Protein AF-A0AAW5GDX7-F1 (afdb_monomer_lite)

Foldseek 3Di:
DLPQALADEQEAALPFTWAADQRYWHDDPQWIKGFQDDPGDTRNDPDDDPRIATQANSPSHHSLELVSQVQDQPLDACQVSVVSSQQRDDAPREHEYPLHEGEAAAREAAPVTRAAHYESYEYEHRADVPAQERAERYEAAEEQYHDYLYEYEAHAASHEYLEHYAYELYEAHEAEQYEYDDAHYFYAEDARDAQYENYEHEAYEEEGHQPQLEHEDHAAWQYEQYEYEHYEYESHQEDEAFDPHHPPPPDDGAENYEYEQYEYEHHQAHEEAAEYAAEEYENYEAYAHQEAPYEHEAYEHYEYEHYEHEHHLCRDYQERYEHHDLHYAEYEYENYEYEYNVLQLAHEHYDHDQNNLHEYEYYQYEYESHQAYYADHANYEYYNYHYHYDDDARDPPHNQYPHDDDDDDHDPVPCPDPPPQKHKDWADHPFWIWIWIFGDDPDDDFTKTWTFIGGPNHTDDIDIGGPPPDPDDQAAQDLVVQPAQGWHQHPVRDIDGNHDDPPPD

Sequence (505 aa):
MIGLSPFKRVGSVGSGILIENKTDAVKFNDMYYIYEGTLPHTTLEMSPDDNYRCIGLLNGWPITHTRNWGILSDGKNQTAAVEFMLDNLPPDSTVLSDMKEIYVAALQLTTDRTSAKFKGVRFAPFFAAGEVVLPLMFNCTLSGLVFEDCAFDKPPRNTSVTSVFKMTNTLNCRFNRNVSTGTAGTIGKFWEMYNVKESSWSNNRIDIDPEGETGIVWDFNYCVNNTIDGGYYAYAATLLNFSNTPHPKNRYHTEGVYVTNIDTANIALPIKGIWVTALFISNFQFDFCSERFFEFTNGGHCALSNGWFANKSTSTQTLFAVVAASAFTGLTLSNIHFINNSGDNKRQLFSVSPSSDYGIRVMNCVATNFSLGTVLGSGSQLQGLTLVNEGETVGVNNAISRMRGLGLEILNKNAWKANADSAYIALGNAYGAAMIRTESGSHTNRIGMSLNVLYDGSEVQSVYLSDYTIRLPVLPATAEAAGANGLYAGSDGIVRINRTATRRS

pLDDT: mean 77.69, std 23.07, range [23.97, 98.75]

Radius of gyration: 35.97 Å; chains: 1; bounding box: 95×77×107 Å

Secondary structure (DSSP, 8-state):
--PPPSPEEEEETTS--EE-STTEEEEETTEEEEE-SSSSEE--SSS--TTEEE-TT-SSS-TTBGGGGT--SSSS--HHHHHHHHHHSPTT-EEE--S-EEEESSEEE-TTSS--EEES-EEEE---TT--EEEEEEEE--SS-EEES-EEEPPPTT-EEEEEEEEES-BS-EEES-EEE-S-SEEEEEEEEES-BS-EEEEEEEE--TTT--SEEEEEES-BS-EEEEEEEEEEEEEEEE-S--BTTTTB-BB-EEEEEEEEEEEEEEEEEEEES-EEEEEEEEEEESS-SEEEEEE--EEEEEEEEEE-TT---SEEEEE--TT---EEEEEEEEE--SS----EEEEE-TT--S--EEES-EEES-SS-EE--TT-EEESPEEE-SSS-------------S------TTTTSTT--EEEEEEEETTEEEEEEEE--SSS----EEEEEEETTEEEEEEEE-GGGS------SSHHHH-TT-EEE-TTS-EEE--------

Structure (mmCIF, N/CA/C/O backbone):
data_AF-A0AAW5GDX7-F1
#
_entry.id   AF-A0AAW5GDX7-F1
#
loop_
_atom_site.group_PDB
_atom_site.id
_atom_site.type_symbol
_atom_site.label_atom_id
_atom_site.label_alt_id
_atom_site.label_comp_id
_atom_site.label_asym_id
_atom_site.label_entity_id
_atom_site.label_seq_id
_atom_site.pdbx_PDB_ins_code
_atom_site.Cartn_x
_atom_site.Cartn_y
_atom_site.Cartn_z
_atom_site.occupancy
_atom_site.B_iso_or_equiv
_atom_site.auth_seq_id
_atom_site.auth_comp_id
_atom_site.auth_asym_id
_atom_site.auth_atom_id
_atom_site.pdbx_PDB_model_num
ATOM 1 N N . MET A 1 1 ? 10.710 -21.831 -21.178 1.00 30.58 1 MET A N 1
ATOM 2 C CA . MET A 1 1 ? 11.195 -21.772 -22.574 1.00 30.58 1 MET A CA 1
ATOM 3 C C . MET A 1 1 ? 11.705 -20.364 -22.819 1.00 30.58 1 MET A C 1
ATOM 5 O O . MET A 1 1 ? 10.911 -19.439 -22.735 1.00 30.58 1 MET A O 1
ATOM 9 N N . ILE A 1 2 ? 13.014 -20.191 -23.019 1.00 35.59 2 ILE A N 1
ATOM 10 C CA . ILE A 1 2 ? 13.601 -18.895 -23.388 1.00 35.59 2 ILE A CA 1
ATOM 11 C C . ILE A 1 2 ? 13.232 -18.686 -24.856 1.00 35.59 2 ILE A C 1
ATOM 13 O O . ILE A 1 2 ? 13.822 -19.313 -25.733 1.00 35.59 2 ILE A O 1
ATOM 17 N N . GLY A 1 3 ? 12.181 -17.911 -25.120 1.00 41.19 3 GLY A N 1
ATOM 18 C CA . GLY A 1 3 ? 11.874 -17.489 -26.481 1.00 41.19 3 GLY A CA 1
ATOM 19 C C . GLY A 1 3 ? 13.058 -16.681 -26.995 1.00 41.19 3 GLY A C 1
ATOM 20 O O . GLY A 1 3 ? 13.409 -15.667 -26.392 1.00 41.19 3 GLY A O 1
ATOM 21 N N . LEU A 1 4 ? 13.707 -17.161 -28.058 1.00 52.16 4 LEU A N 1
ATOM 22 C CA . LEU A 1 4 ? 14.705 -16.383 -28.782 1.00 52.16 4 LEU A CA 1
ATOM 23 C C . LEU A 1 4 ? 14.079 -15.033 -29.141 1.00 52.16 4 LEU A C 1
ATOM 25 O O . LEU A 1 4 ? 12.937 -14.982 -29.601 1.00 52.16 4 LEU A O 1
ATOM 29 N N . SER A 1 5 ? 14.811 -13.950 -28.877 1.00 66.69 5 SER A N 1
ATOM 30 C CA . SER A 1 5 ? 14.388 -12.601 -29.246 1.00 66.69 5 SER A CA 1
ATOM 31 C C . SER A 1 5 ? 13.978 -12.588 -30.727 1.00 66.69 5 SER A C 1
ATOM 33 O O . SER A 1 5 ? 14.755 -13.076 -31.550 1.00 66.69 5 SER A O 1
ATOM 35 N N . PRO A 1 6 ? 12.794 -12.055 -31.093 1.00 82.56 6 PRO A N 1
ATOM 36 C CA . PRO A 1 6 ? 12.327 -12.052 -32.482 1.00 82.56 6 PRO A CA 1
ATOM 37 C C . PRO A 1 6 ? 13.166 -11.130 -33.380 1.00 82.56 6 PRO A C 1
ATOM 39 O O . PRO A 1 6 ? 12.951 -11.084 -34.588 1.00 82.56 6 PRO A O 1
ATOM 42 N N . PHE A 1 7 ? 14.100 -10.379 -32.794 1.00 90.62 7 PHE A N 1
ATOM 43 C CA . PHE A 1 7 ? 14.912 -9.388 -33.474 1.00 90.62 7 PHE A CA 1
ATOM 44 C C . PHE A 1 7 ? 16.206 -9.989 -34.023 1.00 90.62 7 PHE A C 1
ATOM 46 O O . PHE A 1 7 ? 16.972 -10.643 -33.309 1.00 90.62 7 PHE A O 1
ATOM 53 N N . LYS A 1 8 ? 16.478 -9.706 -35.295 1.00 91.44 8 LYS A N 1
ATOM 54 C CA . LYS A 1 8 ? 17.681 -10.130 -36.008 1.00 91.44 8 LYS A CA 1
ATOM 55 C C . LYS A 1 8 ? 18.665 -8.969 -36.064 1.00 91.44 8 LYS A C 1
ATOM 57 O O . LYS A 1 8 ? 18.341 -7.908 -36.573 1.00 91.44 8 LYS A O 1
ATOM 62 N N . ARG A 1 9 ? 19.892 -9.167 -35.587 1.00 94.06 9 ARG A N 1
ATOM 63 C CA . ARG A 1 9 ? 20.961 -8.161 -35.706 1.00 94.06 9 ARG A CA 1
ATOM 64 C C . ARG A 1 9 ? 21.440 -8.095 -37.160 1.00 94.06 9 ARG A C 1
ATOM 66 O O . ARG A 1 9 ? 21.886 -9.117 -37.678 1.00 94.06 9 ARG A O 1
ATOM 73 N N . VAL A 1 10 ? 21.360 -6.929 -37.803 1.00 94.38 10 VAL A N 1
ATOM 74 C CA . VAL A 1 10 ? 21.704 -6.765 -39.234 1.00 94.38 10 VAL A CA 1
ATOM 75 C C . VAL A 1 10 ? 22.895 -5.841 -39.505 1.00 94.38 10 VAL A C 1
ATOM 77 O O . VAL A 1 10 ? 23.482 -5.920 -40.578 1.00 94.38 10 VAL A O 1
ATOM 80 N N . GLY A 1 11 ? 23.307 -5.015 -38.541 1.00 93.81 11 GLY A N 1
ATOM 81 C CA . GLY A 1 11 ? 24.496 -4.166 -38.666 1.00 93.81 11 GLY A CA 1
ATOM 82 C C . GLY A 1 11 ? 24.441 -2.955 -37.741 1.00 93.81 11 GLY A C 1
ATOM 83 O O . GLY A 1 11 ? 23.900 -3.066 -36.643 1.00 93.81 11 GLY A O 1
ATOM 84 N N . SER A 1 12 ? 24.987 -1.816 -38.172 1.00 94.81 12 SER A N 1
ATOM 85 C CA . SER A 1 12 ? 25.045 -0.572 -37.389 1.00 94.81 12 SER A CA 1
ATOM 86 C C . SER A 1 12 ? 24.391 0.598 -38.128 1.00 94.81 12 SER A C 1
ATOM 88 O O . SER A 1 12 ? 24.347 0.627 -39.362 1.00 94.81 12 SER A O 1
ATOM 90 N N . VAL A 1 13 ? 23.897 1.577 -37.370 1.00 94.12 13 VAL A N 1
ATOM 91 C CA . VAL A 1 13 ? 23.418 2.858 -37.914 1.00 94.12 13 VAL A CA 1
ATOM 92 C C . VAL A 1 13 ? 24.580 3.594 -38.601 1.00 94.12 13 VAL A C 1
ATOM 94 O O . VAL A 1 13 ? 25.725 3.493 -38.155 1.00 94.12 13 VAL A O 1
ATOM 97 N N . GLY A 1 14 ? 24.310 4.264 -39.724 1.00 90.81 14 GLY A N 1
ATOM 98 C CA . GLY A 1 14 ? 25.303 5.004 -40.519 1.00 90.81 14 GLY A CA 1
ATOM 99 C C . GLY A 1 14 ? 26.229 4.146 -41.386 1.00 90.81 14 GLY A C 1
ATOM 100 O O . GLY A 1 14 ? 27.123 4.674 -42.041 1.00 90.81 14 GLY A O 1
ATOM 101 N N . SER A 1 15 ? 26.044 2.821 -41.398 1.00 92.00 15 SER A N 1
ATOM 102 C CA . SER A 1 15 ? 26.872 1.887 -42.180 1.00 92.00 15 SER A CA 1
ATOM 103 C C . SER A 1 15 ? 26.266 1.514 -43.539 1.00 92.00 15 SER A C 1
ATOM 105 O O . SER A 1 15 ? 26.813 0.653 -44.224 1.00 92.00 15 SER A O 1
ATOM 107 N N . GLY A 1 16 ? 25.138 2.121 -43.930 1.00 92.69 16 GLY A N 1
ATOM 108 C CA . GLY A 1 16 ? 24.462 1.833 -45.199 1.00 92.69 16 GLY A CA 1
ATOM 109 C C . GLY A 1 16 ? 23.788 0.459 -45.245 1.00 92.69 16 GLY A C 1
ATOM 110 O O . GLY A 1 16 ? 23.721 -0.159 -46.305 1.00 92.69 16 GLY A O 1
ATOM 111 N N . ILE A 1 17 ? 23.313 -0.042 -44.102 1.00 94.94 17 ILE A N 1
ATOM 112 C CA . ILE A 1 17 ? 22.623 -1.335 -44.010 1.00 94.94 17 ILE A CA 1
ATOM 113 C C . ILE A 1 17 ? 21.182 -1.178 -44.491 1.00 94.94 17 ILE A C 1
ATOM 115 O O . ILE A 1 17 ? 20.505 -0.229 -44.101 1.00 94.94 17 ILE A O 1
ATOM 119 N N . LEU A 1 18 ? 20.703 -2.125 -45.299 1.00 95.56 18 LEU A N 1
ATOM 120 C CA . LEU A 1 18 ? 19.300 -2.201 -45.701 1.00 95.56 18 LEU A CA 1
ATOM 121 C C . LEU A 1 18 ? 18.481 -2.922 -44.620 1.00 95.56 18 LEU A C 1
ATOM 123 O O . LEU A 1 18 ? 18.728 -4.087 -44.313 1.00 95.56 18 LEU A O 1
ATOM 127 N N . ILE A 1 19 ? 17.504 -2.223 -44.054 1.00 96.12 19 ILE A N 1
ATOM 128 C CA . ILE A 1 19 ? 16.479 -2.749 -43.156 1.00 96.12 19 ILE A CA 1
ATOM 129 C C . ILE A 1 19 ? 15.271 -3.116 -44.020 1.00 96.12 19 ILE A C 1
ATOM 131 O O . ILE A 1 19 ? 14.622 -2.237 -44.591 1.00 96.12 19 ILE A O 1
ATOM 135 N N . GLU A 1 20 ? 14.965 -4.408 -44.117 1.00 95.12 20 GLU A N 1
ATOM 136 C CA . GLU A 1 20 ? 13.857 -4.918 -44.937 1.00 95.12 20 GLU A CA 1
ATOM 137 C C . GLU A 1 20 ? 12.638 -5.286 -44.082 1.00 95.12 20 GLU A C 1
ATOM 139 O O . GLU A 1 20 ? 11.506 -5.231 -44.559 1.00 95.12 20 GLU A O 1
ATOM 144 N N . ASN A 1 21 ? 12.852 -5.617 -42.802 1.00 94.44 21 ASN A N 1
ATOM 145 C CA . ASN A 1 21 ? 11.811 -6.077 -41.886 1.00 94.44 21 ASN A CA 1
ATOM 146 C C . ASN A 1 21 ? 11.786 -5.266 -40.587 1.00 94.44 21 ASN A C 1
ATOM 148 O O . ASN A 1 21 ? 12.812 -4.821 -40.082 1.00 94.44 21 ASN A O 1
ATOM 152 N N . LYS A 1 22 ? 10.609 -5.177 -39.954 1.00 91.50 22 LYS A N 1
ATOM 153 C CA . LYS A 1 22 ? 10.430 -4.538 -38.631 1.00 91.50 22 LYS A CA 1
ATOM 154 C C . LYS A 1 22 ? 11.184 -5.227 -37.490 1.00 91.50 22 LYS A C 1
ATOM 156 O O . LYS A 1 22 ? 11.296 -4.679 -36.399 1.00 91.50 22 LYS A O 1
ATOM 161 N N . THR A 1 23 ? 11.671 -6.439 -37.732 1.00 93.25 23 THR A N 1
ATOM 162 C CA . THR A 1 23 ? 12.472 -7.229 -36.794 1.00 93.25 23 THR A CA 1
ATOM 163 C C . THR A 1 23 ? 13.975 -7.082 -37.016 1.00 93.25 23 THR A C 1
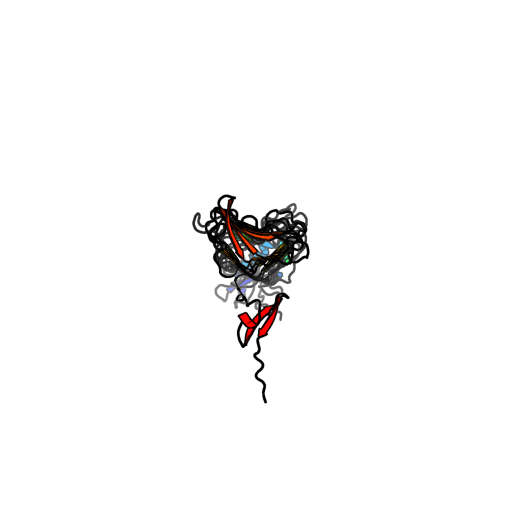ATOM 165 O O . THR A 1 23 ? 14.750 -7.614 -36.222 1.00 93.25 23 THR A O 1
ATOM 168 N N . ASP A 1 24 ? 14.401 -6.404 -38.082 1.00 95.25 24 ASP A N 1
ATOM 169 C CA . ASP A 1 24 ? 15.813 -6.146 -38.339 1.00 95.25 24 ASP A CA 1
ATOM 170 C C . ASP A 1 24 ? 16.299 -5.027 -37.408 1.00 95.25 24 ASP A C 1
ATOM 172 O O . ASP A 1 24 ? 15.736 -3.933 -37.358 1.00 95.25 24 ASP A O 1
ATOM 176 N N . ALA A 1 25 ? 17.335 -5.332 -36.632 1.00 95.62 25 ALA A N 1
ATOM 177 C CA . ALA A 1 25 ? 17.864 -4.483 -35.581 1.00 95.62 25 ALA A CA 1
ATOM 178 C C . ALA A 1 25 ? 19.286 -4.014 -35.898 1.00 95.62 25 ALA A C 1
ATOM 180 O O . ALA A 1 25 ? 20.175 -4.819 -36.206 1.00 95.62 25 ALA A O 1
ATOM 181 N N . VAL A 1 26 ? 19.514 -2.713 -35.756 1.00 96.62 26 VAL A N 1
ATOM 182 C CA . VAL A 1 26 ? 20.801 -2.053 -36.000 1.00 96.62 26 VAL A CA 1
ATOM 183 C C . VAL A 1 26 ? 21.403 -1.530 -34.703 1.00 96.62 26 VAL A C 1
ATOM 185 O O . VAL A 1 26 ? 20.688 -1.098 -33.803 1.00 96.62 26 VAL A O 1
ATOM 188 N N . LYS A 1 27 ? 22.729 -1.594 -34.585 1.00 96.62 27 LYS A N 1
ATOM 189 C CA . LYS A 1 27 ? 23.478 -1.159 -33.406 1.00 96.62 27 LYS A CA 1
ATOM 190 C C . LYS A 1 27 ? 23.809 0.337 -33.477 1.00 96.62 27 LYS A C 1
ATOM 192 O O . LYS A 1 27 ? 24.268 0.822 -34.512 1.00 96.62 27 LYS A O 1
ATOM 197 N N . PHE A 1 28 ? 23.664 1.033 -32.354 1.00 96.19 28 PHE A N 1
ATOM 198 C CA . PHE A 1 28 ? 24.180 2.382 -32.119 1.00 96.19 28 PHE A CA 1
ATOM 199 C C . PHE A 1 28 ? 24.536 2.539 -30.630 1.00 96.19 28 PHE A C 1
ATOM 201 O O . PHE A 1 28 ? 23.731 2.179 -29.778 1.00 96.19 28 PHE A O 1
ATOM 208 N N . ASN A 1 29 ? 25.745 3.021 -30.306 1.00 92.12 29 ASN A N 1
ATOM 209 C CA . ASN A 1 29 ? 26.235 3.207 -28.925 1.00 92.12 29 ASN A CA 1
ATOM 210 C C . ASN A 1 29 ? 25.900 2.044 -27.968 1.00 92.12 29 ASN A C 1
ATOM 212 O O . ASN A 1 29 ? 25.274 2.222 -26.929 1.00 92.12 29 ASN A O 1
ATOM 216 N N . ASP A 1 30 ? 26.295 0.831 -28.357 1.00 93.25 30 ASP A N 1
ATOM 217 C CA . ASP A 1 30 ? 26.091 -0.420 -27.605 1.00 93.25 30 ASP A CA 1
ATOM 218 C C . ASP A 1 30 ? 24.656 -0.933 -27.436 1.00 93.25 30 ASP A C 1
ATOM 220 O O . ASP A 1 30 ? 24.478 -2.084 -27.036 1.00 93.25 30 ASP A O 1
ATOM 224 N N . MET A 1 31 ? 23.658 -0.177 -27.884 1.00 96.50 31 MET A N 1
ATOM 225 C CA . MET A 1 31 ? 22.255 -0.584 -27.906 1.00 96.50 31 MET A CA 1
ATOM 226 C C . MET A 1 31 ? 21.799 -0.936 -29.323 1.00 96.50 31 MET A C 1
ATOM 228 O O . MET A 1 31 ? 22.418 -0.550 -30.317 1.00 96.50 31 MET A O 1
ATOM 232 N N . TYR A 1 32 ? 20.717 -1.700 -29.419 1.00 96.94 32 TYR A N 1
ATOM 233 C CA . TYR A 1 32 ? 20.080 -2.078 -30.673 1.00 96.94 32 TYR A CA 1
ATOM 234 C C . TYR A 1 32 ? 18.746 -1.362 -30.836 1.00 96.94 32 TYR A C 1
ATOM 236 O O . TYR A 1 32 ? 18.004 -1.174 -29.873 1.00 96.94 32 TYR A O 1
ATOM 244 N N . TYR A 1 33 ? 18.440 -1.009 -32.078 1.00 96.44 33 TYR A N 1
ATOM 245 C CA . TYR A 1 33 ? 17.270 -0.236 -32.466 1.00 96.44 33 TYR A CA 1
ATOM 246 C C . TYR A 1 33 ? 16.558 -0.912 -33.632 1.00 96.44 33 TYR A C 1
ATOM 248 O O . TYR A 1 33 ? 17.211 -1.496 -34.497 1.00 96.44 33 TYR A O 1
ATOM 256 N N . ILE A 1 34 ? 15.232 -0.803 -33.668 1.00 95.38 34 ILE A N 1
ATOM 257 C CA . ILE A 1 34 ? 14.405 -1.179 -34.823 1.00 95.38 34 ILE A CA 1
ATOM 258 C C . ILE A 1 34 ? 13.854 0.068 -35.498 1.00 95.38 34 ILE A C 1
ATOM 260 O O . ILE A 1 34 ? 13.615 1.072 -34.829 1.00 95.38 34 ILE A O 1
ATOM 264 N N . TYR A 1 35 ? 13.628 -0.016 -36.807 1.00 95.62 35 TYR A N 1
ATOM 265 C CA . TYR A 1 35 ? 13.063 1.081 -37.586 1.00 95.62 35 TYR A CA 1
ATOM 266 C C . TYR A 1 35 ? 11.534 0.972 -37.695 1.00 95.62 35 TYR A C 1
ATOM 268 O O . TYR A 1 35 ? 10.972 0.058 -38.309 1.00 95.62 35 TYR A O 1
ATOM 276 N N . GLU A 1 36 ? 10.835 1.934 -37.113 1.00 93.69 36 GLU A N 1
ATOM 277 C CA . GLU A 1 36 ? 9.380 2.046 -37.076 1.00 93.69 36 GLU A CA 1
ATOM 278 C C . GLU A 1 36 ? 8.802 2.849 -38.258 1.00 93.69 36 GLU A C 1
ATOM 280 O O . GLU A 1 36 ? 7.615 2.693 -38.544 1.00 93.69 36 GLU A O 1
ATOM 285 N N . GLY A 1 37 ? 9.638 3.532 -39.053 1.00 94.25 37 GLY A N 1
ATOM 286 C CA . GLY A 1 37 ? 9.250 4.244 -40.284 1.00 94.25 37 GLY A CA 1
ATOM 287 C C . GLY A 1 37 ? 8.919 3.357 -41.504 1.00 94.25 37 GLY A C 1
ATOM 288 O O . GLY A 1 37 ? 8.681 2.155 -41.390 1.00 94.25 37 GLY A O 1
ATOM 289 N N . THR A 1 38 ? 8.882 3.920 -42.714 1.00 95.62 38 THR A N 1
ATOM 290 C CA . THR A 1 38 ? 8.511 3.152 -43.928 1.00 95.62 38 THR A CA 1
ATOM 291 C C . THR A 1 38 ? 9.655 2.250 -44.400 1.00 95.62 38 THR A C 1
ATOM 293 O O . THR A 1 38 ? 10.779 2.711 -44.550 1.00 95.62 38 THR A O 1
ATOM 296 N N . LEU A 1 39 ? 9.370 0.970 -44.653 1.00 95.56 39 LEU A N 1
ATOM 297 C CA . LEU A 1 39 ? 10.355 -0.005 -45.138 1.00 95.56 39 LEU A CA 1
ATOM 298 C C . LEU A 1 39 ? 10.264 -0.203 -46.666 1.00 95.56 39 LEU A C 1
ATOM 300 O O . LEU A 1 39 ? 9.168 -0.064 -47.217 1.00 95.56 39 LEU A O 1
ATOM 304 N N . PRO A 1 40 ? 11.367 -0.592 -47.340 1.00 96.00 40 PRO A N 1
ATOM 305 C CA . PRO A 1 40 ? 12.711 -0.788 -46.784 1.00 96.00 40 PRO A CA 1
ATOM 306 C C . PRO A 1 40 ? 13.428 0.544 -46.499 1.00 96.00 40 PRO A C 1
ATOM 308 O O . PRO A 1 40 ? 13.169 1.543 -47.165 1.00 96.00 40 PRO A O 1
ATOM 311 N N . HIS A 1 41 ? 14.344 0.556 -45.527 1.00 96.44 41 HIS A N 1
ATOM 312 C CA . HIS A 1 41 ? 15.113 1.748 -45.128 1.00 96.44 41 HIS A CA 1
ATOM 313 C C . HIS A 1 41 ? 16.615 1.470 -45.174 1.00 96.44 41 HIS A C 1
ATOM 315 O O . HIS A 1 41 ? 17.046 0.400 -44.760 1.00 96.44 41 HIS A O 1
ATOM 321 N N . THR A 1 42 ? 17.425 2.410 -45.666 1.00 96.06 42 THR A N 1
ATOM 322 C CA . THR A 1 42 ? 18.894 2.275 -45.667 1.00 96.06 42 THR A CA 1
ATOM 323 C C . THR A 1 42 ? 19.500 3.198 -44.620 1.00 96.06 42 THR A C 1
ATOM 325 O O . THR A 1 42 ? 19.262 4.402 -44.669 1.00 96.06 42 THR A O 1
ATOM 328 N N . THR A 1 43 ? 20.317 2.655 -43.715 1.00 93.88 43 THR A N 1
ATOM 329 C CA . THR A 1 43 ? 20.871 3.398 -42.572 1.00 93.88 43 THR A CA 1
ATOM 330 C C . THR A 1 43 ? 22.030 4.327 -42.960 1.00 93.88 43 THR A C 1
ATOM 332 O O . THR A 1 43 ? 23.206 4.012 -42.760 1.00 93.88 43 THR A O 1
ATOM 335 N N . LEU A 1 44 ? 21.714 5.479 -43.552 1.00 93.06 44 LEU A N 1
ATOM 336 C CA . LEU A 1 44 ? 22.696 6.506 -43.943 1.00 93.06 44 LEU A CA 1
ATOM 337 C C . LEU A 1 44 ? 22.847 7.615 -42.894 1.00 93.06 44 LEU A C 1
ATOM 339 O O . LEU A 1 44 ? 23.830 8.353 -42.897 1.00 93.06 44 LEU A O 1
ATOM 343 N N . GLU A 1 45 ? 21.876 7.735 -41.998 1.00 94.06 45 GLU A N 1
ATOM 344 C CA . GLU A 1 45 ? 21.889 8.653 -40.869 1.00 94.06 45 GLU A CA 1
ATOM 345 C C . GLU A 1 45 ? 23.000 8.329 -39.859 1.00 94.06 45 GLU A C 1
ATOM 347 O O . GLU A 1 45 ? 23.366 7.173 -39.651 1.00 94.06 45 GLU A O 1
ATOM 352 N N . MET A 1 46 ? 23.536 9.364 -39.202 1.00 90.69 46 MET A N 1
ATOM 353 C CA . MET A 1 46 ? 24.631 9.221 -38.229 1.00 90.69 46 MET A CA 1
ATOM 354 C C . MET A 1 46 ? 24.157 8.814 -36.826 1.00 90.69 46 MET A C 1
ATOM 356 O O . MET A 1 46 ? 24.977 8.432 -35.994 1.00 90.69 46 MET A O 1
ATOM 360 N N . SER A 1 47 ? 22.855 8.904 -36.550 1.00 93.81 47 SER A N 1
ATOM 361 C CA . SER A 1 47 ? 22.237 8.527 -35.278 1.00 93.81 47 SER A CA 1
ATOM 362 C C . SER A 1 47 ? 20.760 8.169 -35.482 1.00 93.81 47 SER A C 1
ATOM 364 O O . SER A 1 47 ? 20.149 8.710 -36.405 1.00 93.81 47 SER A O 1
ATOM 366 N N . PRO A 1 48 ? 20.175 7.314 -34.623 1.00 94.44 48 PRO A N 1
ATOM 367 C CA . PRO A 1 48 ? 18.736 7.060 -34.607 1.00 94.44 48 PRO A CA 1
ATOM 368 C C . PRO A 1 48 ? 17.932 8.360 -34.438 1.00 94.44 48 PRO A C 1
ATOM 370 O O . PRO A 1 48 ? 18.256 9.168 -33.568 1.00 94.44 48 PRO A O 1
ATOM 373 N N . ASP A 1 49 ? 16.909 8.551 -35.269 1.00 93.50 49 ASP A N 1
ATOM 374 C CA . ASP A 1 49 ? 15.892 9.602 -35.153 1.00 93.50 49 ASP A CA 1
ATOM 375 C C . ASP A 1 49 ? 14.595 9.051 -34.518 1.00 93.50 49 ASP A C 1
ATOM 377 O O . ASP A 1 49 ? 14.563 7.916 -34.040 1.00 93.50 49 ASP A O 1
ATOM 381 N N . ASP A 1 50 ? 13.509 9.829 -34.544 1.00 91.88 50 ASP A N 1
ATOM 382 C CA . ASP A 1 50 ? 12.204 9.439 -33.981 1.00 91.88 50 ASP A CA 1
ATOM 383 C C . ASP A 1 50 ? 11.554 8.235 -34.693 1.00 91.88 50 ASP A C 1
ATOM 385 O O . ASP A 1 50 ? 10.584 7.666 -34.192 1.00 91.88 50 ASP A O 1
ATOM 389 N N . ASN A 1 51 ? 12.072 7.816 -35.855 1.00 94.44 51 ASN A N 1
ATOM 390 C CA . ASN A 1 51 ? 11.618 6.601 -36.527 1.00 94.44 51 ASN A CA 1
ATOM 391 C C . ASN A 1 51 ? 12.298 5.347 -35.971 1.00 94.44 51 ASN A C 1
ATOM 393 O O . ASN A 1 51 ? 12.011 4.252 -36.451 1.00 94.44 51 ASN A O 1
ATOM 397 N N . TYR A 1 52 ? 13.204 5.470 -35.004 1.00 94.62 52 TYR A N 1
ATOM 398 C CA . TYR A 1 52 ? 13.849 4.343 -34.354 1.00 94.62 52 TYR A CA 1
ATOM 399 C C . TYR A 1 52 ? 13.365 4.167 -32.924 1.00 94.62 52 TYR A C 1
ATOM 401 O O . TYR A 1 52 ? 13.302 5.113 -32.145 1.00 94.62 52 TYR A O 1
ATOM 409 N N . ARG A 1 53 ? 13.149 2.911 -32.534 1.00 93.56 53 ARG A N 1
ATOM 410 C CA . ARG A 1 53 ? 12.906 2.548 -31.136 1.00 93.56 53 ARG A CA 1
ATOM 411 C C . ARG A 1 53 ? 14.015 1.661 -30.609 1.00 93.56 53 ARG A C 1
ATOM 413 O O . ARG A 1 53 ? 14.380 0.670 -31.247 1.00 93.56 53 ARG A O 1
ATOM 420 N N . CYS A 1 54 ? 14.545 2.002 -29.436 1.00 95.44 54 CYS A N 1
ATOM 421 C CA . CYS A 1 54 ? 15.537 1.172 -28.767 1.00 95.44 54 CYS A CA 1
ATOM 422 C C . CYS A 1 54 ? 14.882 -0.121 -28.271 1.00 95.44 54 CYS A C 1
ATOM 424 O O . CYS A 1 54 ? 13.779 -0.119 -27.734 1.00 95.44 54 CYS A O 1
ATOM 426 N N . ILE A 1 55 ? 15.574 -1.242 -28.426 1.00 95.19 55 ILE A N 1
ATOM 427 C CA . ILE A 1 55 ? 15.127 -2.562 -27.964 1.00 95.19 55 ILE A CA 1
ATOM 428 C C . ILE A 1 55 ? 16.157 -3.220 -27.037 1.00 95.19 55 ILE A C 1
ATOM 430 O O . ILE A 1 55 ? 16.126 -4.432 -26.814 1.00 95.19 55 ILE A O 1
ATOM 434 N N . GLY A 1 56 ? 17.065 -2.420 -26.473 1.00 95.38 56 GLY A N 1
ATOM 435 C CA . GLY A 1 56 ? 18.068 -2.844 -25.502 1.00 95.38 56 GLY A CA 1
ATOM 436 C C . GLY A 1 56 ? 19.345 -3.423 -26.118 1.00 95.38 56 GLY A C 1
ATOM 437 O O . GLY A 1 56 ? 19.706 -3.142 -27.255 1.00 95.38 56 GLY A O 1
ATOM 438 N N . LEU A 1 57 ? 20.044 -4.255 -25.351 1.00 95.56 57 LEU A N 1
ATOM 439 C CA . LEU A 1 57 ? 21.335 -4.871 -25.684 1.00 95.56 57 LEU A CA 1
ATOM 440 C C . LEU A 1 57 ? 21.206 -6.092 -26.610 1.00 95.56 57 LEU A C 1
ATOM 442 O O . LE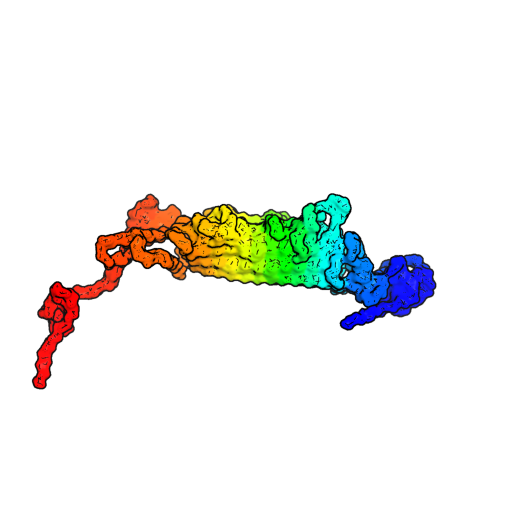U A 1 57 ? 22.210 -6.597 -27.120 1.00 95.56 57 LEU A O 1
ATOM 446 N N . LEU A 1 58 ? 19.988 -6.621 -26.776 1.00 93.12 58 LEU A N 1
ATOM 447 C CA . LEU A 1 58 ? 19.698 -7.881 -27.463 1.00 93.12 58 LEU A CA 1
ATOM 448 C C . LEU A 1 58 ? 20.576 -9.049 -26.994 1.00 93.12 58 LEU A C 1
ATOM 450 O O . LEU A 1 58 ? 20.969 -9.902 -27.786 1.00 93.12 58 LEU A O 1
ATOM 454 N N . ASN A 1 59 ? 20.923 -9.108 -25.712 1.00 91.75 59 ASN A N 1
ATOM 455 C CA . ASN A 1 59 ? 21.943 -10.004 -25.149 1.00 91.75 59 ASN A CA 1
ATOM 456 C C . ASN A 1 59 ? 21.432 -11.417 -24.789 1.00 91.75 59 ASN A C 1
ATOM 458 O O . ASN A 1 59 ? 21.973 -12.065 -23.896 1.00 91.75 59 ASN A O 1
ATOM 462 N N . GLY A 1 60 ? 20.394 -11.898 -25.479 1.00 89.75 60 GLY A N 1
ATOM 463 C CA . GLY A 1 60 ? 19.760 -13.199 -25.227 1.00 89.75 60 GLY A CA 1
ATOM 464 C C . GLY A 1 60 ? 18.628 -13.165 -24.196 1.00 89.75 60 GLY A C 1
ATOM 465 O O . GLY A 1 60 ? 17.895 -14.145 -24.075 1.00 89.75 60 GLY A O 1
ATOM 466 N N . TRP A 1 61 ? 18.435 -12.040 -23.503 1.00 92.00 61 TRP A N 1
ATOM 467 C CA . TRP A 1 61 ? 17.277 -11.808 -22.643 1.00 92.00 61 TRP A CA 1
ATOM 468 C C . TRP A 1 61 ? 16.116 -11.166 -23.427 1.00 92.00 61 TRP A C 1
ATOM 470 O O . TRP A 1 61 ? 16.364 -10.409 -24.368 1.00 92.00 61 TRP A O 1
ATOM 480 N N . PRO A 1 62 ? 14.847 -11.436 -23.060 1.00 92.19 62 PRO A N 1
ATOM 481 C CA . PRO A 1 62 ? 13.695 -10.760 -23.656 1.00 92.19 62 PRO A CA 1
ATOM 482 C C . PRO A 1 62 ? 13.762 -9.242 -23.476 1.00 92.19 62 PRO A C 1
ATOM 484 O O . PRO A 1 62 ? 14.270 -8.766 -22.461 1.00 92.19 62 PRO A O 1
ATOM 487 N N . ILE A 1 63 ? 13.153 -8.479 -24.391 1.00 93.00 63 ILE A N 1
ATOM 488 C CA . ILE A 1 63 ? 13.095 -7.012 -24.269 1.00 93.00 63 ILE A CA 1
ATOM 489 C C . ILE A 1 63 ? 12.380 -6.549 -22.999 1.00 93.00 63 ILE A C 1
ATOM 491 O O . ILE A 1 63 ? 12.637 -5.460 -22.519 1.00 93.00 63 ILE A O 1
ATOM 495 N N . THR A 1 64 ? 11.516 -7.375 -22.417 1.00 94.25 64 THR A N 1
ATOM 496 C CA . THR A 1 64 ? 10.822 -7.090 -21.158 1.00 94.25 64 THR A CA 1
ATOM 497 C C . THR A 1 64 ? 11.653 -7.391 -19.912 1.00 94.25 64 THR A C 1
ATOM 499 O O . THR A 1 64 ? 11.220 -7.092 -18.804 1.00 94.25 64 THR A O 1
ATOM 502 N N . HIS A 1 65 ? 12.840 -7.980 -20.058 1.00 95.69 65 HIS A N 1
ATOM 503 C CA . HIS A 1 65 ? 13.682 -8.375 -18.937 1.00 95.69 65 HIS A CA 1
ATOM 504 C C . HIS A 1 65 ? 14.763 -7.328 -18.656 1.00 95.69 65 HIS A C 1
ATOM 506 O O . HIS A 1 65 ? 15.484 -6.916 -19.564 1.00 95.69 65 HIS A O 1
ATOM 512 N N . THR A 1 66 ? 14.943 -6.953 -17.391 1.00 96.38 66 THR A N 1
ATOM 513 C CA . THR A 1 66 ? 15.885 -5.910 -16.927 1.00 96.38 66 THR A CA 1
ATOM 514 C C . THR A 1 66 ? 17.316 -6.103 -17.445 1.00 96.38 66 THR A C 1
ATOM 516 O O . THR A 1 66 ? 17.965 -5.155 -17.884 1.00 96.38 66 THR A O 1
ATOM 519 N N . ARG A 1 67 ? 17.796 -7.353 -17.503 1.00 95.31 67 ARG A N 1
ATOM 520 C CA . ARG A 1 67 ? 19.125 -7.708 -18.050 1.00 95.31 67 ARG A CA 1
ATOM 521 C C . ARG A 1 67 ? 19.336 -7.310 -19.516 1.00 95.31 67 ARG A C 1
ATOM 523 O O . ARG A 1 67 ? 20.476 -7.038 -19.891 1.00 95.31 67 ARG A O 1
ATOM 530 N N . ASN A 1 68 ? 18.284 -7.246 -20.337 1.00 95.44 68 ASN A N 1
ATOM 531 C CA . ASN A 1 68 ? 18.396 -6.757 -21.715 1.00 95.44 68 ASN A CA 1
ATOM 532 C C . ASN A 1 68 ? 18.711 -5.252 -21.769 1.00 95.44 68 ASN A C 1
ATOM 534 O O . ASN A 1 68 ? 19.157 -4.763 -22.795 1.00 95.44 68 ASN A O 1
ATOM 538 N N . TRP A 1 69 ? 18.542 -4.525 -20.667 1.00 95.94 69 TRP A N 1
ATOM 539 C CA . TRP A 1 69 ? 18.768 -3.081 -20.573 1.00 95.94 69 TRP A CA 1
ATOM 540 C C . TRP A 1 69 ? 20.014 -2.726 -19.763 1.00 95.94 69 TRP A C 1
ATOM 542 O O . TRP A 1 69 ? 20.215 -1.571 -19.412 1.00 95.94 69 TRP A O 1
ATOM 552 N N . GLY A 1 70 ? 20.849 -3.718 -19.436 1.00 94.31 70 GLY A N 1
ATOM 553 C CA . GLY A 1 70 ? 22.048 -3.497 -18.627 1.00 94.31 70 GLY A CA 1
ATOM 554 C C . GLY A 1 70 ? 21.751 -3.165 -17.164 1.00 94.31 70 GLY A C 1
ATOM 555 O O . GLY A 1 70 ? 22.652 -2.735 -16.453 1.00 94.31 70 GLY A O 1
ATOM 556 N N . ILE A 1 71 ? 20.518 -3.393 -16.701 1.00 96.62 71 ILE A N 1
ATOM 557 C CA . ILE A 1 71 ? 20.138 -3.212 -15.301 1.00 96.62 71 ILE A CA 1
ATOM 558 C C . ILE A 1 71 ? 20.626 -4.440 -14.529 1.00 96.62 71 ILE A C 1
ATOM 560 O O . ILE A 1 71 ? 20.151 -5.562 -14.738 1.00 96.62 71 ILE A O 1
ATOM 564 N N . LEU A 1 72 ? 21.625 -4.232 -13.673 1.00 91.56 72 LEU A N 1
ATOM 565 C CA . LEU A 1 72 ? 22.292 -5.275 -12.898 1.00 91.56 72 LEU A CA 1
ATOM 566 C C . LEU A 1 72 ? 22.260 -4.912 -11.407 1.00 91.56 72 LEU A C 1
ATOM 568 O O . LEU A 1 72 ? 22.228 -3.743 -11.036 1.00 91.56 72 LEU A O 1
ATOM 572 N N . SER A 1 73 ? 22.349 -5.926 -10.550 1.00 90.88 73 SER A N 1
ATOM 573 C CA . SER A 1 73 ? 22.567 -5.739 -9.114 1.00 90.88 73 SER A CA 1
ATOM 574 C C . SER A 1 73 ? 24.043 -5.459 -8.830 1.00 90.88 73 SER A C 1
ATOM 576 O O . SER A 1 73 ? 24.796 -6.373 -8.490 1.00 90.88 73 SER A O 1
ATOM 578 N N . ASP A 1 74 ? 24.465 -4.209 -9.009 1.00 89.38 74 ASP A N 1
ATOM 579 C CA . ASP A 1 74 ? 25.852 -3.758 -8.822 1.00 89.38 74 ASP A CA 1
ATOM 580 C C . ASP A 1 74 ? 26.011 -2.651 -7.762 1.00 89.38 74 ASP A C 1
ATOM 582 O O . ASP A 1 74 ? 27.084 -2.062 -7.637 1.00 89.38 74 ASP A O 1
ATOM 586 N N . GLY A 1 75 ? 24.951 -2.367 -6.995 1.00 89.88 75 GLY A N 1
ATOM 587 C CA . GLY A 1 75 ? 24.949 -1.339 -5.949 1.00 89.88 75 GLY A CA 1
ATOM 588 C C . GLY A 1 75 ? 24.873 0.100 -6.467 1.00 89.88 75 GLY A C 1
ATOM 589 O O . GLY A 1 75 ? 24.925 1.032 -5.667 1.00 89.88 75 GLY A O 1
ATOM 590 N N . LYS A 1 76 ? 24.767 0.311 -7.785 1.00 94.50 76 LYS A N 1
ATOM 591 C CA . LYS A 1 76 ? 24.675 1.649 -8.383 1.00 94.50 76 LYS A CA 1
ATOM 592 C C . LYS A 1 76 ? 23.232 2.064 -8.596 1.00 94.50 76 LYS A C 1
ATOM 594 O O . LYS A 1 76 ? 22.347 1.227 -8.702 1.00 94.50 76 LYS A O 1
ATOM 599 N N . ASN A 1 77 ? 23.012 3.367 -8.732 1.00 96.50 77 ASN A N 1
ATOM 600 C CA . ASN A 1 77 ? 21.703 3.902 -9.070 1.00 96.50 77 ASN A CA 1
ATOM 601 C C . ASN A 1 77 ? 21.269 3.439 -10.472 1.00 96.50 77 ASN A C 1
ATOM 603 O O . ASN A 1 77 ? 21.862 3.848 -11.469 1.00 96.50 77 ASN A O 1
ATOM 607 N N . GLN A 1 78 ? 20.220 2.621 -10.537 1.00 97.75 78 GLN A N 1
ATOM 608 C CA . GLN A 1 78 ? 19.646 2.083 -11.773 1.00 97.75 78 GLN A CA 1
ATOM 609 C C . GLN A 1 78 ? 18.416 2.876 -12.247 1.00 97.75 78 GLN A C 1
ATOM 611 O O . GLN A 1 78 ? 17.788 2.492 -13.229 1.00 97.75 78 GLN A O 1
ATOM 616 N N . THR A 1 79 ? 18.066 3.988 -11.586 1.00 97.38 79 THR A N 1
ATOM 617 C CA . THR A 1 79 ? 16.833 4.752 -11.858 1.00 97.38 79 THR A CA 1
ATOM 618 C C . THR A 1 79 ? 16.711 5.156 -13.328 1.00 97.38 79 THR A C 1
ATOM 620 O O . THR A 1 79 ? 15.757 4.757 -13.987 1.00 97.38 79 THR A O 1
ATOM 623 N N . ALA A 1 80 ? 17.714 5.847 -13.879 1.00 96.44 80 ALA A N 1
ATOM 624 C CA . ALA A 1 80 ? 17.681 6.303 -15.272 1.00 96.44 80 ALA A CA 1
ATOM 625 C C . ALA A 1 80 ? 17.620 5.142 -16.283 1.00 96.44 80 ALA A C 1
ATOM 627 O O . ALA A 1 80 ? 16.993 5.264 -17.330 1.00 96.44 80 ALA A O 1
ATOM 628 N N . ALA A 1 81 ? 18.243 4.000 -15.971 1.00 96.38 81 ALA A N 1
ATOM 629 C CA . ALA A 1 81 ? 18.201 2.821 -16.833 1.00 96.38 81 ALA A CA 1
ATOM 630 C C . ALA A 1 81 ? 16.813 2.160 -16.830 1.00 96.38 81 ALA A C 1
ATOM 632 O O . ALA A 1 81 ? 16.335 1.726 -17.878 1.00 96.38 81 ALA A O 1
ATOM 633 N N . VAL A 1 82 ? 16.146 2.117 -15.670 1.00 97.12 82 VAL A N 1
ATOM 634 C CA . VAL A 1 82 ? 14.760 1.638 -15.555 1.00 97.12 82 VAL A CA 1
ATOM 635 C C . VAL A 1 82 ? 13.804 2.574 -16.297 1.00 97.12 82 VAL A C 1
ATOM 637 O O . VAL A 1 82 ? 12.948 2.090 -17.029 1.00 97.12 82 VAL A O 1
ATOM 640 N N . GLU A 1 83 ? 13.959 3.892 -16.165 1.00 96.19 83 GLU A N 1
ATOM 641 C CA . GLU A 1 83 ? 13.137 4.868 -16.899 1.00 96.19 83 GLU A CA 1
ATOM 642 C C . GLU A 1 83 ? 13.328 4.725 -18.409 1.00 96.19 83 GLU A C 1
ATOM 644 O O . GLU A 1 83 ? 12.353 4.540 -19.131 1.00 96.19 83 GLU A O 1
ATOM 649 N N . PHE A 1 84 ? 14.579 4.661 -18.872 1.00 95.06 84 PHE A N 1
ATOM 650 C CA . PHE A 1 84 ? 14.892 4.456 -20.284 1.00 95.06 84 PHE A CA 1
ATOM 651 C C . PHE A 1 84 ? 14.307 3.148 -20.840 1.00 95.06 84 PHE A C 1
ATOM 653 O O . PHE A 1 84 ? 13.827 3.114 -21.975 1.00 95.06 84 PHE A O 1
ATOM 660 N N . MET A 1 85 ? 14.315 2.071 -20.046 1.00 95.38 85 MET A N 1
ATOM 661 C CA . MET A 1 85 ? 13.638 0.821 -20.392 1.00 95.38 85 MET A CA 1
ATOM 662 C C . MET A 1 85 ? 12.133 1.038 -20.569 1.00 95.38 85 MET A C 1
ATOM 664 O O . MET A 1 85 ? 11.586 0.652 -21.599 1.00 95.38 85 MET A O 1
ATOM 668 N N . LEU A 1 86 ? 11.460 1.649 -19.590 1.00 95.06 86 LEU A N 1
ATOM 669 C CA . LEU A 1 86 ? 10.011 1.876 -19.632 1.00 95.06 86 LEU A CA 1
ATOM 670 C C . LEU A 1 86 ? 9.590 2.721 -20.838 1.00 95.06 86 LEU A C 1
ATOM 672 O O . LEU A 1 86 ? 8.587 2.400 -21.470 1.00 95.06 86 LEU A O 1
ATOM 676 N N . ASP A 1 87 ? 10.376 3.739 -21.184 1.00 92.50 87 ASP A N 1
ATOM 677 C CA . ASP A 1 87 ? 10.074 4.656 -22.288 1.00 92.50 87 ASP A CA 1
ATOM 678 C C . ASP A 1 87 ? 10.159 3.972 -23.667 1.00 92.50 87 ASP A C 1
ATOM 680 O O . ASP A 1 87 ? 9.542 4.420 -24.630 1.00 92.50 87 ASP A O 1
ATOM 684 N N . ASN A 1 88 ? 10.897 2.861 -23.771 1.00 92.25 88 ASN A N 1
ATOM 685 C CA . ASN A 1 88 ? 11.121 2.141 -25.029 1.00 92.25 88 ASN A CA 1
ATOM 686 C C . ASN A 1 88 ? 10.377 0.798 -25.125 1.00 92.25 88 ASN A C 1
ATOM 688 O O . ASN A 1 88 ? 10.322 0.170 -26.196 1.00 92.25 88 ASN A O 1
ATOM 692 N N . LEU A 1 89 ? 9.802 0.325 -24.019 1.00 91.50 89 LEU A N 1
ATOM 693 C CA . LEU A 1 89 ? 8.988 -0.880 -24.030 1.00 91.50 89 LEU A CA 1
ATOM 694 C C . LEU A 1 89 ? 7.712 -0.668 -24.857 1.00 91.50 89 LEU A C 1
ATOM 696 O O . LEU A 1 89 ? 7.109 0.405 -24.815 1.00 91.50 89 LEU A O 1
ATOM 700 N N . PRO A 1 90 ? 7.248 -1.700 -25.588 1.00 87.88 90 PRO A N 1
ATOM 701 C CA . PRO A 1 90 ? 5.920 -1.662 -26.181 1.00 87.88 90 PRO A CA 1
ATOM 702 C C . PRO A 1 90 ? 4.853 -1.365 -25.112 1.00 87.88 90 PRO A C 1
ATOM 704 O O . PRO A 1 90 ? 5.002 -1.839 -23.976 1.00 87.88 90 PRO A O 1
ATOM 707 N N . PRO A 1 91 ? 3.757 -0.670 -25.464 1.00 85.69 91 PRO A N 1
ATOM 708 C CA . PRO A 1 91 ? 2.642 -0.457 -24.551 1.00 85.69 91 PRO A CA 1
ATOM 709 C C . PRO A 1 91 ? 2.169 -1.763 -23.907 1.00 85.69 91 PRO A C 1
ATOM 711 O O . PRO A 1 91 ? 2.229 -2.832 -24.516 1.00 85.69 91 PRO A O 1
ATOM 714 N N . ASP A 1 92 ? 1.712 -1.671 -22.661 1.00 85.44 92 ASP A N 1
ATOM 715 C CA . ASP A 1 92 ? 1.196 -2.783 -21.860 1.00 85.44 92 ASP A CA 1
ATOM 716 C C . ASP A 1 92 ? 2.193 -3.896 -21.495 1.00 85.44 92 ASP A C 1
ATOM 718 O O . ASP A 1 92 ? 1.790 -4.881 -20.864 1.00 85.44 92 ASP A O 1
ATOM 722 N N . SER A 1 93 ? 3.482 -3.725 -21.799 1.00 92.06 93 SER A N 1
ATOM 723 C CA . SER A 1 93 ? 4.538 -4.670 -21.428 1.00 92.06 93 SER A CA 1
ATOM 724 C C . SER A 1 93 ? 4.691 -4.818 -19.913 1.00 92.06 93 SER A C 1
ATOM 726 O O . SER A 1 93 ? 4.531 -3.869 -19.149 1.00 92.06 93 SER A O 1
ATOM 728 N N . THR A 1 94 ? 5.049 -6.025 -19.469 1.00 96.25 94 THR A N 1
ATOM 729 C CA . THR A 1 94 ? 5.406 -6.300 -18.069 1.00 96.25 94 THR A CA 1
ATOM 730 C C . THR A 1 94 ? 6.905 -6.485 -17.930 1.00 96.25 94 THR A C 1
ATOM 732 O O . THR A 1 94 ? 7.472 -7.380 -18.551 1.00 96.25 94 THR A O 1
ATOM 735 N N . VAL A 1 95 ? 7.528 -5.653 -17.101 1.00 97.19 95 VAL A N 1
ATOM 736 C CA . VAL A 1 95 ? 8.936 -5.733 -16.718 1.00 97.19 95 VAL A CA 1
ATOM 737 C C . VAL A 1 95 ? 9.164 -6.962 -15.845 1.00 97.19 95 VAL A C 1
ATOM 739 O O . VAL A 1 95 ? 8.452 -7.175 -14.863 1.00 97.19 95 VAL A O 1
ATOM 742 N N . LEU A 1 96 ? 10.189 -7.735 -16.196 1.00 96.38 96 LEU A N 1
ATOM 743 C CA . LEU A 1 96 ? 10.626 -8.937 -15.492 1.00 96.38 96 LEU A CA 1
ATOM 744 C C . LEU A 1 96 ? 12.073 -8.785 -15.020 1.00 96.38 96 LEU A C 1
ATOM 746 O O . LEU A 1 96 ? 12.882 -8.124 -15.674 1.00 96.38 96 LEU A O 1
ATOM 750 N N . SER A 1 97 ? 12.413 -9.447 -13.919 1.00 95.38 97 SER A N 1
ATOM 751 C CA . SER A 1 97 ? 13.778 -9.516 -13.398 1.00 95.38 97 SER A CA 1
ATOM 752 C C . SER A 1 97 ? 14.101 -10.928 -12.907 1.00 95.38 97 SER A C 1
ATOM 754 O O . SER A 1 97 ? 13.229 -11.781 -12.766 1.00 95.38 97 SER A O 1
ATOM 756 N N . ASP A 1 98 ? 15.367 -11.160 -12.586 1.00 93.38 98 ASP A N 1
ATOM 757 C CA . ASP A 1 98 ? 15.862 -12.365 -11.920 1.00 93.38 98 ASP A CA 1
ATOM 758 C C . ASP A 1 98 ? 15.819 -12.248 -10.382 1.00 93.38 98 ASP A C 1
ATOM 760 O O . ASP A 1 98 ? 16.539 -12.958 -9.677 1.00 93.38 98 ASP A O 1
ATOM 764 N N . MET A 1 99 ? 14.985 -11.335 -9.861 1.00 93.38 99 MET A N 1
ATOM 765 C CA . MET A 1 99 ? 14.830 -11.017 -8.433 1.00 93.38 99 MET A CA 1
ATOM 766 C C . MET A 1 99 ? 16.119 -10.557 -7.727 1.00 93.38 99 MET A C 1
ATOM 768 O O . MET A 1 99 ? 16.197 -10.570 -6.495 1.00 93.38 99 MET A O 1
ATOM 772 N N . LYS A 1 100 ? 17.134 -10.118 -8.482 1.00 94.56 100 LYS A N 1
ATOM 773 C CA . LYS A 1 100 ? 18.294 -9.405 -7.929 1.00 94.56 100 LYS A CA 1
ATOM 774 C C . LYS A 1 100 ? 17.954 -7.947 -7.632 1.00 94.56 100 LYS A C 1
ATOM 776 O O . LYS A 1 100 ? 17.055 -7.397 -8.267 1.00 94.56 100 LYS A O 1
ATOM 781 N N . GLU A 1 101 ? 18.648 -7.347 -6.659 1.00 95.00 101 GLU A N 1
ATOM 782 C CA . GLU A 1 101 ? 18.373 -5.975 -6.230 1.00 95.00 101 GLU A CA 1
ATOM 783 C C . GLU A 1 101 ? 18.547 -4.975 -7.384 1.00 95.00 101 GLU A C 1
ATOM 785 O O . GLU A 1 101 ? 19.586 -4.926 -8.043 1.00 95.00 101 GLU A O 1
ATOM 790 N N . ILE A 1 102 ? 17.530 -4.142 -7.603 1.00 97.50 102 ILE A N 1
ATOM 791 C CA . ILE A 1 102 ? 17.584 -2.984 -8.497 1.00 97.50 102 ILE A CA 1
ATOM 792 C C . ILE A 1 102 ? 17.489 -1.735 -7.630 1.00 97.50 102 ILE A C 1
ATOM 794 O O . ILE A 1 102 ? 16.436 -1.438 -7.063 1.00 97.50 102 ILE A O 1
ATOM 798 N N . TYR A 1 103 ? 18.605 -1.022 -7.512 1.00 97.00 103 TYR A N 1
ATOM 799 C CA . TYR A 1 103 ? 18.712 0.150 -6.654 1.00 97.00 103 TYR A CA 1
ATOM 800 C C . TYR A 1 103 ? 18.104 1.377 -7.336 1.00 97.00 103 TYR A C 1
ATOM 802 O O . TYR A 1 103 ? 18.566 1.791 -8.400 1.00 97.00 103 TYR A O 1
ATOM 810 N N . VAL A 1 104 ? 17.080 1.967 -6.723 1.00 97.81 104 VAL A N 1
ATOM 811 C CA . VAL A 1 104 ? 16.338 3.112 -7.264 1.00 97.81 104 VAL A CA 1
ATOM 812 C C . VAL A 1 104 ? 16.196 4.227 -6.234 1.00 97.81 104 VAL A C 1
ATOM 814 O O . VAL A 1 104 ? 16.079 3.979 -5.034 1.00 97.81 104 VAL A O 1
ATOM 817 N N . ALA A 1 105 ? 16.184 5.465 -6.716 1.00 96.75 105 ALA A N 1
ATOM 818 C CA . ALA A 1 105 ? 15.901 6.660 -5.935 1.00 96.75 105 ALA A CA 1
ATOM 819 C C . ALA A 1 105 ? 15.002 7.567 -6.772 1.00 96.75 105 ALA A C 1
ATOM 821 O O . ALA A 1 105 ? 15.397 7.998 -7.851 1.00 96.75 105 ALA A O 1
ATOM 822 N N . ALA A 1 106 ? 13.799 7.845 -6.272 1.00 97.12 106 ALA A N 1
ATOM 823 C CA . ALA A 1 106 ? 12.796 8.652 -6.955 1.00 97.12 106 ALA A CA 1
ATOM 824 C C . ALA A 1 106 ? 12.507 8.236 -8.414 1.00 97.12 106 ALA A C 1
ATOM 826 O O . ALA A 1 106 ? 12.457 9.091 -9.296 1.00 97.12 106 ALA A O 1
ATOM 827 N N . LEU A 1 107 ? 12.265 6.943 -8.660 1.00 98.25 107 LEU A N 1
ATOM 828 C CA . LEU A 1 107 ? 11.846 6.442 -9.969 1.00 98.25 107 LEU A CA 1
ATOM 829 C C . LEU A 1 107 ? 10.547 7.118 -10.413 1.00 98.25 107 LEU A C 1
ATOM 831 O O . LEU A 1 107 ? 9.522 7.014 -9.730 1.00 98.25 107 LEU A O 1
ATOM 835 N N . GLN A 1 108 ? 10.589 7.802 -11.554 1.00 97.56 108 GLN A N 1
ATOM 836 C CA . GLN A 1 108 ? 9.438 8.498 -12.107 1.00 97.56 108 GLN A CA 1
ATOM 837 C C . GLN A 1 108 ? 8.532 7.497 -12.825 1.00 97.56 108 GLN A C 1
ATOM 839 O O . GLN A 1 108 ? 8.912 6.873 -13.808 1.00 97.56 108 GLN A O 1
ATOM 844 N N . LEU A 1 109 ? 7.307 7.349 -12.327 1.00 97.19 109 LEU A N 1
ATOM 845 C CA . LEU A 1 109 ? 6.229 6.588 -12.951 1.00 97.19 109 LEU A CA 1
ATOM 846 C C . LEU A 1 109 ? 5.096 7.567 -13.260 1.00 97.19 109 LEU A C 1
ATOM 848 O O . LEU A 1 109 ? 4.072 7.617 -12.570 1.00 97.19 109 LEU A O 1
ATOM 852 N N . THR A 1 110 ? 5.349 8.429 -14.243 1.00 94.62 110 THR A N 1
ATOM 853 C CA . THR A 1 110 ? 4.527 9.605 -14.551 1.00 94.62 110 THR A CA 1
ATOM 854 C C . THR A 1 110 ? 3.657 9.427 -15.801 1.00 94.62 110 THR A C 1
ATOM 856 O O . THR A 1 110 ? 3.798 8.462 -16.548 1.00 94.62 110 THR A O 1
ATOM 859 N N . THR A 1 111 ? 2.692 10.332 -15.995 1.00 89.69 111 THR A N 1
ATOM 860 C CA . THR A 1 111 ? 1.663 10.278 -17.060 1.00 89.69 111 THR A CA 1
ATOM 861 C C . THR A 1 111 ? 2.187 10.376 -18.494 1.00 89.69 111 THR A C 1
ATOM 863 O O . THR A 1 111 ? 1.422 10.197 -19.433 1.00 89.69 111 THR A O 1
ATOM 866 N N . ASP A 1 112 ? 3.460 10.708 -18.669 1.00 86.69 112 ASP A N 1
ATOM 867 C CA . ASP A 1 112 ? 4.183 10.682 -19.942 1.00 86.69 112 ASP A CA 1
ATOM 868 C C . ASP A 1 112 ? 4.463 9.257 -20.445 1.00 86.69 112 ASP A C 1
ATOM 870 O O . ASP A 1 112 ? 4.734 9.066 -21.628 1.00 86.69 112 ASP A O 1
ATOM 874 N N . ARG A 1 113 ? 4.356 8.248 -19.573 1.00 86.12 113 ARG A N 1
ATOM 875 C CA . ARG A 1 113 ? 4.592 6.844 -19.920 1.00 86.12 113 ARG A CA 1
ATOM 876 C C . ARG A 1 113 ? 3.312 6.129 -20.320 1.00 86.12 113 ARG A C 1
ATOM 878 O O . ARG A 1 113 ? 2.242 6.354 -19.761 1.00 86.12 113 ARG A O 1
ATOM 885 N N . THR A 1 114 ? 3.446 5.194 -21.258 1.00 81.25 114 THR A N 1
ATOM 886 C CA . THR A 1 114 ? 2.321 4.397 -21.771 1.00 81.25 114 THR A CA 1
ATOM 887 C C . THR A 1 114 ? 1.831 3.362 -20.762 1.00 81.25 114 THR A C 1
ATOM 889 O O . THR A 1 114 ? 0.632 3.121 -20.655 1.00 81.25 114 THR A O 1
ATOM 892 N N . SER A 1 115 ? 2.740 2.739 -20.008 1.00 87.88 115 SER A N 1
ATOM 893 C CA . SER A 1 115 ? 2.408 1.779 -18.953 1.00 87.88 115 SER A CA 1
ATOM 894 C C . SER A 1 115 ? 3.609 1.526 -18.043 1.00 87.88 115 SER A C 1
ATOM 896 O O . SER A 1 115 ? 4.753 1.651 -18.473 1.00 87.88 115 SER A O 1
ATOM 898 N N . ALA A 1 116 ? 3.356 1.116 -16.800 1.00 94.81 116 ALA A N 1
ATOM 899 C CA . ALA A 1 116 ? 4.391 0.577 -15.925 1.00 94.81 116 ALA A CA 1
ATOM 900 C C . ALA A 1 116 ? 3.831 -0.612 -15.138 1.00 94.81 116 ALA A C 1
ATOM 902 O O . ALA A 1 116 ? 3.015 -0.461 -14.224 1.00 94.81 116 ALA A O 1
ATOM 903 N N . LYS A 1 117 ? 4.253 -1.811 -15.547 1.00 97.69 117 LYS A N 1
ATOM 904 C CA . LYS A 1 117 ? 3.854 -3.084 -14.947 1.00 97.69 117 LYS A CA 1
ATOM 905 C C . LYS A 1 117 ? 5.112 -3.854 -14.586 1.00 97.69 117 LYS A C 1
ATOM 907 O O . LYS A 1 117 ? 5.929 -4.122 -15.460 1.00 97.69 117 LYS A O 1
ATOM 912 N N . PHE A 1 118 ? 5.261 -4.224 -13.326 1.00 98.44 118 PHE A N 1
ATOM 913 C CA . PHE A 1 118 ? 6.404 -4.965 -12.811 1.00 98.44 118 PHE A CA 1
ATOM 914 C C . PHE A 1 118 ? 5.925 -6.292 -12.247 1.00 98.44 118 PHE A C 1
ATOM 916 O O . PHE A 1 118 ? 4.973 -6.321 -11.462 1.00 98.44 118 PHE A O 1
ATOM 923 N N . LYS A 1 119 ? 6.593 -7.379 -12.642 1.00 98.19 119 LYS A N 1
ATOM 924 C CA . LYS A 1 119 ? 6.344 -8.705 -12.090 1.00 98.19 119 LYS A CA 1
ATOM 925 C C . LYS A 1 119 ? 7.635 -9.409 -11.709 1.00 98.19 119 LYS A C 1
ATOM 927 O O . LYS A 1 119 ? 8.520 -9.560 -12.549 1.00 98.19 119 LYS A O 1
ATOM 932 N N . GLY A 1 120 ? 7.728 -9.870 -10.462 1.00 97.00 120 GLY A N 1
ATOM 933 C CA . GLY A 1 120 ? 8.928 -10.562 -9.988 1.00 97.00 120 GLY A CA 1
ATOM 934 C C . GLY A 1 120 ? 10.164 -9.662 -10.042 1.00 97.00 120 GLY A C 1
ATOM 935 O O . GLY A 1 120 ? 11.211 -10.057 -10.559 1.00 97.00 120 GLY A O 1
ATOM 936 N N . VAL A 1 121 ? 10.030 -8.423 -9.562 1.00 97.88 121 VAL A N 1
ATOM 937 C CA . VAL A 1 121 ? 11.130 -7.452 -9.502 1.00 97.88 121 VAL A CA 1
ATOM 938 C C . VAL A 1 121 ? 11.451 -7.126 -8.048 1.00 97.88 121 VAL A C 1
ATOM 940 O O . VAL A 1 121 ? 10.549 -6.875 -7.253 1.00 97.88 121 VAL A O 1
ATOM 943 N N . ARG A 1 122 ? 12.742 -7.116 -7.699 1.00 97.56 122 ARG A N 1
ATOM 944 C CA . ARG A 1 122 ? 13.225 -6.728 -6.371 1.00 97.56 122 ARG A CA 1
ATOM 945 C C . ARG A 1 122 ? 13.865 -5.348 -6.429 1.00 97.56 122 ARG A C 1
ATOM 947 O O . ARG A 1 122 ? 14.899 -5.171 -7.067 1.00 97.56 122 ARG A O 1
ATOM 954 N N . PHE A 1 123 ? 13.256 -4.383 -5.758 1.00 97.75 123 PHE A N 1
ATOM 955 C CA . PHE A 1 123 ? 13.746 -3.015 -5.664 1.00 97.75 123 PHE A CA 1
ATOM 956 C C . PHE A 1 123 ? 14.447 -2.781 -4.335 1.00 97.75 123 PHE A C 1
ATOM 958 O O . PHE A 1 123 ? 13.986 -3.254 -3.299 1.00 97.75 123 PHE A O 1
ATOM 965 N N . ALA A 1 124 ? 15.522 -2.003 -4.366 1.00 96.06 124 ALA A N 1
ATOM 966 C CA . ALA A 1 124 ? 16.217 -1.526 -3.182 1.00 96.06 124 ALA A CA 1
ATOM 967 C C . ALA A 1 124 ? 16.352 0.002 -3.232 1.00 96.06 124 ALA A C 1
ATOM 969 O O . ALA A 1 124 ? 16.481 0.565 -4.320 1.00 96.06 124 ALA A O 1
ATOM 970 N N . PRO A 1 125 ? 16.313 0.705 -2.092 1.00 96.38 125 PRO A N 1
ATOM 971 C CA . PRO A 1 125 ? 16.564 2.139 -2.068 1.00 96.38 125 PRO A CA 1
ATOM 972 C C . PRO A 1 125 ? 18.036 2.423 -2.386 1.00 96.38 125 PRO A C 1
ATOM 974 O O . PRO A 1 125 ? 18.942 1.817 -1.811 1.00 96.38 125 PRO A O 1
ATOM 977 N N . PHE A 1 126 ? 18.282 3.357 -3.301 1.00 96.38 126 PHE A N 1
ATOM 978 C CA . PHE A 1 126 ? 19.611 3.905 -3.549 1.00 96.38 126 PHE A CA 1
ATOM 979 C C . PHE A 1 126 ? 19.836 5.144 -2.677 1.00 96.38 126 PHE A C 1
ATOM 981 O O . PHE A 1 126 ? 19.008 6.050 -2.674 1.00 96.38 126 PHE A O 1
ATOM 988 N N . PHE A 1 127 ? 20.976 5.202 -1.990 1.00 95.69 127 PHE A N 1
ATOM 989 C CA . PHE A 1 127 ? 21.415 6.364 -1.217 1.00 95.69 127 PHE A CA 1
ATOM 990 C C . PHE A 1 127 ? 22.690 6.920 -1.844 1.00 95.69 127 PHE A C 1
ATOM 992 O O . PHE A 1 127 ? 23.648 6.174 -2.070 1.00 95.69 127 PHE A O 1
ATOM 999 N N . ALA A 1 128 ? 22.723 8.224 -2.115 1.00 93.31 128 ALA A N 1
ATOM 1000 C CA . ALA A 1 128 ? 23.965 8.877 -2.499 1.00 93.31 128 ALA A CA 1
ATOM 1001 C C . ALA A 1 128 ? 24.968 8.865 -1.329 1.00 93.31 128 ALA A C 1
ATOM 1003 O O . ALA A 1 128 ? 24.609 8.694 -0.163 1.00 93.31 128 ALA A O 1
ATOM 1004 N N . ALA A 1 129 ? 26.257 9.050 -1.625 1.00 92.50 129 ALA A N 1
ATOM 1005 C CA . ALA A 1 129 ? 27.287 9.062 -0.590 1.00 92.50 129 ALA A CA 1
ATOM 1006 C C . ALA A 1 129 ? 26.998 10.143 0.472 1.00 92.50 129 ALA A C 1
ATOM 1008 O O . ALA A 1 129 ? 26.908 11.326 0.152 1.00 92.50 129 ALA A O 1
ATOM 1009 N N . GLY A 1 130 ? 26.869 9.725 1.735 1.00 91.56 130 GLY A N 1
ATOM 1010 C CA . GLY A 1 130 ? 26.548 10.602 2.868 1.00 91.56 130 GLY A CA 1
ATOM 1011 C C . GLY A 1 130 ? 25.051 10.854 3.092 1.00 91.56 130 GLY A C 1
ATOM 1012 O O . GLY A 1 130 ? 24.692 11.487 4.083 1.00 91.56 130 GLY A O 1
ATOM 1013 N N . GLU A 1 131 ? 24.175 10.349 2.224 1.00 94.19 131 GLU A N 1
ATOM 1014 C CA . GLU A 1 131 ? 22.727 10.444 2.393 1.00 94.19 131 GLU A CA 1
ATOM 1015 C C . GLU A 1 131 ? 22.233 9.403 3.406 1.00 94.19 131 GLU A C 1
ATOM 1017 O O . GLU A 1 131 ? 22.532 8.214 3.303 1.00 94.19 131 GLU A O 1
ATOM 1022 N N . VAL A 1 132 ? 21.462 9.855 4.397 1.00 94.50 132 VAL A N 1
ATOM 1023 C CA . VAL A 1 132 ? 20.854 8.993 5.430 1.00 94.50 132 VAL A CA 1
ATOM 1024 C C . VAL A 1 132 ? 19.323 9.012 5.394 1.00 94.50 132 VAL A C 1
ATOM 1026 O O . VAL A 1 132 ? 18.670 8.232 6.085 1.00 94.50 132 VAL A O 1
ATOM 1029 N N . VAL A 1 133 ? 18.735 9.881 4.570 1.00 96.44 133 VAL A N 1
ATOM 1030 C CA . VAL A 1 133 ? 17.289 9.978 4.356 1.00 96.44 133 VAL A CA 1
ATOM 1031 C C . VAL A 1 133 ? 17.034 10.069 2.861 1.00 96.44 133 VAL A C 1
ATOM 1033 O O . VAL A 1 133 ? 17.362 11.084 2.259 1.00 96.44 133 VAL A O 1
ATOM 1036 N N . LEU A 1 134 ? 16.401 9.045 2.295 1.00 96.75 134 LEU A N 1
ATOM 1037 C CA . LEU A 1 134 ? 15.880 9.071 0.935 1.00 96.75 134 LEU A CA 1
ATOM 1038 C C . LEU A 1 134 ? 14.436 9.601 0.981 1.00 96.75 134 LEU A C 1
ATOM 1040 O O . LEU A 1 134 ? 13.592 8.999 1.654 1.00 96.75 134 LEU A O 1
ATOM 1044 N N . PRO A 1 135 ? 14.091 10.696 0.278 1.00 97.31 135 PRO A N 1
ATOM 1045 C CA . PRO A 1 135 ? 12.729 11.225 0.307 1.00 97.31 135 PRO A CA 1
ATOM 1046 C C . PRO A 1 135 ? 11.696 10.241 -0.243 1.00 97.31 135 PRO A C 1
ATOM 1048 O O . PRO A 1 135 ? 10.634 10.065 0.348 1.00 97.31 135 PRO A O 1
ATOM 1051 N N . LEU A 1 136 ? 11.987 9.586 -1.369 1.00 97.19 136 LEU A N 1
ATOM 1052 C CA . LEU A 1 136 ? 11.092 8.573 -1.915 1.00 97.19 136 LEU A CA 1
ATOM 1053 C C . LEU A 1 136 ? 11.774 7.582 -2.859 1.00 97.19 136 LEU A C 1
ATOM 1055 O O . LEU A 1 136 ? 12.763 7.920 -3.508 1.00 97.19 136 LEU A O 1
ATOM 1059 N N . MET A 1 137 ? 11.207 6.378 -2.980 1.00 98.06 137 MET A N 1
ATOM 1060 C CA . MET A 1 137 ? 11.649 5.391 -3.977 1.00 98.06 137 MET A CA 1
ATOM 1061 C C . MET A 1 137 ? 10.905 5.533 -5.307 1.00 98.06 137 MET A C 1
ATOM 1063 O O . MET A 1 137 ? 11.550 5.518 -6.350 1.00 98.06 137 MET A O 1
ATOM 1067 N N . PHE A 1 138 ? 9.582 5.719 -5.279 1.00 98.69 138 PHE A N 1
ATOM 1068 C CA . PHE A 1 138 ? 8.740 5.840 -6.474 1.00 98.69 138 PHE A CA 1
ATOM 1069 C C . PHE A 1 138 ? 7.883 7.106 -6.429 1.00 98.69 138 PHE A C 1
ATOM 1071 O O . PHE A 1 138 ? 7.142 7.326 -5.467 1.00 98.69 138 PHE A O 1
ATOM 1078 N N . ASN A 1 139 ? 7.954 7.916 -7.488 1.00 98.19 139 ASN A N 1
ATOM 1079 C CA . ASN A 1 139 ? 7.064 9.053 -7.708 1.00 98.19 139 ASN A CA 1
ATOM 1080 C C . ASN A 1 139 ? 6.017 8.682 -8.761 1.00 98.19 139 ASN A C 1
ATOM 1082 O O . ASN A 1 139 ? 6.335 8.541 -9.940 1.00 98.19 139 ASN A O 1
ATOM 1086 N N . CYS A 1 140 ? 4.770 8.513 -8.338 1.00 98.38 140 CYS A N 1
ATOM 1087 C CA . CYS A 1 140 ? 3.715 7.925 -9.150 1.0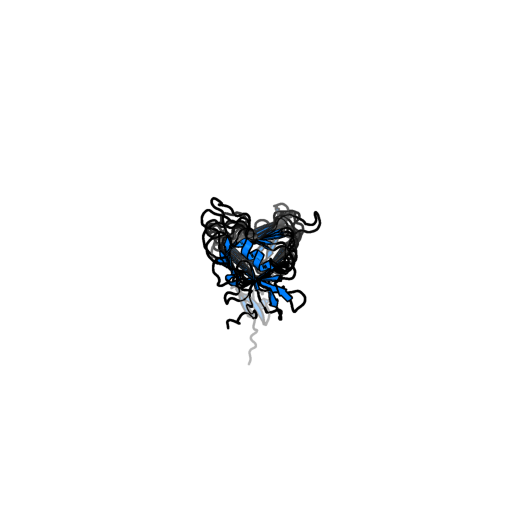0 98.38 140 CYS A CA 1
ATOM 1088 C C . CYS A 1 140 ? 2.620 8.948 -9.462 1.00 98.38 140 CYS A C 1
ATOM 1090 O O . CYS A 1 140 ? 1.859 9.339 -8.574 1.00 98.38 140 CYS A O 1
ATOM 1092 N N . THR A 1 141 ? 2.496 9.324 -10.735 1.00 97.62 141 THR A N 1
ATOM 1093 C CA . THR A 1 141 ? 1.331 10.061 -11.266 1.00 97.62 141 THR A CA 1
ATOM 1094 C C . THR A 1 141 ? 0.630 9.321 -12.405 1.00 97.62 141 THR A C 1
ATOM 1096 O O . THR A 1 141 ? -0.473 9.691 -12.799 1.00 97.62 141 THR A O 1
ATOM 1099 N N . LEU A 1 142 ? 1.229 8.235 -12.900 1.00 96.19 142 LEU A N 1
ATOM 1100 C CA . LEU A 1 142 ? 0.620 7.328 -13.862 1.00 96.19 142 LEU A CA 1
ATOM 1101 C C . LEU A 1 142 ? -0.489 6.488 -13.208 1.00 96.19 142 LEU A C 1
ATOM 1103 O O . LEU A 1 142 ? -0.332 5.973 -12.102 1.00 96.19 142 LEU A O 1
ATOM 1107 N N . SER A 1 143 ? -1.609 6.333 -13.912 1.00 96.38 143 SER A N 1
ATOM 1108 C CA . SER A 1 143 ? -2.706 5.431 -13.533 1.00 96.38 143 SER A CA 1
ATOM 1109 C C . SER A 1 143 ? -2.491 4.031 -14.113 1.00 96.38 143 SER A C 1
ATOM 1111 O O . SER A 1 143 ? -1.765 3.869 -15.089 1.00 96.38 143 SER A O 1
ATOM 1113 N N . GLY A 1 144 ? -3.130 3.007 -13.546 1.00 96.19 144 GLY A N 1
ATOM 1114 C CA . GLY A 1 144 ? -3.003 1.639 -14.059 1.00 96.19 144 GLY A CA 1
ATOM 1115 C C . GLY A 1 144 ? -1.671 0.959 -13.730 1.00 96.19 144 GLY A C 1
ATOM 1116 O O . GLY A 1 144 ? -1.304 -0.005 -14.401 1.00 96.19 144 GLY A O 1
ATOM 1117 N N . LEU A 1 145 ? -0.934 1.453 -12.725 1.00 97.75 145 LEU A N 1
ATOM 1118 C CA . LEU A 1 145 ? 0.312 0.832 -12.267 1.00 97.75 145 LEU A CA 1
ATOM 1119 C C . LEU A 1 145 ? 0.056 -0.596 -11.795 1.00 97.75 145 LEU A C 1
ATOM 1121 O O . LEU A 1 145 ? -0.919 -0.840 -11.085 1.00 97.75 145 LEU A O 1
ATOM 1125 N N . VAL A 1 146 ? 0.951 -1.523 -12.134 1.00 98.38 146 VAL A N 1
ATOM 1126 C CA . VAL A 1 146 ? 0.872 -2.908 -11.654 1.00 98.38 146 VAL A CA 1
ATOM 1127 C C . VAL A 1 146 ? 2.193 -3.318 -11.023 1.00 98.38 146 VAL A C 1
ATOM 1129 O O . VAL A 1 146 ? 3.232 -3.263 -11.672 1.00 98.38 146 VAL A O 1
ATOM 1132 N N . PHE A 1 147 ? 2.142 -3.771 -9.774 1.00 98.75 147 PHE A N 1
ATOM 1133 C CA . PHE A 1 147 ? 3.249 -4.427 -9.082 1.00 98.75 147 PHE A CA 1
ATOM 1134 C C . PHE A 1 147 ? 2.760 -5.778 -8.566 1.00 98.75 147 PHE A C 1
ATOM 1136 O O . PHE A 1 147 ? 1.902 -5.830 -7.680 1.00 98.75 147 PHE A O 1
ATOM 1143 N N . GLU A 1 148 ? 3.276 -6.856 -9.150 1.00 98.56 148 GLU A N 1
ATOM 1144 C CA . GLU A 1 148 ? 2.886 -8.229 -8.836 1.00 98.56 148 GLU A CA 1
ATOM 1145 C C . GLU A 1 148 ? 4.106 -9.064 -8.444 1.00 98.56 148 GLU A C 1
ATOM 1147 O O . GLU A 1 148 ? 5.093 -9.107 -9.174 1.00 98.56 148 GLU A O 1
ATOM 1152 N N . ASP A 1 149 ? 4.048 -9.768 -7.316 1.00 98.19 149 ASP A N 1
ATOM 1153 C CA . ASP A 1 149 ? 5.159 -10.618 -6.859 1.00 98.19 149 ASP A CA 1
ATOM 1154 C C . ASP A 1 149 ? 6.493 -9.843 -6.714 1.00 98.19 149 ASP A C 1
ATOM 1156 O O . ASP A 1 149 ? 7.574 -10.407 -6.899 1.00 98.19 149 ASP A O 1
ATOM 1160 N N . CYS A 1 150 ? 6.441 -8.534 -6.435 1.00 98.56 150 CYS A N 1
ATOM 1161 C CA . CYS A 1 150 ? 7.636 -7.707 -6.272 1.00 98.56 150 CYS A CA 1
ATOM 1162 C C . CYS A 1 150 ? 8.135 -7.712 -4.822 1.00 98.56 150 CYS A C 1
ATOM 1164 O O . CYS A 1 150 ? 7.360 -7.829 -3.871 1.00 98.56 150 CYS A O 1
ATOM 1166 N N . ALA A 1 151 ? 9.442 -7.528 -4.657 1.00 97.88 151 ALA A N 1
ATOM 1167 C CA . ALA A 1 151 ? 10.085 -7.350 -3.361 1.00 97.88 151 ALA A CA 1
ATOM 1168 C C . ALA A 1 151 ? 10.621 -5.920 -3.214 1.00 97.88 151 ALA A C 1
ATOM 1170 O O . ALA A 1 151 ? 11.151 -5.349 -4.167 1.00 97.88 151 ALA A O 1
ATOM 1171 N N . PHE A 1 152 ? 10.500 -5.355 -2.017 1.00 97.56 152 PHE A N 1
ATOM 1172 C CA . PHE A 1 152 ? 10.958 -4.013 -1.675 1.00 97.56 152 PHE A CA 1
ATOM 1173 C C . PHE A 1 152 ? 11.879 -4.099 -0.465 1.00 97.56 152 PHE A C 1
ATOM 1175 O O . PHE A 1 152 ? 11.422 -4.321 0.656 1.00 97.56 152 PHE A O 1
ATOM 1182 N N . ASP A 1 153 ? 13.178 -3.947 -0.689 1.00 95.31 153 ASP A N 1
ATOM 1183 C CA . ASP A 1 153 ? 14.145 -3.976 0.396 1.00 95.31 153 ASP A CA 1
ATOM 1184 C C . ASP A 1 153 ? 13.972 -2.759 1.303 1.00 95.31 153 ASP A C 1
ATOM 1186 O O . ASP A 1 153 ? 13.839 -1.621 0.847 1.00 95.31 153 ASP A O 1
ATOM 1190 N N . LYS A 1 154 ? 14.018 -3.005 2.611 1.00 92.12 154 LYS A N 1
ATOM 1191 C CA . LYS A 1 154 ? 14.138 -1.947 3.605 1.00 92.12 154 LYS A CA 1
ATOM 1192 C C . LYS A 1 154 ? 15.484 -1.226 3.466 1.00 92.12 154 LYS A C 1
ATOM 1194 O O . LYS A 1 154 ? 16.471 -1.838 3.041 1.00 92.12 154 LYS A O 1
ATOM 1199 N N . PRO A 1 155 ? 15.549 0.062 3.840 1.00 92.75 155 PRO A N 1
ATOM 1200 C CA . PRO A 1 155 ? 16.806 0.794 3.830 1.00 92.75 155 PRO A CA 1
ATOM 1201 C C . PRO A 1 155 ? 17.843 0.189 4.794 1.00 92.75 155 PRO A C 1
ATOM 1203 O O . PRO A 1 155 ? 17.488 -0.479 5.760 1.00 92.75 155 PRO A O 1
ATOM 1206 N N . PRO A 1 156 ? 19.148 0.410 4.577 1.00 90.44 156 PRO A N 1
ATOM 1207 C CA . PRO A 1 156 ? 20.177 -0.000 5.530 1.00 90.44 156 PRO A CA 1
ATOM 1208 C C . PRO A 1 156 ? 19.960 0.562 6.948 1.00 90.44 156 PRO A C 1
ATOM 1210 O O . PRO A 1 156 ? 19.307 1.589 7.153 1.00 90.44 156 PRO A O 1
ATOM 1213 N N . ARG A 1 157 ? 20.569 -0.075 7.956 1.00 89.75 157 ARG A N 1
ATOM 1214 C CA . ARG A 1 157 ? 20.535 0.401 9.353 1.00 89.75 157 ARG A CA 1
ATOM 1215 C C . ARG A 1 157 ? 20.987 1.866 9.445 1.00 89.75 157 ARG A C 1
ATOM 1217 O O . ARG A 1 157 ? 21.940 2.254 8.777 1.00 89.75 157 ARG A O 1
ATOM 1224 N N . ASN A 1 158 ? 20.334 2.649 10.307 1.00 88.81 158 ASN A N 1
ATOM 1225 C CA . ASN A 1 158 ? 20.553 4.094 10.501 1.00 88.81 158 ASN A CA 1
ATOM 1226 C C . ASN A 1 158 ? 20.223 4.979 9.286 1.00 88.81 158 ASN A C 1
ATOM 1228 O O . ASN A 1 158 ? 20.520 6.171 9.312 1.00 88.81 158 ASN A O 1
ATOM 1232 N N . THR A 1 159 ? 19.609 4.422 8.244 1.00 93.00 159 THR A N 1
ATOM 1233 C CA . THR A 1 159 ? 19.057 5.197 7.132 1.00 93.00 159 THR A CA 1
ATOM 1234 C C . THR A 1 159 ? 17.545 5.039 7.083 1.00 93.00 159 THR A C 1
ATOM 1236 O O . THR A 1 159 ? 16.981 4.116 7.681 1.00 93.00 159 THR A O 1
ATOM 1239 N N . SER A 1 160 ? 16.883 5.961 6.394 1.00 94.12 160 SER A N 1
ATOM 1240 C CA . SER A 1 160 ? 15.428 5.971 6.296 1.00 94.12 160 SER A CA 1
ATOM 1241 C C . SER A 1 160 ? 14.946 6.306 4.893 1.00 94.12 160 SER A C 1
ATOM 1243 O O . SER A 1 160 ? 15.595 7.049 4.158 1.00 94.12 160 SER A O 1
ATOM 1245 N N . VAL A 1 161 ? 13.786 5.761 4.533 1.00 96.56 161 VAL A N 1
ATOM 1246 C CA . VAL A 1 161 ? 13.012 6.181 3.360 1.00 96.56 161 VAL A CA 1
ATOM 1247 C C . VAL A 1 161 ? 11.773 6.901 3.871 1.00 96.56 161 VAL A C 1
ATOM 124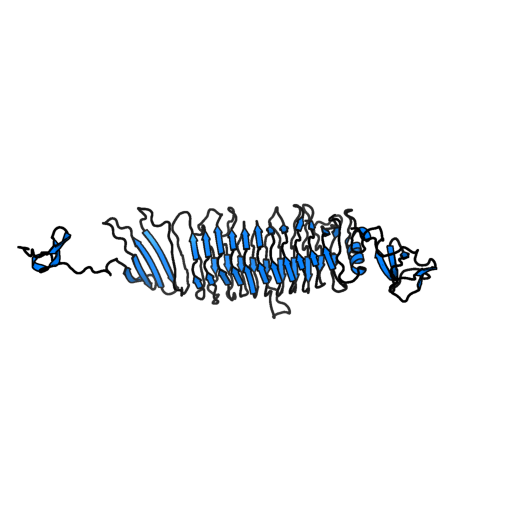9 O O . VAL A 1 161 ? 11.012 6.321 4.642 1.00 96.56 161 VAL A O 1
ATOM 1252 N N . THR A 1 162 ? 11.543 8.148 3.454 1.00 97.50 162 THR A N 1
ATOM 1253 C CA . THR A 1 162 ? 10.351 8.891 3.904 1.00 97.50 162 THR A CA 1
ATOM 1254 C C . THR A 1 162 ? 9.076 8.271 3.331 1.00 97.50 162 THR A C 1
ATOM 1256 O O . THR A 1 162 ? 8.167 7.979 4.104 1.00 97.50 162 THR A O 1
ATOM 1259 N N . SER A 1 163 ? 9.038 7.994 2.021 1.00 97.81 163 SER A N 1
ATOM 1260 C CA . SER A 1 163 ? 7.913 7.318 1.356 1.00 97.81 163 SER A CA 1
ATOM 1261 C C . SER A 1 163 ? 8.395 6.272 0.341 1.00 97.81 163 SER A C 1
ATOM 1263 O O . SER A 1 163 ? 9.136 6.610 -0.576 1.00 97.81 163 SER A O 1
ATOM 1265 N N . VAL A 1 164 ? 7.972 5.007 0.428 1.00 98.25 164 VAL A N 1
ATOM 1266 C CA . VAL A 1 164 ? 8.301 4.026 -0.631 1.00 98.25 164 VAL A CA 1
ATOM 1267 C C . VAL A 1 164 ? 7.570 4.423 -1.913 1.00 98.25 164 VAL A C 1
ATOM 1269 O O . VAL A 1 164 ? 8.204 4.755 -2.914 1.00 98.25 164 VAL A O 1
ATOM 1272 N N . PHE A 1 165 ? 6.242 4.491 -1.855 1.00 98.69 165 PHE A N 1
ATOM 1273 C CA . PHE A 1 165 ? 5.399 4.980 -2.938 1.00 98.69 165 PHE A CA 1
ATOM 1274 C C . PHE A 1 165 ? 4.799 6.329 -2.581 1.00 98.69 165 PHE A C 1
ATOM 1276 O O . PHE A 1 165 ? 4.017 6.426 -1.638 1.00 98.69 165 PHE A O 1
ATOM 1283 N N . LYS A 1 166 ? 5.099 7.350 -3.383 1.00 98.50 166 LYS A N 1
ATOM 1284 C CA . LYS A 1 166 ? 4.370 8.616 -3.373 1.00 98.50 166 LYS A CA 1
ATOM 1285 C C . LYS A 1 166 ? 3.427 8.662 -4.568 1.00 98.50 166 LYS A C 1
ATOM 1287 O O . LYS A 1 166 ? 3.862 8.864 -5.698 1.00 98.50 166 LYS A O 1
ATOM 1292 N N . MET A 1 167 ? 2.136 8.469 -4.325 1.00 98.25 167 MET A N 1
ATOM 1293 C CA . MET A 1 167 ? 1.102 8.353 -5.353 1.00 98.25 167 MET A CA 1
ATOM 1294 C C . MET A 1 167 ? 0.207 9.590 -5.367 1.00 98.25 167 MET A C 1
ATOM 1296 O O . MET A 1 167 ? -0.452 9.896 -4.378 1.00 98.25 167 MET A O 1
ATOM 1300 N N . THR A 1 168 ? 0.162 10.296 -6.497 1.00 96.50 168 THR A N 1
ATOM 1301 C CA . THR A 1 168 ? -0.579 11.556 -6.643 1.00 96.50 168 THR A CA 1
ATOM 1302 C C . THR A 1 168 ? -1.455 11.526 -7.890 1.00 96.50 168 THR A C 1
ATOM 1304 O O . THR A 1 168 ? -0.939 11.360 -8.989 1.00 96.50 168 THR A O 1
ATOM 1307 N N . ASN A 1 169 ? -2.764 11.748 -7.735 1.00 95.31 169 ASN A N 1
ATOM 1308 C CA . ASN A 1 169 ? -3.730 11.798 -8.845 1.00 95.31 169 ASN A CA 1
ATOM 1309 C C . ASN A 1 169 ? -3.727 10.525 -9.718 1.00 95.31 169 ASN A C 1
ATOM 1311 O O . ASN A 1 169 ? -3.768 10.614 -10.943 1.00 95.31 169 ASN A O 1
ATOM 1315 N N . THR A 1 170 ? -3.671 9.348 -9.091 1.00 96.25 170 THR A N 1
ATOM 1316 C CA . THR A 1 170 ? -3.643 8.057 -9.800 1.00 96.25 170 THR A CA 1
ATOM 1317 C C . THR A 1 170 ? -4.957 7.292 -9.648 1.00 96.25 170 THR A C 1
ATOM 1319 O O . THR A 1 170 ? -5.691 7.466 -8.673 1.00 96.25 170 THR A O 1
ATOM 1322 N N . LEU A 1 171 ? -5.257 6.441 -10.627 1.00 96.31 171 LEU A N 1
ATOM 1323 C CA . LEU A 1 171 ? -6.469 5.629 -10.705 1.00 96.31 171 LEU A CA 1
ATOM 1324 C C . LEU A 1 171 ? -6.118 4.175 -11.056 1.00 96.31 171 LEU A C 1
ATOM 1326 O O . LEU A 1 171 ? -5.191 3.946 -11.834 1.00 96.31 171 LEU A O 1
ATOM 1330 N N . ASN A 1 172 ? -6.893 3.201 -10.567 1.00 96.81 172 ASN A N 1
ATOM 1331 C CA . ASN A 1 172 ? -6.845 1.801 -11.023 1.00 96.81 172 ASN A CA 1
ATOM 1332 C C . ASN A 1 172 ? -5.451 1.146 -10.907 1.00 96.81 172 ASN A C 1
ATOM 1334 O O . ASN A 1 172 ? -5.046 0.344 -11.749 1.00 96.81 172 ASN A O 1
ATOM 1338 N N . CYS A 1 173 ? -4.694 1.497 -9.868 1.00 98.38 173 CYS A N 1
ATOM 1339 C CA . CYS A 1 173 ? -3.408 0.874 -9.566 1.00 98.38 173 CYS A CA 1
ATOM 1340 C C . CYS A 1 173 ? -3.615 -0.472 -8.852 1.00 98.38 173 CYS A C 1
ATOM 1342 O O . CYS A 1 173 ? -4.565 -0.640 -8.086 1.00 98.38 173 CYS A O 1
ATOM 1344 N N . ARG A 1 174 ? -2.719 -1.437 -9.081 1.00 98.50 174 ARG A N 1
ATOM 1345 C CA . ARG A 1 174 ? -2.804 -2.800 -8.542 1.00 98.50 174 ARG A CA 1
ATOM 1346 C C . ARG A 1 174 ? -1.484 -3.236 -7.919 1.00 98.50 174 ARG A C 1
ATOM 1348 O O . ARG A 1 174 ? -0.468 -3.328 -8.602 1.00 98.50 174 ARG A O 1
ATOM 1355 N N . PHE A 1 175 ? -1.529 -3.572 -6.636 1.00 98.75 175 PHE A N 1
ATOM 1356 C CA . PHE A 1 175 ? -0.398 -4.094 -5.873 1.00 98.75 175 PHE A CA 1
ATOM 1357 C C . PHE A 1 175 ? -0.768 -5.461 -5.307 1.00 98.75 175 PHE A C 1
ATOM 1359 O O . PHE A 1 175 ? -1.592 -5.540 -4.399 1.00 98.75 175 PHE A O 1
ATOM 1366 N N . ASN A 1 176 ? -0.191 -6.535 -5.841 1.00 98.62 176 ASN A N 1
ATOM 1367 C CA . ASN A 1 176 ? -0.570 -7.900 -5.491 1.00 98.62 176 ASN A CA 1
ATOM 1368 C C . ASN A 1 176 ? 0.640 -8.761 -5.110 1.00 98.62 176 ASN A C 1
ATOM 1370 O O . ASN A 1 176 ? 1.613 -8.814 -5.858 1.00 98.62 176 ASN A O 1
ATOM 1374 N N . ARG A 1 177 ? 0.560 -9.476 -3.982 1.00 98.31 177 ARG A N 1
ATOM 1375 C CA . ARG A 1 177 ? 1.615 -10.393 -3.500 1.00 98.31 177 ARG A CA 1
ATOM 1376 C C . ARG A 1 177 ? 2.996 -9.748 -3.389 1.00 98.31 177 ARG A C 1
ATOM 1378 O O . ARG A 1 177 ? 4.017 -10.400 -3.590 1.00 98.31 177 ARG A O 1
ATOM 1385 N N . ASN A 1 178 ? 3.033 -8.460 -3.064 1.00 98.38 178 ASN A N 1
ATOM 1386 C CA . ASN A 1 178 ? 4.293 -7.773 -2.850 1.00 98.38 178 ASN A CA 1
ATOM 1387 C C . ASN A 1 178 ? 4.797 -7.980 -1.429 1.00 98.38 178 ASN A C 1
ATOM 1389 O O . ASN A 1 178 ? 4.006 -8.081 -0.490 1.00 98.38 178 ASN A O 1
ATOM 1393 N N . VAL A 1 179 ? 6.115 -7.990 -1.271 1.00 97.56 179 VAL A N 1
ATOM 1394 C CA . VAL A 1 179 ? 6.763 -8.212 0.020 1.00 97.56 179 VAL A CA 1
ATOM 1395 C C . VAL A 1 179 ? 7.761 -7.106 0.333 1.00 97.56 179 VAL A C 1
ATOM 1397 O O . VAL A 1 179 ? 8.502 -6.670 -0.542 1.00 97.56 179 VAL A O 1
ATOM 1400 N N . SER A 1 180 ? 7.821 -6.662 1.584 1.00 94.62 180 SER A N 1
ATOM 1401 C CA . SER A 1 180 ? 8.989 -5.930 2.077 1.00 94.62 180 SER A CA 1
ATOM 1402 C C . SER A 1 180 ? 10.046 -6.924 2.558 1.00 94.62 180 SER A C 1
ATOM 1404 O O . SER A 1 180 ? 9.716 -7.861 3.289 1.00 94.62 180 SER A O 1
ATOM 1406 N N . THR A 1 181 ? 11.308 -6.714 2.209 1.00 87.81 181 THR A N 1
ATOM 1407 C CA . THR A 1 181 ? 12.420 -7.616 2.537 1.00 87.81 181 THR A CA 1
ATOM 1408 C C . THR A 1 181 ? 13.487 -6.913 3.368 1.00 87.81 181 THR A C 1
A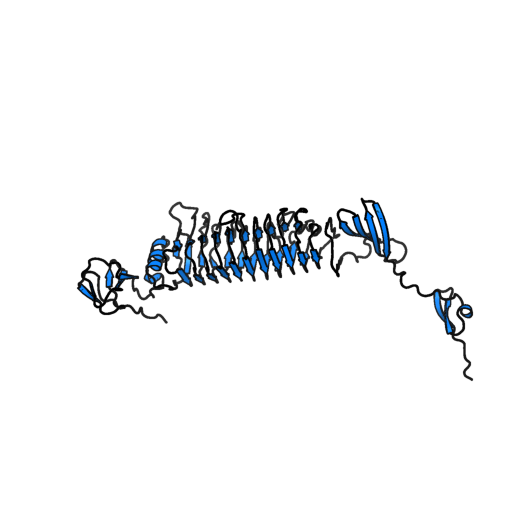TOM 1410 O O . THR A 1 181 ? 13.717 -5.717 3.242 1.00 87.81 181 THR A O 1
ATOM 1413 N N . GLY A 1 182 ? 14.152 -7.659 4.251 1.00 77.69 182 GLY A N 1
ATOM 1414 C CA . GLY A 1 182 ? 15.155 -7.113 5.170 1.00 77.69 182 GLY A CA 1
ATOM 1415 C C . GLY A 1 182 ? 14.581 -6.623 6.505 1.00 77.69 182 GLY A C 1
ATOM 1416 O O . GLY A 1 182 ? 13.370 -6.476 6.691 1.00 77.69 182 GLY A O 1
ATOM 1417 N N . THR A 1 183 ? 15.473 -6.416 7.474 1.00 66.38 183 THR A N 1
ATOM 1418 C CA . THR A 1 183 ? 15.132 -6.124 8.881 1.00 66.38 183 THR A CA 1
ATOM 1419 C C . THR A 1 183 ? 15.843 -4.890 9.436 1.00 66.38 183 THR A C 1
ATOM 1421 O O . THR A 1 183 ? 15.863 -4.704 10.645 1.00 66.38 183 THR A O 1
ATOM 1424 N N . ALA A 1 184 ? 16.471 -4.078 8.587 1.00 78.62 184 ALA A N 1
ATOM 1425 C CA . ALA A 1 184 ? 17.223 -2.898 9.003 1.00 78.62 184 ALA A CA 1
ATOM 1426 C C . ALA A 1 184 ? 16.556 -1.612 8.486 1.00 78.62 184 ALA A C 1
ATOM 1428 O O . ALA A 1 184 ? 15.767 -1.689 7.550 1.00 78.62 184 ALA A O 1
ATOM 1429 N N . GLY A 1 185 ? 16.880 -0.466 9.098 1.00 85.81 185 GLY A N 1
ATOM 1430 C CA . GLY A 1 185 ? 16.419 0.864 8.675 1.00 85.81 185 GLY A CA 1
ATOM 1431 C C . GLY A 1 185 ? 14.924 1.118 8.898 1.00 85.81 185 GLY A C 1
ATOM 1432 O O . GLY A 1 185 ? 14.185 0.222 9.298 1.00 85.81 185 GLY A O 1
ATOM 1433 N N . THR A 1 186 ? 14.481 2.355 8.662 1.00 90.00 186 THR A N 1
ATOM 1434 C CA . THR A 1 186 ? 13.087 2.766 8.908 1.00 90.00 186 THR A CA 1
ATOM 1435 C C . THR A 1 186 ? 12.387 3.245 7.638 1.00 90.00 186 THR A C 1
ATOM 1437 O O . THR A 1 186 ? 12.976 3.908 6.779 1.00 90.00 186 THR A O 1
ATOM 1440 N N . ILE A 1 187 ? 11.101 2.918 7.514 1.00 95.69 187 ILE A N 1
ATOM 1441 C CA . ILE A 1 187 ? 10.220 3.424 6.457 1.00 95.69 187 ILE A CA 1
ATOM 1442 C C . ILE A 1 187 ? 9.204 4.367 7.105 1.00 95.69 187 ILE A C 1
ATOM 1444 O O . ILE A 1 187 ? 8.453 3.967 7.987 1.00 95.69 187 ILE A O 1
ATOM 1448 N N . GLY A 1 188 ? 9.164 5.625 6.667 1.00 96.44 188 GLY A N 1
ATOM 1449 C CA . GLY A 1 188 ? 8.199 6.603 7.166 1.00 96.44 188 GLY A CA 1
ATOM 1450 C C . GLY A 1 188 ? 6.776 6.280 6.712 1.00 96.44 188 GLY A C 1
ATOM 1451 O O . GLY A 1 188 ? 5.860 6.218 7.529 1.00 96.44 188 GLY A O 1
ATOM 1452 N N . LYS A 1 189 ? 6.592 6.055 5.409 1.00 97.81 189 LYS A N 1
ATOM 1453 C CA . LYS A 1 189 ? 5.318 5.696 4.779 1.00 97.81 189 LYS A CA 1
ATOM 1454 C C . LYS A 1 189 ? 5.551 4.653 3.692 1.00 97.81 189 LYS A C 1
ATOM 1456 O O . LYS A 1 189 ? 6.408 4.852 2.832 1.00 97.81 189 LYS A O 1
ATOM 1461 N N . PHE A 1 190 ? 4.792 3.561 3.670 1.00 98.00 190 PHE A N 1
ATOM 1462 C CA . PHE A 1 190 ? 4.895 2.622 2.548 1.00 98.00 190 PHE A CA 1
ATOM 1463 C C . PHE A 1 190 ? 4.101 3.127 1.339 1.00 98.00 190 PHE A C 1
ATOM 1465 O O . PHE A 1 190 ? 4.665 3.313 0.262 1.00 98.00 190 PHE A O 1
ATOM 1472 N N . TRP A 1 191 ? 2.822 3.445 1.533 1.00 98.56 191 TRP A N 1
ATOM 1473 C CA . TRP A 1 191 ? 1.983 4.110 0.538 1.00 98.56 191 TRP A CA 1
ATOM 1474 C C . TRP A 1 191 ? 1.554 5.488 1.038 1.00 98.56 191 TRP A C 1
ATOM 1476 O O . TRP A 1 191 ? 0.639 5.614 1.850 1.00 98.56 191 TRP A O 1
ATOM 1486 N N . GLU A 1 192 ? 2.198 6.532 0.525 1.00 98.00 192 GLU A N 1
ATOM 1487 C CA . GLU A 1 192 ? 1.756 7.917 0.667 1.00 98.00 192 GLU A CA 1
ATOM 1488 C C . GLU A 1 192 ? 0.841 8.276 -0.504 1.00 98.00 192 GLU A C 1
ATOM 1490 O O . GLU A 1 192 ? 1.281 8.335 -1.653 1.00 98.00 192 GLU A O 1
ATOM 1495 N N . MET A 1 193 ? -0.442 8.506 -0.225 1.00 97.44 193 MET A N 1
ATOM 1496 C CA . MET A 1 193 ? -1.462 8.637 -1.260 1.00 97.44 193 MET A CA 1
ATOM 1497 C C . MET A 1 193 ? -2.178 9.977 -1.184 1.00 97.44 193 MET A C 1
ATOM 1499 O O . MET A 1 193 ? -2.694 10.368 -0.137 1.00 97.44 193 MET A O 1
ATOM 1503 N N . TYR A 1 194 ? -2.261 10.650 -2.329 1.00 95.81 194 TYR A N 1
ATOM 1504 C CA . TYR A 1 194 ? -3.042 11.860 -2.531 1.00 95.81 194 TYR A CA 1
ATOM 1505 C C . TYR A 1 194 ? -3.921 11.732 -3.776 1.00 95.81 194 TYR A C 1
ATOM 1507 O O . TYR A 1 194 ? -3.408 11.570 -4.885 1.00 95.81 194 TYR A O 1
ATOM 1515 N N . ASN A 1 195 ? -5.245 11.843 -3.623 1.00 94.25 195 ASN A N 1
ATOM 1516 C CA . ASN A 1 195 ? -6.187 11.702 -4.743 1.00 94.25 195 ASN A CA 1
ATOM 1517 C C . ASN A 1 195 ? -6.003 10.381 -5.516 1.00 94.25 195 ASN A C 1
ATOM 1519 O O . ASN A 1 195 ? -6.036 10.369 -6.746 1.00 94.25 195 ASN A O 1
ATOM 1523 N N . VAL A 1 196 ? -5.761 9.283 -4.791 1.00 96.38 196 VAL A N 1
ATOM 1524 C CA . VAL A 1 196 ? -5.667 7.931 -5.359 1.00 96.38 196 VAL A CA 1
ATOM 1525 C C . VAL A 1 196 ? -7.039 7.282 -5.321 1.00 96.38 196 VAL A C 1
ATOM 1527 O O . VAL A 1 196 ? -7.721 7.326 -4.289 1.00 96.38 196 VAL A O 1
ATOM 1530 N N . LYS A 1 197 ? -7.463 6.705 -6.443 1.00 95.94 197 LYS A N 1
ATOM 1531 C CA . LYS A 1 197 ? -8.829 6.211 -6.601 1.00 95.94 197 LYS A CA 1
ATOM 1532 C C . LYS A 1 197 ? -8.893 4.827 -7.218 1.00 95.94 197 LYS A C 1
ATOM 1534 O O . LYS A 1 197 ? -8.019 4.461 -8.004 1.00 95.94 197 LYS A O 1
ATOM 1539 N N . GLU A 1 198 ? -9.948 4.087 -6.884 1.00 97.50 198 GLU A N 1
ATOM 1540 C CA . GLU A 1 198 ? -10.322 2.824 -7.547 1.00 97.50 198 GLU A CA 1
ATOM 1541 C C . GLU A 1 198 ? -9.151 1.833 -7.656 1.00 97.50 198 GLU A C 1
ATOM 1543 O O . GLU A 1 198 ? -9.031 1.092 -8.627 1.00 97.50 198 GLU A O 1
ATOM 1548 N N . SER A 1 199 ? -8.236 1.869 -6.686 1.00 98.56 199 SER A N 1
ATOM 1549 C CA . SER A 1 199 ? -7.004 1.084 -6.681 1.00 98.56 199 SER A CA 1
ATOM 1550 C C . SER A 1 199 ? -7.102 -0.057 -5.674 1.00 98.56 199 SER A C 1
ATOM 1552 O O . SER A 1 199 ? -7.875 0.003 -4.713 1.00 98.56 199 SER A O 1
ATOM 1554 N N . SER A 1 200 ? -6.325 -1.113 -5.905 1.00 98.44 200 SER A N 1
ATOM 1555 C CA . SER A 1 200 ? -6.397 -2.350 -5.131 1.00 98.44 200 SER A CA 1
ATOM 1556 C C . SER A 1 200 ? -5.035 -2.808 -4.622 1.00 98.44 200 SER A C 1
ATOM 1558 O O . SER A 1 200 ? -4.082 -2.934 -5.398 1.00 98.44 200 SER A O 1
ATOM 1560 N N . TRP A 1 201 ? -4.986 -3.171 -3.346 1.00 98.62 201 TRP A N 1
ATOM 1561 C CA . TRP A 1 201 ? -3.863 -3.840 -2.700 1.00 98.62 201 TRP A CA 1
ATOM 1562 C C . TRP A 1 201 ? -4.325 -5.218 -2.256 1.00 98.62 201 TRP A C 1
ATOM 1564 O O . TRP A 1 201 ? -5.328 -5.315 -1.561 1.00 98.62 201 TRP A O 1
ATOM 1574 N N . SER A 1 202 ? -3.626 -6.279 -2.649 1.00 98.38 202 SER A N 1
ATOM 1575 C CA . SER A 1 202 ? -4.010 -7.630 -2.251 1.00 98.38 202 SER A CA 1
ATOM 1576 C C . SER A 1 202 ? -2.847 -8.541 -1.896 1.00 98.38 202 SER A C 1
ATOM 1578 O O . SER A 1 202 ? -1.796 -8.515 -2.535 1.00 98.38 202 SER A O 1
ATOM 1580 N N . ASN A 1 203 ? -3.041 -9.355 -0.858 1.00 98.25 203 ASN A N 1
ATOM 1581 C CA . ASN A 1 203 ? -2.109 -10.403 -0.431 1.00 98.25 203 ASN A CA 1
ATOM 1582 C C . ASN A 1 203 ? -0.660 -9.924 -0.214 1.00 98.25 203 ASN A C 1
ATOM 1584 O O . ASN A 1 203 ? 0.281 -10.675 -0.464 1.00 98.25 203 ASN A O 1
ATOM 1588 N N . ASN A 1 204 ? -0.456 -8.672 0.202 1.00 98.38 204 ASN A N 1
ATOM 1589 C CA . ASN A 1 204 ? 0.893 -8.141 0.409 1.00 98.38 204 ASN A CA 1
ATOM 1590 C C . ASN A 1 204 ? 1.416 -8.523 1.803 1.00 98.38 204 ASN A C 1
ATOM 1592 O O . ASN A 1 204 ? 0.634 -8.689 2.738 1.00 98.38 204 ASN A O 1
ATOM 1596 N N . ARG A 1 205 ? 2.740 -8.621 1.956 1.00 96.75 205 ARG A N 1
ATOM 1597 C CA . ARG A 1 205 ? 3.410 -8.758 3.254 1.00 96.75 205 ARG A CA 1
ATOM 1598 C C . ARG A 1 205 ? 4.353 -7.590 3.495 1.00 96.75 205 ARG A C 1
ATOM 1600 O O . ARG A 1 205 ? 5.456 -7.586 2.951 1.00 96.75 205 ARG A O 1
ATOM 1607 N N . ILE A 1 206 ? 3.940 -6.624 4.307 1.00 96.31 206 ILE A N 1
ATOM 1608 C CA . ILE A 1 206 ? 4.716 -5.402 4.539 1.00 96.31 206 ILE A CA 1
ATOM 1609 C C . ILE A 1 206 ? 5.032 -5.231 6.023 1.00 96.31 206 ILE A C 1
ATOM 1611 O O . ILE A 1 206 ? 4.143 -5.068 6.853 1.00 96.31 206 ILE A O 1
ATOM 1615 N N . ASP A 1 207 ? 6.320 -5.178 6.319 1.00 92.88 207 ASP A N 1
ATOM 1616 C CA . ASP A 1 207 ? 6.885 -4.862 7.619 1.00 92.88 207 ASP A CA 1
ATOM 1617 C C . ASP A 1 207 ? 7.534 -3.471 7.513 1.00 92.88 207 ASP A C 1
ATOM 1619 O O . ASP A 1 207 ? 8.327 -3.244 6.597 1.00 92.88 207 ASP A O 1
ATOM 1623 N N . ILE A 1 208 ? 7.233 -2.543 8.424 1.00 93.19 208 ILE A N 1
ATOM 1624 C CA . ILE A 1 208 ? 7.728 -1.154 8.335 1.00 93.19 208 ILE A CA 1
ATOM 1625 C C . ILE A 1 208 ? 9.033 -0.976 9.115 1.00 93.19 208 ILE A C 1
ATOM 1627 O O . ILE A 1 208 ? 10.085 -0.748 8.518 1.00 93.19 208 ILE A O 1
ATOM 1631 N N . ASP A 1 209 ? 8.977 -1.139 10.433 1.00 89.81 209 ASP A N 1
ATOM 1632 C CA . ASP A 1 209 ? 10.086 -0.909 11.356 1.00 89.81 209 ASP A CA 1
ATOM 1633 C C . ASP A 1 209 ? 10.031 -1.910 12.528 1.00 89.81 209 ASP A C 1
ATOM 1635 O O . ASP A 1 209 ? 9.432 -1.628 13.567 1.00 89.81 209 ASP A O 1
ATOM 1639 N N . PRO A 1 210 ? 10.656 -3.095 12.380 1.00 82.50 210 PRO A N 1
ATOM 1640 C CA . PRO A 1 210 ? 10.659 -4.141 13.406 1.00 82.50 210 PRO A CA 1
ATOM 1641 C C . PRO A 1 210 ? 11.293 -3.756 14.746 1.00 82.50 210 PRO A C 1
ATOM 1643 O O . PRO A 1 210 ? 11.055 -4.451 15.731 1.00 82.50 210 PRO A O 1
ATOM 1646 N N . GLU A 1 211 ? 12.132 -2.715 14.786 1.00 82.81 211 GLU A N 1
ATOM 1647 C CA . GLU A 1 211 ? 12.849 -2.310 16.000 1.00 82.81 211 GLU A CA 1
ATOM 1648 C C . GLU A 1 211 ? 12.079 -1.221 16.766 1.00 82.81 211 GLU A C 1
ATOM 1650 O O . GLU A 1 211 ? 11.998 -1.282 17.994 1.00 82.81 211 GLU A O 1
ATOM 1655 N N . GLY A 1 212 ? 11.515 -0.236 16.059 1.00 83.44 212 GLY A N 1
ATOM 1656 C CA . GLY A 1 212 ? 10.870 0.932 16.665 1.00 83.44 212 GLY A CA 1
ATOM 1657 C C . GLY A 1 212 ? 9.344 0.975 16.578 1.00 83.44 212 GLY A C 1
ATOM 1658 O O . GLY A 1 212 ? 8.742 1.796 17.267 1.00 83.44 212 GLY A O 1
ATOM 1659 N N . GLU A 1 213 ? 8.716 0.131 15.751 1.00 87.94 213 GLU A N 1
ATOM 1660 C CA . GLU A 1 213 ? 7.275 0.182 15.449 1.00 87.94 213 GLU A CA 1
ATOM 1661 C C . GLU A 1 213 ? 6.832 1.582 14.995 1.00 87.94 213 GLU A C 1
ATOM 1663 O O . GLU A 1 213 ? 5.772 2.081 15.374 1.00 87.94 213 GLU A O 1
ATOM 1668 N N . THR A 1 214 ? 7.670 2.241 14.190 1.00 92.38 214 THR A N 1
ATOM 1669 C CA . THR A 1 214 ? 7.407 3.578 13.645 1.00 92.38 214 THR A CA 1
ATOM 1670 C C . THR A 1 214 ? 6.799 3.523 12.240 1.00 92.38 214 THR A C 1
ATOM 1672 O O . THR A 1 214 ? 6.670 2.464 11.633 1.00 92.38 214 THR A O 1
ATOM 1675 N N . GLY A 1 215 ? 6.377 4.674 11.713 1.00 95.69 215 GLY A N 1
ATOM 1676 C CA . GLY A 1 215 ? 5.914 4.800 10.329 1.00 95.69 215 GLY A CA 1
ATOM 1677 C C . GLY A 1 215 ? 4.469 4.360 10.072 1.00 95.69 215 GLY A C 1
ATOM 1678 O O . GLY A 1 215 ? 3.725 3.980 10.979 1.00 95.69 215 GLY A O 1
ATOM 1679 N N . ILE A 1 216 ? 4.049 4.488 8.815 1.00 97.44 216 ILE A N 1
ATOM 1680 C CA . ILE A 1 216 ? 2.663 4.319 8.367 1.00 97.44 216 ILE A CA 1
ATOM 1681 C C . ILE A 1 216 ? 2.621 3.370 7.167 1.00 97.44 216 ILE A C 1
ATOM 1683 O O . ILE A 1 216 ? 3.378 3.536 6.211 1.00 97.44 216 ILE A O 1
ATOM 1687 N N . VAL A 1 217 ? 1.705 2.401 7.168 1.00 97.88 217 VAL A N 1
ATOM 1688 C CA . VAL A 1 217 ? 1.526 1.521 6.002 1.00 97.88 217 VAL A CA 1
ATOM 1689 C C . VAL A 1 217 ? 0.789 2.264 4.884 1.00 97.88 217 VAL A C 1
ATOM 1691 O O . VAL A 1 217 ? 1.368 2.477 3.819 1.00 97.88 217 VAL A O 1
ATOM 1694 N N . TRP A 1 218 ? -0.438 2.732 5.132 1.00 98.25 218 TRP A N 1
ATOM 1695 C CA . TRP A 1 218 ? -1.197 3.567 4.195 1.00 98.25 218 TRP A CA 1
ATOM 1696 C C . TRP A 1 218 ? -1.534 4.931 4.791 1.00 98.25 218 TRP A C 1
ATOM 1698 O O . TRP A 1 218 ? -2.235 5.037 5.799 1.00 98.25 218 TRP A O 1
ATOM 1708 N N . ASP A 1 219 ? -1.078 5.980 4.113 1.00 97.19 219 ASP A N 1
ATOM 1709 C CA . ASP A 1 219 ? -1.398 7.369 4.421 1.00 97.19 219 ASP A CA 1
ATOM 1710 C C . ASP A 1 219 ? -2.358 7.931 3.365 1.00 97.19 219 ASP A C 1
ATOM 1712 O O . ASP A 1 219 ? -1.955 8.287 2.255 1.00 97.19 219 ASP A O 1
ATOM 1716 N N . PHE A 1 220 ? -3.648 7.973 3.701 1.00 95.56 220 PHE A N 1
ATOM 1717 C CA . PHE A 1 220 ? -4.725 8.393 2.812 1.00 95.56 220 PHE A CA 1
ATOM 1718 C C . PHE A 1 220 ? -5.004 9.893 2.922 1.00 95.56 220 PHE A C 1
ATOM 1720 O O . PHE A 1 220 ? -5.509 10.385 3.937 1.00 95.56 220 PHE A O 1
ATOM 1727 N N . ASN A 1 221 ? -4.808 10.603 1.812 1.00 93.38 221 ASN A N 1
ATOM 1728 C CA . ASN A 1 221 ? -5.194 12.000 1.650 1.00 93.38 221 ASN A CA 1
ATOM 1729 C C . ASN A 1 221 ? -6.158 12.122 0.463 1.00 93.38 221 ASN A C 1
ATOM 1731 O O . ASN A 1 221 ? -5.761 11.940 -0.688 1.00 93.38 221 ASN A O 1
ATOM 1735 N N . TYR A 1 222 ? -7.436 12.403 0.730 1.00 91.38 222 TYR A N 1
ATOM 1736 C CA . TYR A 1 222 ? -8.480 12.493 -0.300 1.00 91.38 222 TYR A CA 1
ATOM 1737 C C . TYR A 1 222 ? -8.500 11.282 -1.258 1.00 91.38 222 TYR A C 1
ATOM 1739 O O . TYR A 1 222 ? -8.381 11.404 -2.471 1.00 91.38 222 TYR A O 1
ATOM 1747 N N . CYS A 1 223 ? -8.589 10.072 -0.722 1.00 93.75 223 CYS A N 1
ATOM 1748 C CA . CYS A 1 223 ? -8.584 8.852 -1.535 1.00 93.75 223 CYS A CA 1
ATOM 1749 C C . CYS A 1 223 ? -10.000 8.275 -1.655 1.00 93.75 223 CYS A C 1
ATOM 1751 O O . CYS A 1 223 ? -10.764 8.357 -0.699 1.00 93.75 223 CYS A O 1
ATOM 1753 N N . VAL A 1 224 ? -10.380 7.717 -2.810 1.00 93.75 224 VAL A N 1
ATOM 1754 C CA . VAL A 1 224 ? -11.782 7.315 -3.051 1.00 93.75 224 VAL A CA 1
ATOM 1755 C C . VAL A 1 224 ? -11.894 5.912 -3.644 1.00 93.75 224 VAL A C 1
ATOM 1757 O O . VAL A 1 224 ? -11.214 5.605 -4.617 1.00 93.75 224 VAL A O 1
ATOM 1760 N N . ASN A 1 225 ? -12.792 5.083 -3.106 1.00 95.56 225 ASN A N 1
ATOM 1761 C CA . ASN A 1 225 ? -13.140 3.762 -3.655 1.00 95.56 225 ASN A CA 1
ATOM 1762 C C . ASN A 1 225 ? -11.950 2.792 -3.764 1.00 95.56 225 ASN A C 1
ATOM 1764 O O . ASN A 1 225 ? -11.813 2.070 -4.748 1.00 95.56 225 ASN A O 1
ATOM 1768 N N . ASN A 1 226 ? -11.058 2.793 -2.774 1.00 97.88 226 ASN A N 1
ATOM 1769 C CA . ASN A 1 226 ? -9.890 1.913 -2.757 1.00 97.88 226 ASN A CA 1
ATOM 1770 C C . ASN A 1 226 ? -10.170 0.626 -1.979 1.00 97.88 226 ASN A C 1
ATOM 1772 O O . ASN A 1 226 ? -10.869 0.652 -0.967 1.00 97.88 226 ASN A O 1
ATOM 1776 N N . THR A 1 227 ? -9.584 -0.482 -2.430 1.00 98.50 227 THR A N 1
ATOM 1777 C CA . THR A 1 227 ? -9.751 -1.805 -1.814 1.00 98.50 227 THR A CA 1
ATOM 1778 C C . THR A 1 227 ? -8.426 -2.350 -1.301 1.00 98.50 227 THR A C 1
ATOM 1780 O O . THR A 1 227 ? -7.430 -2.348 -2.021 1.00 98.50 227 THR A O 1
ATOM 1783 N N . ILE A 1 228 ? -8.418 -2.865 -0.078 1.00 98.56 228 ILE A N 1
ATOM 1784 C CA . ILE A 1 228 ? -7.314 -3.645 0.474 1.00 98.56 228 ILE A CA 1
ATOM 1785 C C . ILE A 1 228 ? -7.876 -5.016 0.846 1.00 98.56 228 ILE A C 1
ATOM 1787 O O . ILE A 1 228 ? -8.785 -5.086 1.662 1.00 98.56 228 ILE A O 1
ATOM 1791 N N . ASP A 1 229 ? -7.369 -6.090 0.249 1.00 98.25 229 ASP A N 1
ATOM 1792 C CA . ASP A 1 229 ? -7.894 -7.442 0.456 1.00 98.25 229 ASP A CA 1
ATOM 1793 C C . ASP A 1 229 ? -6.783 -8.480 0.642 1.00 98.25 229 ASP A C 1
ATOM 1795 O O . ASP A 1 229 ? -6.019 -8.769 -0.280 1.00 98.25 229 ASP A O 1
ATOM 1799 N N . GLY A 1 230 ? -6.699 -9.083 1.821 1.00 96.44 230 GLY A N 1
ATOM 1800 C CA . GLY A 1 230 ? -5.659 -10.059 2.109 1.00 96.44 230 GLY A CA 1
ATOM 1801 C C . GLY A 1 230 ? -4.323 -9.413 2.465 1.00 96.44 230 GLY A C 1
ATOM 1802 O O . GLY A 1 230 ? -3.966 -8.333 1.986 1.00 96.44 230 GLY A O 1
ATOM 1803 N N . GLY A 1 231 ? -3.523 -10.136 3.240 1.00 96.31 231 GLY A N 1
ATOM 1804 C CA . GLY A 1 231 ? -2.130 -9.790 3.500 1.00 96.31 231 GLY A CA 1
ATOM 1805 C C . GLY A 1 231 ? -1.785 -9.742 4.979 1.00 96.31 231 GLY A C 1
ATOM 1806 O O . GLY A 1 231 ? -2.647 -9.862 5.846 1.00 96.31 231 GLY A O 1
ATOM 1807 N N . TYR A 1 232 ? -0.493 -9.563 5.235 1.00 97.38 232 TYR A N 1
ATOM 1808 C CA . TYR A 1 232 ? 0.075 -9.473 6.571 1.00 97.38 232 TYR A CA 1
ATOM 1809 C C . TYR A 1 232 ? 0.873 -8.179 6.710 1.00 97.38 232 TYR A C 1
ATOM 1811 O O . TYR A 1 232 ? 1.797 -7.931 5.933 1.00 97.38 232 TYR A O 1
ATOM 1819 N N . TYR A 1 233 ? 0.544 -7.363 7.705 1.00 96.56 233 TYR A N 1
ATOM 1820 C CA . TYR A 1 233 ? 1.172 -6.056 7.894 1.00 96.56 233 TYR A CA 1
ATOM 1821 C C . TYR A 1 233 ? 1.661 -5.899 9.323 1.00 96.56 233 TYR A C 1
ATOM 1823 O O . TYR A 1 233 ? 0.909 -6.155 10.261 1.00 96.56 233 TYR A O 1
ATOM 1831 N N . ALA A 1 234 ? 2.909 -5.485 9.517 1.00 94.44 234 ALA A N 1
ATOM 1832 C CA . ALA A 1 234 ? 3.470 -5.478 10.859 1.00 94.44 234 ALA A CA 1
ATOM 1833 C C . ALA A 1 234 ? 4.467 -4.359 11.141 1.00 94.44 234 ALA A C 1
ATOM 1835 O O . ALA A 1 234 ? 5.051 -3.748 10.242 1.00 94.44 234 ALA A O 1
ATOM 1836 N N . TYR A 1 235 ? 4.680 -4.153 12.441 1.00 93.69 235 TYR A N 1
ATOM 1837 C CA . TYR A 1 235 ? 5.731 -3.309 12.999 1.00 93.69 235 TYR A CA 1
ATOM 1838 C C . TYR A 1 235 ? 5.660 -1.855 12.529 1.00 93.69 235 TYR A C 1
ATOM 1840 O O . TYR A 1 235 ? 6.618 -1.335 11.966 1.00 93.69 235 TYR A O 1
ATOM 1848 N N . ALA A 1 236 ? 4.514 -1.207 12.723 1.00 95.31 236 ALA A N 1
ATOM 1849 C CA . ALA A 1 236 ? 4.296 0.175 12.309 1.00 95.31 236 ALA A CA 1
ATOM 1850 C C . ALA A 1 236 ? 3.581 0.978 13.396 1.00 95.31 236 ALA A C 1
ATOM 1852 O O . ALA A 1 236 ? 2.860 0.417 14.222 1.00 95.31 236 ALA A O 1
ATOM 1853 N N . ALA A 1 237 ? 3.685 2.303 13.343 1.00 95.69 237 ALA A N 1
ATOM 1854 C CA . ALA A 1 237 ? 2.916 3.147 14.252 1.00 95.69 237 ALA A CA 1
ATOM 1855 C C . ALA A 1 237 ? 1.433 3.137 13.860 1.00 95.69 237 ALA A C 1
ATOM 1857 O O . ALA A 1 237 ? 0.547 3.159 14.715 1.00 95.69 237 ALA A O 1
ATOM 1858 N N . THR A 1 238 ? 1.137 3.098 12.558 1.00 96.94 238 THR A N 1
ATOM 1859 C CA . THR A 1 238 ? -0.240 3.101 12.056 1.00 96.94 238 THR A CA 1
ATOM 1860 C C . THR A 1 238 ? -0.396 2.276 10.783 1.00 96.94 238 THR A C 1
ATOM 1862 O O . THR A 1 238 ? 0.417 2.374 9.865 1.00 96.94 238 THR A O 1
ATOM 1865 N N . LEU A 1 239 ? -1.469 1.484 10.701 1.00 97.25 239 LEU A N 1
ATOM 1866 C CA . LEU A 1 239 ? -1.818 0.759 9.476 1.00 97.25 239 LEU A CA 1
ATOM 1867 C C . LEU A 1 239 ? -2.532 1.702 8.502 1.00 97.25 239 LEU A C 1
ATOM 1869 O O . LEU A 1 239 ? -2.030 1.961 7.412 1.00 97.25 239 LEU A O 1
ATOM 1873 N N . LEU A 1 240 ? -3.682 2.239 8.915 1.00 97.00 240 LEU A N 1
ATOM 1874 C CA . LEU A 1 240 ? -4.527 3.123 8.116 1.00 97.00 240 LEU A CA 1
ATOM 1875 C C . LEU A 1 240 ? -4.564 4.512 8.755 1.00 97.00 240 LEU A C 1
ATOM 1877 O O . LEU A 1 240 ? -5.172 4.698 9.812 1.00 97.00 240 LEU A O 1
ATOM 1881 N N . ASN A 1 241 ? -3.932 5.488 8.107 1.00 95.62 241 ASN A N 1
ATOM 1882 C CA . ASN A 1 241 ? -3.990 6.889 8.508 1.00 95.62 241 ASN A CA 1
ATOM 1883 C C . ASN A 1 241 ? -4.868 7.680 7.530 1.00 95.62 241 ASN A C 1
ATOM 1885 O O . ASN A 1 241 ? -4.592 7.703 6.333 1.00 95.62 241 ASN A O 1
ATOM 1889 N N . PHE A 1 242 ? -5.906 8.350 8.031 1.00 93.06 242 PHE A N 1
ATOM 1890 C CA . PHE A 1 242 ? -6.788 9.209 7.237 1.00 93.06 242 PHE A CA 1
ATOM 1891 C C . PHE A 1 242 ? -6.647 10.661 7.687 1.00 93.06 242 PHE A C 1
ATOM 1893 O O . PHE A 1 242 ? -7.035 11.019 8.805 1.00 93.06 242 PHE A O 1
ATOM 1900 N N . SER A 1 243 ? -6.095 11.511 6.822 1.00 86.62 243 SER A N 1
ATOM 1901 C CA . SER A 1 243 ? -5.885 12.925 7.139 1.00 86.62 243 SER A CA 1
ATOM 1902 C C . SER A 1 243 ? -7.143 13.779 6.935 1.00 86.62 243 SER A C 1
ATOM 1904 O O . SER A 1 243 ? -8.121 13.370 6.314 1.00 86.62 243 SER A O 1
ATOM 1906 N N . ASN A 1 244 ? -7.102 15.019 7.428 1.00 82.00 244 ASN A N 1
ATOM 1907 C CA . ASN A 1 244 ? -8.186 15.993 7.281 1.00 82.00 244 ASN A CA 1
ATOM 1908 C C . ASN A 1 244 ? -8.081 16.849 6.004 1.00 82.00 244 ASN A C 1
ATOM 1910 O O . ASN A 1 244 ? -8.564 17.975 5.973 1.00 82.00 244 ASN A O 1
ATOM 1914 N N . THR A 1 245 ? -7.403 16.379 4.958 1.00 80.62 245 THR A N 1
ATOM 1915 C CA . THR A 1 245 ? -7.229 17.181 3.737 1.00 80.62 245 THR A CA 1
ATOM 1916 C C . THR A 1 245 ? -8.370 16.900 2.751 1.00 80.62 245 THR A C 1
ATOM 1918 O O . THR A 1 245 ? -8.356 15.835 2.130 1.00 80.62 245 THR A O 1
ATOM 1921 N N . PRO A 1 246 ? -9.361 17.801 2.567 1.00 79.19 246 PRO A N 1
ATOM 1922 C CA . PRO A 1 246 ? -10.358 17.647 1.513 1.00 79.19 246 PRO A CA 1
ATOM 1923 C C . PRO A 1 246 ? -9.770 18.031 0.155 1.00 79.19 246 PRO A C 1
ATOM 1925 O O . PRO A 1 246 ? -8.968 18.966 0.063 1.00 79.19 246 PRO A O 1
ATOM 1928 N N . HIS A 1 247 ? -10.235 17.400 -0.922 1.00 77.25 247 HIS A N 1
ATOM 1929 C CA . HIS A 1 247 ? -9.919 17.863 -2.272 1.00 77.25 247 HIS A CA 1
ATOM 1930 C C . HIS A 1 247 ? -11.072 17.584 -3.271 1.00 77.25 247 HIS A C 1
ATOM 1932 O O . HIS A 1 247 ? -11.881 16.696 -3.049 1.00 77.25 247 HIS A O 1
ATOM 1938 N N . PRO A 1 248 ? -11.265 18.404 -4.325 1.00 74.81 248 PRO A N 1
ATOM 1939 C CA . PRO A 1 248 ? -10.863 19.810 -4.327 1.00 74.81 248 PRO A CA 1
ATOM 1940 C C . PRO A 1 248 ? -11.418 20.517 -3.074 1.00 74.81 248 PRO A C 1
ATOM 1942 O O . PRO A 1 248 ? -12.379 20.051 -2.459 1.00 74.81 248 PRO A O 1
ATOM 1945 N N . LYS A 1 249 ? -10.745 21.591 -2.645 1.00 74.31 249 LYS A N 1
ATOM 1946 C CA . LYS A 1 249 ? -10.982 22.275 -1.362 1.00 74.31 249 LYS A CA 1
ATOM 1947 C C . LYS A 1 249 ? -12.488 22.408 -1.060 1.00 74.31 249 LYS A C 1
ATOM 1949 O O . LYS A 1 249 ? -13.229 22.934 -1.887 1.00 74.31 249 LYS A O 1
ATOM 1954 N N . ASN A 1 250 ? -12.912 21.941 0.117 1.00 68.00 250 ASN A N 1
ATOM 1955 C CA . ASN A 1 250 ? -14.297 21.956 0.625 1.00 68.00 250 ASN A CA 1
ATOM 1956 C C . ASN A 1 250 ? -15.309 21.000 -0.046 1.00 68.00 250 ASN A C 1
ATOM 1958 O O . ASN A 1 250 ? -16.508 21.242 0.071 1.00 68.00 250 ASN A O 1
ATOM 1962 N N . ARG A 1 251 ? -14.881 19.945 -0.755 1.00 70.88 251 ARG A N 1
ATOM 1963 C CA . ARG A 1 251 ? -15.820 18.955 -1.317 1.00 70.88 251 ARG A CA 1
ATOM 1964 C C . ARG A 1 251 ? -15.917 17.668 -0.507 1.00 70.88 251 ARG A C 1
ATOM 1966 O O . ARG A 1 251 ? -16.872 17.497 0.237 1.00 70.88 251 ARG A O 1
ATOM 1973 N N . TYR A 1 252 ? -14.947 16.773 -0.668 1.00 73.81 252 TYR A N 1
ATOM 1974 C CA . TYR A 1 252 ? -14.988 15.438 -0.077 1.00 73.81 252 TYR A CA 1
ATOM 1975 C C . TYR A 1 252 ? -13.637 15.102 0.556 1.00 73.81 252 TYR A C 1
ATOM 1977 O O . TYR A 1 252 ? -12.593 15.611 0.139 1.00 73.81 252 TYR A O 1
ATOM 1985 N N . HIS A 1 253 ? -13.682 14.262 1.584 1.00 85.62 253 HIS A N 1
ATOM 1986 C CA . HIS A 1 253 ? -12.514 13.668 2.231 1.00 85.62 253 HIS A CA 1
ATOM 1987 C C . HIS A 1 253 ? -12.305 12.245 1.697 1.00 85.62 253 HIS A C 1
ATOM 1989 O O . HIS A 1 253 ? -12.915 11.864 0.699 1.00 85.62 253 HIS A O 1
ATOM 1995 N N . THR A 1 254 ? -11.432 11.460 2.329 1.00 91.19 254 THR A N 1
ATOM 1996 C CA . THR A 1 254 ? -11.280 10.044 1.976 1.00 91.19 254 THR A CA 1
ATOM 1997 C C . THR A 1 254 ? -12.599 9.291 2.183 1.00 91.19 254 THR A C 1
ATOM 1999 O O . THR A 1 254 ? -13.236 9.439 3.226 1.00 91.19 254 THR A O 1
ATOM 2002 N N . GLU A 1 255 ? -13.013 8.490 1.201 1.00 90.81 255 GLU A N 1
ATOM 2003 C CA . GLU A 1 255 ? -14.319 7.822 1.171 1.00 90.81 255 GLU A CA 1
ATOM 2004 C C . GLU A 1 255 ? -14.257 6.476 0.438 1.00 90.81 255 GLU A C 1
ATOM 2006 O O . GLU A 1 255 ? -13.456 6.284 -0.474 1.00 90.81 255 GLU A O 1
ATOM 2011 N N . GLY A 1 256 ? -15.119 5.533 0.816 1.00 91.44 256 GLY A N 1
ATOM 2012 C CA . GLY A 1 256 ? -15.276 4.274 0.089 1.00 91.44 256 GLY A CA 1
ATOM 2013 C C . GLY A 1 256 ? -14.052 3.371 0.207 1.00 91.44 256 GLY A C 1
ATOM 2014 O O . GLY A 1 256 ? -13.706 2.675 -0.741 1.00 91.44 256 GLY A O 1
ATOM 2015 N N . VAL A 1 257 ? -13.357 3.404 1.346 1.00 96.00 257 VAL A N 1
ATOM 2016 C CA . VAL A 1 257 ? -12.231 2.496 1.587 1.00 96.00 257 VAL A CA 1
ATOM 2017 C C . VAL A 1 257 ? -12.770 1.172 2.121 1.00 96.00 257 VAL A C 1
ATOM 2019 O O . VAL A 1 257 ? -13.435 1.144 3.157 1.00 96.00 257 VAL A O 1
ATOM 2022 N N . TYR A 1 258 ? -12.501 0.090 1.394 1.00 97.56 258 TYR A N 1
ATOM 2023 C CA . TYR A 1 258 ? -12.931 -1.268 1.721 1.00 97.56 258 TYR A CA 1
ATOM 2024 C C . TYR A 1 258 ? -11.713 -2.117 2.087 1.00 97.56 258 TYR A C 1
ATOM 2026 O O . TYR A 1 258 ? -10.763 -2.195 1.312 1.00 97.56 258 TYR A O 1
ATOM 2034 N N . VAL A 1 259 ? -11.716 -2.720 3.273 1.00 98.25 259 VAL A N 1
ATOM 2035 C CA . VAL A 1 259 ? -10.579 -3.462 3.827 1.00 98.25 259 VAL A CA 1
ATOM 2036 C C . VAL A 1 259 ? -11.044 -4.842 4.274 1.00 98.25 259 VAL A C 1
ATOM 2038 O O . VAL A 1 259 ? -11.926 -4.944 5.126 1.00 98.25 259 VAL A O 1
ATOM 2041 N N . THR A 1 260 ? -10.464 -5.909 3.731 1.00 98.12 260 THR A N 1
ATOM 2042 C CA . THR A 1 260 ? -10.877 -7.280 4.040 1.00 98.12 260 THR A CA 1
ATOM 2043 C C . THR A 1 260 ? -9.735 -8.257 4.211 1.00 98.12 260 THR A C 1
ATOM 2045 O O . THR A 1 260 ? -8.689 -8.114 3.591 1.00 98.12 260 THR A O 1
ATOM 2048 N N . ASN A 1 261 ? -9.954 -9.283 5.036 1.00 97.56 261 ASN A N 1
ATOM 2049 C CA . ASN A 1 261 ? -9.060 -10.438 5.177 1.00 97.56 261 ASN A CA 1
ATOM 2050 C C . ASN A 1 261 ? -7.622 -10.046 5.571 1.00 97.56 261 ASN A C 1
ATOM 2052 O O . ASN A 1 261 ? -6.662 -10.588 5.031 1.00 97.56 261 ASN A O 1
ATOM 2056 N N . ILE A 1 262 ? -7.467 -9.066 6.467 1.00 96.56 262 ILE A N 1
ATOM 2057 C CA . ILE A 1 262 ? -6.149 -8.547 6.858 1.00 96.56 262 ILE A CA 1
ATOM 2058 C C . ILE A 1 262 ? -5.720 -9.084 8.214 1.00 96.56 262 ILE A C 1
ATOM 2060 O O . ILE A 1 262 ? -6.433 -8.913 9.203 1.00 96.56 262 ILE A O 1
ATOM 2064 N N . ASP A 1 263 ? -4.483 -9.569 8.260 1.00 96.19 263 ASP A N 1
ATOM 2065 C CA . ASP A 1 263 ? -3.786 -9.894 9.494 1.00 96.19 263 ASP A CA 1
ATOM 2066 C C . ASP A 1 263 ? -2.716 -8.843 9.790 1.00 96.19 263 ASP A C 1
ATOM 2068 O O . ASP A 1 263 ? -1.987 -8.382 8.904 1.00 96.19 263 ASP A O 1
ATOM 2072 N N . THR A 1 264 ? -2.588 -8.459 11.056 1.00 95.12 264 THR A N 1
ATOM 2073 C CA . THR A 1 264 ? -1.512 -7.572 11.496 1.00 95.12 264 THR A CA 1
ATOM 2074 C C . THR A 1 264 ? -0.931 -7.984 12.835 1.00 95.12 264 THR A C 1
ATOM 2076 O O . THR A 1 264 ? -1.617 -8.591 13.660 1.00 95.12 264 THR A O 1
ATOM 2079 N N . ALA A 1 265 ? 0.317 -7.586 13.065 1.00 92.69 265 ALA A N 1
ATOM 2080 C CA . ALA A 1 265 ? 0.970 -7.719 14.358 1.00 92.69 265 ALA A CA 1
ATOM 2081 C C . ALA A 1 265 ? 1.831 -6.495 14.665 1.00 92.69 265 ALA A C 1
ATOM 2083 O O . ALA A 1 265 ? 2.540 -5.990 13.795 1.00 92.69 265 ALA A O 1
ATOM 2084 N N . ASN A 1 266 ? 1.855 -6.077 15.929 1.00 93.00 266 ASN A N 1
ATOM 2085 C CA . ASN A 1 266 ? 2.725 -4.997 16.401 1.00 93.00 266 ASN A CA 1
ATOM 2086 C C . ASN A 1 266 ? 2.484 -3.682 15.643 1.00 93.00 266 ASN A C 1
ATOM 2088 O O . ASN A 1 266 ? 3.422 -3.013 15.214 1.00 93.00 266 ASN A O 1
ATOM 2092 N N . ILE A 1 267 ? 1.211 -3.335 15.449 1.00 94.31 267 ILE A N 1
ATOM 2093 C CA . ILE A 1 267 ? 0.822 -2.013 14.961 1.00 94.31 267 ILE A CA 1
ATOM 2094 C C . ILE A 1 267 ? 0.357 -1.185 16.154 1.00 94.31 267 ILE A C 1
ATOM 2096 O O . ILE A 1 267 ? -0.600 -1.573 16.818 1.00 94.31 267 ILE A O 1
ATOM 2100 N N . ALA A 1 268 ? 1.006 -0.055 16.440 1.00 92.25 268 ALA A N 1
ATOM 2101 C CA . ALA A 1 268 ? 0.719 0.708 17.656 1.00 92.25 268 ALA A CA 1
ATOM 2102 C C . ALA A 1 268 ? -0.736 1.201 17.721 1.00 92.25 268 ALA A C 1
ATOM 2104 O O . ALA A 1 268 ? -1.421 0.987 18.724 1.00 92.25 268 ALA A O 1
ATOM 2105 N N . LEU A 1 269 ? -1.203 1.803 16.625 1.00 93.00 269 LEU A N 1
ATOM 2106 C CA . LEU A 1 269 ? -2.568 2.267 16.408 1.00 93.00 269 LEU A CA 1
ATOM 2107 C C . LEU A 1 269 ? -3.028 1.846 15.004 1.00 93.00 269 LEU A C 1
ATOM 2109 O O . LEU A 1 269 ? -2.762 2.566 14.044 1.00 93.00 269 LEU A O 1
ATOM 2113 N N . PRO A 1 270 ? -3.713 0.699 14.835 1.00 95.00 270 PRO A N 1
ATOM 2114 C CA . PRO A 1 270 ? -4.111 0.207 13.519 1.00 95.00 270 PRO A CA 1
ATOM 2115 C C . PRO A 1 270 ? -4.900 1.232 12.703 1.00 95.00 270 PRO A C 1
ATOM 2117 O O . PRO A 1 270 ? -4.613 1.434 11.527 1.00 95.00 270 PRO A O 1
ATOM 2120 N N . ILE A 1 271 ? -5.858 1.931 13.311 1.00 94.56 271 ILE A N 1
ATOM 2121 C CA . ILE A 1 271 ? -6.723 2.861 12.579 1.00 94.56 271 ILE A CA 1
ATOM 2122 C C . ILE A 1 271 ? -6.682 4.238 13.222 1.00 94.56 271 ILE A C 1
ATOM 2124 O O . ILE A 1 271 ? -7.146 4.422 14.347 1.00 94.56 271 ILE A O 1
ATOM 2128 N N . LYS A 1 272 ? -6.199 5.223 12.467 1.00 92.50 272 LYS A N 1
ATOM 2129 C CA . LYS A 1 272 ? -6.202 6.630 12.857 1.00 92.50 272 LYS A CA 1
ATOM 2130 C C . LYS A 1 272 ? -6.965 7.451 11.827 1.00 92.50 272 LYS A C 1
ATOM 2132 O O . LYS A 1 272 ? -6.460 7.743 10.746 1.00 92.50 272 LYS A O 1
ATOM 2137 N N . GLY A 1 273 ? -8.193 7.829 12.156 1.00 86.25 273 GLY A N 1
ATOM 2138 C CA . GLY A 1 273 ? -9.057 8.620 11.290 1.00 86.25 273 GLY A CA 1
ATOM 2139 C C . GLY A 1 273 ? -9.256 10.038 11.800 1.00 86.25 273 GLY A C 1
ATOM 2140 O O . GLY A 1 273 ? -10.133 10.268 12.625 1.00 86.25 273 GLY A O 1
ATOM 2141 N N . ILE A 1 274 ? -8.508 11.014 11.276 1.00 84.12 274 ILE A N 1
ATOM 2142 C CA . ILE A 1 274 ? -8.813 12.426 11.552 1.00 84.12 274 ILE A CA 1
ATOM 2143 C C . ILE A 1 274 ? -10.077 12.833 10.793 1.00 84.12 274 ILE A C 1
ATOM 2145 O O . ILE A 1 274 ? -10.930 13.499 11.372 1.00 84.12 274 ILE A O 1
ATOM 2149 N N . TRP A 1 275 ? -10.205 12.430 9.522 1.00 83.56 275 TRP A N 1
ATOM 2150 C CA . TRP A 1 275 ? -11.441 12.563 8.748 1.00 83.56 275 TRP A CA 1
ATOM 2151 C C . TRP A 1 275 ? -11.565 11.460 7.690 1.00 83.56 275 TRP A C 1
ATOM 2153 O O . TRP A 1 275 ? -10.751 11.363 6.774 1.00 83.56 275 TRP A O 1
ATOM 2163 N N . VAL A 1 276 ? -12.619 10.652 7.782 1.00 86.19 276 VAL A N 1
ATOM 2164 C CA . VAL A 1 276 ? -12.987 9.642 6.776 1.00 86.19 276 VAL A CA 1
ATOM 2165 C C . VAL A 1 276 ? -14.502 9.632 6.621 1.00 86.19 276 VAL A C 1
ATOM 2167 O O . VAL A 1 276 ? -15.204 9.650 7.621 1.00 86.19 276 VAL A O 1
ATOM 2170 N N . THR A 1 277 ? -15.025 9.672 5.398 1.00 86.62 277 THR A N 1
ATOM 2171 C CA . THR A 1 277 ? -16.477 9.743 5.152 1.00 86.62 277 THR A CA 1
ATOM 2172 C C . THR A 1 277 ? -17.133 8.366 5.177 1.00 86.62 277 THR A C 1
ATOM 2174 O O . THR A 1 277 ? -18.252 8.236 5.664 1.00 86.62 277 THR A O 1
ATOM 2177 N N . ALA A 1 278 ? -16.452 7.352 4.637 1.00 88.31 278 ALA A N 1
ATOM 2178 C CA . ALA A 1 278 ? -16.922 5.974 4.640 1.00 88.31 278 ALA A CA 1
ATOM 2179 C C . ALA A 1 278 ? -15.736 5.004 4.634 1.00 88.31 278 ALA A C 1
ATOM 2181 O O . ALA A 1 278 ? -14.850 5.095 3.779 1.00 88.31 278 ALA A O 1
ATOM 2182 N N . LEU A 1 279 ? -15.751 4.076 5.586 1.00 93.56 279 LEU A N 1
ATOM 2183 C CA . LEU A 1 279 ? -14.742 3.037 5.772 1.00 93.56 279 LEU A CA 1
ATOM 2184 C C . LEU A 1 279 ? -15.448 1.742 6.153 1.00 93.56 279 LEU A C 1
ATOM 2186 O O . LEU A 1 279 ? -16.228 1.717 7.104 1.00 93.56 279 LEU A O 1
ATOM 2190 N N . PHE A 1 280 ? -15.148 0.661 5.449 1.00 96.19 280 PHE A N 1
ATOM 2191 C CA . PHE A 1 280 ? -15.626 -0.665 5.805 1.00 96.19 280 PHE A CA 1
ATOM 2192 C C . PHE A 1 280 ? -14.440 -1.602 5.992 1.00 96.19 280 PHE A C 1
ATOM 2194 O O . PHE A 1 280 ? -13.609 -1.730 5.097 1.00 96.19 280 PHE A O 1
ATOM 2201 N N . ILE A 1 281 ? -14.377 -2.261 7.146 1.00 97.50 281 ILE A N 1
ATOM 2202 C CA . ILE A 1 281 ? -13.365 -3.263 7.470 1.00 97.50 281 ILE A CA 1
ATOM 2203 C C . ILE A 1 281 ? -14.072 -4.558 7.869 1.00 97.50 281 ILE A C 1
ATOM 2205 O O . ILE A 1 281 ? -14.934 -4.539 8.752 1.00 97.50 281 ILE A O 1
ATOM 2209 N N . SER A 1 282 ? -13.719 -5.693 7.264 1.00 97.88 282 SER A N 1
ATOM 2210 C CA . SER A 1 282 ? -14.230 -6.994 7.710 1.00 97.88 282 SER A CA 1
ATOM 2211 C C . SER A 1 282 ? -13.220 -8.123 7.648 1.00 97.88 282 SER A C 1
ATOM 2213 O O . SER A 1 282 ? -12.347 -8.091 6.793 1.00 97.88 282 SER A O 1
ATOM 2215 N N . ASN A 1 283 ? -13.386 -9.159 8.473 1.00 97.38 283 ASN A N 1
ATOM 2216 C CA . ASN A 1 283 ? -12.482 -10.315 8.512 1.00 97.38 283 ASN A CA 1
ATOM 2217 C C . ASN A 1 283 ? -11.048 -9.849 8.789 1.00 97.38 283 ASN A C 1
ATOM 2219 O O . ASN A 1 283 ? -10.201 -9.863 7.902 1.00 97.38 283 ASN A O 1
ATOM 2223 N N . PHE A 1 284 ? -10.802 -9.346 9.996 1.00 97.19 284 PHE A N 1
ATOM 2224 C CA . PHE A 1 284 ? -9.510 -8.759 10.351 1.00 97.19 284 PHE A CA 1
ATOM 2225 C C . PHE A 1 284 ? -8.967 -9.291 11.677 1.00 97.19 284 PHE A C 1
ATOM 2227 O O . PHE A 1 284 ? -9.723 -9.571 12.611 1.00 97.19 284 PHE A O 1
ATOM 2234 N N . GLN A 1 285 ? -7.642 -9.337 11.779 1.00 96.25 285 GLN A N 1
ATOM 2235 C CA . GLN A 1 285 ? -6.900 -9.558 13.014 1.00 96.25 285 GLN A CA 1
ATOM 2236 C C . GLN A 1 285 ? -5.953 -8.378 13.250 1.00 96.25 285 GLN A C 1
ATOM 2238 O O . GLN A 1 285 ? -4.957 -8.191 12.549 1.00 96.25 285 GLN A O 1
ATOM 2243 N N . PHE A 1 286 ? -6.246 -7.580 14.274 1.00 96.12 286 PHE A N 1
ATOM 2244 C CA . PHE A 1 286 ? -5.357 -6.521 14.740 1.00 96.12 286 PHE A CA 1
ATOM 2245 C C . PHE A 1 286 ? -4.718 -6.915 16.065 1.00 96.12 286 PHE A C 1
ATOM 2247 O O . PHE A 1 286 ? -5.294 -6.709 17.134 1.00 96.12 286 PHE A O 1
ATOM 2254 N N . ASP A 1 287 ? -3.541 -7.534 15.979 1.00 92.88 287 ASP A N 1
ATOM 2255 C CA . ASP A 1 287 ? -2.863 -8.134 17.121 1.00 92.88 287 ASP A CA 1
ATOM 2256 C C . ASP A 1 287 ? -1.696 -7.286 17.638 1.00 92.88 287 ASP A C 1
ATOM 2258 O O . ASP A 1 287 ? -1.034 -6.551 16.897 1.00 92.88 287 ASP A O 1
ATOM 2262 N N . PHE A 1 288 ? -1.415 -7.425 18.931 1.00 91.00 288 PHE A N 1
ATOM 2263 C CA . PHE A 1 288 ? -0.334 -6.738 19.633 1.00 91.00 288 PHE A CA 1
ATOM 2264 C C . PHE A 1 288 ? -0.334 -5.212 19.443 1.00 91.00 288 PHE A C 1
ATOM 2266 O O . PHE A 1 288 ? 0.711 -4.602 19.218 1.00 91.00 288 PHE A O 1
ATOM 2273 N N . CYS A 1 289 ? -1.494 -4.573 19.592 1.00 91.25 289 CYS A N 1
ATOM 2274 C CA . CYS A 1 289 ? -1.588 -3.114 19.590 1.00 91.25 289 CYS A CA 1
ATOM 2275 C C . CYS A 1 289 ? -0.895 -2.533 20.836 1.00 91.25 289 CYS A C 1
ATOM 2277 O O . CYS A 1 289 ? -1.248 -2.883 21.966 1.00 91.25 289 CYS A O 1
ATOM 2279 N N . SER A 1 290 ? 0.109 -1.669 20.668 1.00 86.88 290 SER A N 1
ATOM 2280 C CA . SER A 1 290 ? 0.845 -1.083 21.803 1.00 86.88 290 SER A CA 1
ATOM 2281 C C . SER A 1 290 ? 0.161 0.164 22.373 1.00 86.88 290 SER A C 1
ATOM 2283 O O . SER A 1 290 ? 0.194 0.371 23.589 1.00 86.88 290 SER A O 1
ATOM 2285 N N . GLU A 1 291 ? -0.533 0.938 21.536 1.00 87.62 291 GLU A N 1
ATOM 2286 C CA . GLU A 1 291 ? -1.309 2.104 21.948 1.00 87.62 291 GLU A CA 1
ATOM 2287 C C . GLU A 1 291 ? -2.812 1.793 21.950 1.00 87.62 291 GLU A C 1
ATOM 2289 O O . GLU A 1 291 ? -3.386 1.457 22.985 1.00 87.62 291 GLU A O 1
ATOM 2294 N N . ARG A 1 292 ? -3.474 1.905 20.801 1.00 87.88 292 ARG A N 1
ATOM 2295 C CA . ARG A 1 292 ? -4.937 1.897 20.687 1.00 87.88 292 ARG A CA 1
ATOM 2296 C C . ARG A 1 292 ? -5.383 0.928 19.602 1.00 87.88 292 ARG A C 1
ATOM 2298 O O . ARG A 1 292 ? -4.631 0.606 18.698 1.00 87.88 292 ARG A O 1
ATOM 2305 N N . PHE A 1 293 ? -6.630 0.493 19.674 1.00 90.44 293 PHE A N 1
ATOM 2306 C CA . PHE A 1 293 ? -7.325 -0.256 18.632 1.00 90.44 293 PHE A CA 1
ATOM 2307 C C . PHE A 1 293 ? -7.698 0.657 17.467 1.00 90.44 293 PHE A C 1
ATOM 2309 O O . PHE A 1 293 ? -7.379 0.373 16.314 1.00 90.44 293 PHE A O 1
ATOM 2316 N N . PHE A 1 294 ? -8.342 1.782 17.773 1.00 90.56 294 PHE A N 1
ATOM 2317 C CA . PHE A 1 294 ? -8.650 2.814 16.794 1.00 90.56 294 PHE A CA 1
ATOM 2318 C C . PHE A 1 294 ? -8.887 4.174 17.448 1.00 90.56 294 PHE A C 1
ATOM 2320 O O . PHE A 1 294 ? -9.304 4.276 18.607 1.00 90.56 294 PHE A O 1
ATOM 2327 N N . GLU A 1 295 ? -8.672 5.222 16.662 1.00 88.94 295 GLU A N 1
ATOM 2328 C CA . GLU A 1 295 ? -8.992 6.596 17.012 1.00 88.94 295 GLU A CA 1
ATOM 2329 C C . GLU A 1 295 ? -9.678 7.292 15.839 1.00 88.94 295 GLU A C 1
ATOM 2331 O O . GLU A 1 295 ? -9.093 7.436 14.766 1.00 88.94 295 GLU A O 1
ATOM 2336 N N . PHE A 1 296 ? -10.904 7.761 16.064 1.00 85.81 296 PHE A N 1
ATOM 2337 C CA . PHE A 1 296 ? -11.619 8.624 15.132 1.00 85.81 296 PHE A CA 1
ATOM 2338 C C . PHE A 1 296 ? -11.809 10.008 15.743 1.00 85.81 296 PHE A C 1
ATOM 2340 O O . PHE A 1 296 ? -12.397 10.153 16.816 1.00 85.81 296 PHE A O 1
ATOM 2347 N N . THR A 1 297 ? -11.318 11.038 15.057 1.00 80.38 297 THR A N 1
ATOM 2348 C CA . THR A 1 297 ? -11.559 12.432 15.426 1.00 80.38 297 THR A CA 1
ATOM 2349 C C . THR A 1 297 ? -12.837 12.916 14.752 1.00 80.38 297 THR A C 1
ATOM 2351 O O . THR A 1 297 ? -13.842 13.025 15.435 1.00 80.38 297 THR A O 1
ATOM 2354 N N . ASN A 1 298 ? -12.845 13.129 13.433 1.00 75.25 298 ASN A N 1
ATOM 2355 C CA . ASN A 1 298 ? -14.005 13.575 12.651 1.00 75.25 298 ASN A CA 1
ATOM 2356 C C . ASN A 1 298 ? -14.350 12.569 11.536 1.00 75.25 298 ASN A C 1
ATOM 2358 O O . ASN A 1 298 ? -13.594 11.634 11.268 1.00 75.25 298 ASN A O 1
ATOM 2362 N N . GLY A 1 299 ? -15.477 12.782 10.851 1.00 71.44 299 GLY A N 1
ATOM 2363 C CA . GLY A 1 299 ? -15.894 11.964 9.707 1.00 71.44 299 GLY A CA 1
ATOM 2364 C C . GLY A 1 299 ? -17.185 11.177 9.944 1.00 71.44 299 GLY A C 1
ATOM 2365 O O . GLY A 1 299 ? -18.016 11.574 10.754 1.00 71.44 299 GLY A O 1
ATOM 2366 N N . GLY A 1 300 ? -17.386 10.085 9.209 1.00 72.25 300 GLY A N 1
ATOM 2367 C CA . GLY A 1 300 ? -18.648 9.357 9.153 1.00 72.25 300 GLY A CA 1
ATOM 2368 C C . GLY A 1 300 ? -18.560 7.888 8.737 1.00 72.25 300 GLY A C 1
ATOM 2369 O O . GLY A 1 300 ? -17.498 7.374 8.393 1.00 72.25 300 GLY A O 1
ATOM 2370 N N . HIS A 1 301 ? -19.722 7.230 8.831 1.00 82.75 301 HIS A N 1
ATOM 2371 C CA . HIS A 1 301 ? -20.111 5.928 8.267 1.00 82.75 301 HIS A CA 1
ATOM 2372 C C . HIS A 1 301 ? -18.988 4.882 8.216 1.00 82.75 301 HIS A C 1
ATOM 2374 O O . HIS A 1 301 ? -18.652 4.331 7.166 1.00 82.75 301 HIS A O 1
ATOM 2380 N N . CYS A 1 302 ? -18.421 4.594 9.383 1.00 88.50 302 CYS A N 1
ATOM 2381 C CA . CYS A 1 302 ? -17.455 3.521 9.551 1.00 88.50 302 CYS A CA 1
ATOM 2382 C C . CYS A 1 302 ? -18.170 2.233 9.968 1.00 88.50 302 CYS A C 1
ATOM 2384 O O . CYS A 1 302 ? -19.040 2.254 10.839 1.00 88.50 302 CYS A O 1
ATOM 2386 N N . ALA A 1 303 ? -17.788 1.102 9.391 1.00 91.31 303 ALA A N 1
ATOM 2387 C CA . ALA A 1 303 ? -18.263 -0.209 9.801 1.00 91.31 303 ALA A CA 1
ATOM 2388 C C . ALA A 1 303 ? -17.081 -1.167 9.939 1.00 91.31 303 ALA A C 1
ATOM 2390 O O . ALA A 1 303 ? -16.314 -1.353 8.999 1.00 91.31 303 ALA A O 1
ATOM 2391 N N . LEU A 1 304 ? -16.942 -1.776 11.111 1.00 94.56 304 LEU A N 1
ATOM 2392 C CA . LEU A 1 304 ? -15.979 -2.834 11.376 1.00 94.56 304 LEU A CA 1
ATOM 2393 C C . LEU A 1 304 ? -16.742 -4.103 11.730 1.00 94.56 304 LEU A C 1
ATOM 2395 O O . LEU A 1 304 ? -17.662 -4.065 12.553 1.00 94.56 304 LEU A O 1
ATOM 2399 N N . SER A 1 305 ? -16.380 -5.224 11.112 1.00 96.19 305 SER A N 1
ATOM 2400 C CA . SER A 1 305 ? -17.071 -6.485 11.360 1.00 96.19 305 SER A CA 1
ATOM 2401 C C . SER A 1 305 ? -16.183 -7.720 11.326 1.00 96.19 305 SER A C 1
ATOM 2403 O O . SER A 1 305 ? -15.174 -7.732 10.638 1.00 96.19 305 SER A O 1
ATOM 2405 N N . ASN A 1 306 ? -16.582 -8.772 12.044 1.00 95.75 306 ASN A N 1
ATOM 2406 C CA . ASN A 1 306 ? -15.943 -10.093 12.008 1.00 95.75 306 ASN A CA 1
ATOM 2407 C C . ASN A 1 306 ? -14.422 -10.015 12.213 1.00 95.75 306 ASN A C 1
ATOM 2409 O O . ASN A 1 306 ? -13.650 -10.176 11.272 1.00 95.75 306 ASN A O 1
ATOM 2413 N N . GLY A 1 307 ? -13.967 -9.746 13.427 1.00 95.69 307 GLY A N 1
ATOM 2414 C CA . GLY A 1 307 ? -12.530 -9.649 13.662 1.00 95.69 307 GLY A CA 1
ATOM 2415 C C . GLY A 1 307 ? -12.173 -9.515 15.121 1.00 95.69 307 GLY A C 1
ATOM 2416 O O . GLY A 1 307 ? -13.037 -9.614 15.996 1.00 95.69 307 GLY A O 1
ATOM 2417 N N . TRP A 1 308 ? -10.901 -9.257 15.394 1.00 93.81 308 TRP A N 1
ATOM 2418 C CA . TRP A 1 308 ? -10.480 -8.940 16.747 1.00 93.81 308 TRP A CA 1
ATOM 2419 C C . TRP A 1 308 ? -9.434 -7.846 16.824 1.00 93.81 308 TRP A C 1
ATOM 2421 O O . TRP A 1 308 ? -8.649 -7.612 15.906 1.00 93.81 308 TRP A O 1
ATOM 2431 N N . PHE A 1 309 ? -9.434 -7.205 17.983 1.00 94.00 309 PHE A N 1
ATOM 2432 C CA . PHE A 1 309 ? -8.388 -6.320 18.443 1.00 94.00 309 PHE A CA 1
ATOM 2433 C C . PHE A 1 309 ? -7.773 -6.912 19.703 1.00 94.00 309 PHE A C 1
ATOM 2435 O O . PHE A 1 309 ? -8.494 -7.224 20.651 1.00 94.00 309 PHE A O 1
ATOM 2442 N N . ALA A 1 310 ? -6.452 -7.017 19.738 1.00 91.94 310 ALA A N 1
ATOM 2443 C CA . ALA A 1 310 ? -5.708 -7.431 20.914 1.00 91.94 310 ALA A CA 1
ATOM 2444 C C . ALA A 1 310 ? -4.571 -6.444 21.169 1.00 91.94 310 ALA A C 1
ATOM 2446 O O . ALA A 1 310 ? -3.819 -6.090 20.259 1.00 91.94 310 ALA A O 1
ATOM 2447 N N . ASN A 1 311 ? -4.450 -5.959 22.403 1.00 89.75 311 ASN A N 1
ATOM 2448 C CA . ASN A 1 311 ? -3.327 -5.111 22.797 1.00 89.75 311 ASN A CA 1
ATOM 2449 C C . ASN A 1 311 ? -2.142 -5.964 23.276 1.00 89.75 311 ASN A C 1
ATOM 2451 O O . ASN A 1 311 ? -2.257 -7.166 23.529 1.00 89.75 311 ASN A O 1
ATOM 2455 N N . LYS A 1 312 ? -0.978 -5.335 23.424 1.00 89.19 312 LYS A N 1
ATOM 2456 C CA . LYS A 1 312 ? 0.177 -5.951 24.087 1.00 89.19 312 LYS A CA 1
ATOM 2457 C C . LYS A 1 312 ? -0.029 -6.038 25.590 1.00 89.19 312 LYS A C 1
ATOM 2459 O O . LYS A 1 312 ? -0.647 -5.161 26.195 1.00 89.19 312 LYS A O 1
ATOM 2464 N N . SER A 1 313 ? 0.631 -7.015 26.207 1.00 83.38 313 SER A N 1
ATOM 2465 C CA . SER A 1 313 ? 0.687 -7.126 27.667 1.00 83.38 313 SER A CA 1
ATOM 2466 C C . SER A 1 313 ? 1.346 -5.927 28.358 1.00 83.38 313 SER A C 1
ATOM 2468 O O . SER A 1 313 ? 1.109 -5.667 29.531 1.00 83.38 313 SER A O 1
ATOM 2470 N N . THR A 1 314 ? 2.147 -5.160 27.623 1.00 83.31 314 THR A N 1
ATOM 2471 C CA . THR A 1 314 ? 2.831 -3.961 28.114 1.00 83.31 314 THR A CA 1
ATOM 2472 C C . THR A 1 314 ? 2.075 -2.661 27.833 1.00 83.31 314 THR A C 1
ATOM 2474 O O . THR A 1 314 ? 2.578 -1.592 28.171 1.00 83.31 314 THR A O 1
ATOM 2477 N N . SER A 1 315 ? 0.890 -2.707 27.213 1.00 81.44 315 SER A N 1
ATOM 2478 C CA . SER A 1 315 ? 0.168 -1.484 26.856 1.00 81.44 315 SER A CA 1
ATOM 2479 C C . SER A 1 315 ? -0.329 -0.730 28.096 1.00 81.44 315 SER A C 1
ATOM 2481 O O . SER A 1 315 ? -0.963 -1.296 28.991 1.00 81.44 315 SER A O 1
ATOM 2483 N N . THR A 1 316 ? -0.084 0.580 28.145 1.00 75.31 316 THR A N 1
ATOM 2484 C CA . THR A 1 316 ? -0.415 1.465 29.280 1.00 75.31 316 THR A CA 1
ATOM 2485 C C . THR A 1 316 ? -1.561 2.440 28.992 1.00 75.31 316 THR A C 1
ATOM 2487 O O . THR A 1 316 ? -1.892 3.262 29.846 1.00 75.31 316 THR A O 1
ATOM 2490 N N . GLN A 1 317 ? -2.208 2.345 27.824 1.00 76.19 317 GLN A N 1
ATOM 2491 C CA . GLN A 1 317 ? -3.283 3.267 27.453 1.00 76.19 317 GLN A CA 1
ATOM 2492 C C . GLN A 1 317 ? -4.513 3.122 28.345 1.00 76.19 317 GLN A C 1
ATOM 2494 O O . GLN A 1 317 ? -4.945 2.012 28.646 1.00 76.19 317 GLN A O 1
ATOM 2499 N N . THR A 1 318 ? -5.100 4.258 28.723 1.00 68.00 318 THR A N 1
ATOM 2500 C CA . THR A 1 318 ? -6.324 4.339 29.536 1.00 68.00 318 THR A CA 1
ATOM 2501 C C . THR A 1 318 ? -7.593 4.053 28.734 1.00 68.00 318 THR A C 1
ATOM 2503 O O . THR A 1 318 ? -8.575 3.573 29.299 1.00 68.00 318 THR A O 1
ATOM 2506 N N . LEU A 1 319 ? -7.563 4.329 27.426 1.00 73.50 319 LEU A N 1
ATOM 2507 C CA . LEU A 1 319 ? -8.640 4.088 26.469 1.00 73.50 319 LEU A CA 1
ATOM 2508 C C . LEU A 1 319 ? -8.065 3.410 25.233 1.00 73.50 319 LEU A C 1
ATOM 2510 O O . LEU A 1 319 ? -7.196 3.979 24.572 1.00 73.50 319 LEU A O 1
ATOM 2514 N N . PHE A 1 320 ? -8.573 2.222 24.917 1.00 79.38 320 PHE A N 1
ATOM 2515 C CA . PHE A 1 320 ? -8.115 1.461 23.756 1.00 79.38 320 PHE A CA 1
ATOM 2516 C C . PHE A 1 320 ? -8.860 1.834 22.481 1.00 79.38 320 PHE A C 1
ATOM 2518 O O . PHE A 1 320 ? -8.282 1.758 21.406 1.00 79.38 320 PHE A O 1
ATOM 2525 N N . ALA A 1 321 ? -10.103 2.294 22.572 1.00 80.88 321 ALA A N 1
ATOM 2526 C CA . ALA A 1 321 ? -10.845 2.780 21.421 1.00 80.88 321 ALA A CA 1
ATOM 2527 C C . ALA A 1 321 ? -11.486 4.142 21.706 1.00 80.88 321 ALA A C 1
ATOM 2529 O O . ALA A 1 321 ? -12.156 4.343 22.725 1.00 80.88 321 ALA A O 1
ATOM 2530 N N . VAL A 1 322 ? -11.256 5.094 20.798 1.00 77.81 322 VAL A N 1
ATOM 2531 C CA . VAL A 1 322 ? -11.618 6.502 20.994 1.00 77.81 322 VAL A CA 1
ATOM 2532 C C . VAL A 1 322 ? -12.389 7.048 19.798 1.00 77.81 322 VAL A C 1
ATOM 2534 O O . VAL A 1 322 ? -11.942 6.948 18.657 1.00 77.81 322 VAL A O 1
ATOM 2537 N N . VAL A 1 323 ? -13.527 7.687 20.085 1.00 72.56 323 VAL A N 1
ATOM 2538 C CA . VAL A 1 323 ? -14.274 8.526 19.138 1.00 72.56 323 VAL A CA 1
ATOM 2539 C C . VAL A 1 323 ? -14.411 9.921 19.753 1.00 72.56 323 VAL A C 1
ATOM 2541 O O . VAL A 1 323 ? -15.209 10.137 20.667 1.00 72.56 323 VAL A O 1
ATOM 2544 N N . ALA A 1 324 ? -13.568 10.853 19.307 1.00 63.97 324 ALA A N 1
ATOM 2545 C CA . ALA A 1 324 ? -13.269 12.080 20.042 1.00 63.97 324 ALA A CA 1
ATOM 2546 C C . ALA A 1 324 ? -14.181 13.284 19.727 1.00 63.97 324 ALA A C 1
ATOM 2548 O O . ALA A 1 324 ? -14.372 14.111 20.619 1.00 63.97 324 ALA A O 1
ATOM 2549 N N . ALA A 1 325 ? -14.748 13.433 18.519 1.00 63.66 325 ALA A N 1
ATOM 2550 C CA . ALA A 1 325 ? -15.456 14.674 18.160 1.00 63.66 325 ALA A CA 1
ATOM 2551 C C . ALA A 1 325 ? -16.989 14.607 18.194 1.00 63.66 325 ALA A C 1
ATOM 2553 O O . ALA A 1 325 ? -17.614 13.554 18.094 1.00 63.66 325 ALA A O 1
ATOM 2554 N N . SER A 1 326 ? -17.576 15.804 18.258 1.00 56.75 326 SER A N 1
ATOM 2555 C CA . SER A 1 326 ? -19.006 16.102 18.121 1.00 56.75 326 SER A CA 1
ATOM 2556 C C . SER A 1 326 ? -19.569 15.849 16.717 1.00 56.75 326 SER A C 1
ATOM 2558 O O . SER A 1 326 ? -20.774 15.688 16.560 1.00 56.75 326 SER A O 1
ATOM 2560 N N . ALA A 1 327 ? -18.714 15.817 15.689 1.00 60.22 327 ALA A N 1
ATOM 2561 C CA . ALA A 1 327 ? -19.115 15.756 14.280 1.00 60.22 327 ALA A CA 1
ATOM 2562 C C . ALA A 1 327 ? -19.036 14.350 13.657 1.00 60.22 327 ALA A C 1
ATOM 2564 O O . ALA A 1 327 ? -19.170 14.220 12.442 1.00 60.22 327 ALA A O 1
ATOM 2565 N N . PHE A 1 328 ? -18.788 13.304 14.452 1.00 72.50 328 PHE A N 1
ATOM 2566 C CA . PHE A 1 328 ? -18.705 11.941 13.934 1.00 72.50 328 PHE A CA 1
ATOM 2567 C C . PHE A 1 328 ? -20.110 11.369 13.659 1.00 72.50 328 PHE A C 1
ATOM 2569 O O . PHE A 1 328 ? -20.938 11.321 14.568 1.00 72.50 328 PHE A O 1
ATOM 2576 N N . THR A 1 329 ? -20.398 10.957 12.417 1.00 69.44 329 THR A N 1
ATOM 2577 C CA . THR A 1 329 ? -21.781 10.671 11.964 1.00 69.44 329 THR A CA 1
ATOM 2578 C C . THR A 1 329 ? -22.209 9.197 11.987 1.00 69.44 329 THR A C 1
ATOM 2580 O O . THR A 1 329 ? -23.359 8.898 11.671 1.00 69.44 329 THR A O 1
ATOM 2583 N N . GLY A 1 330 ? -21.339 8.257 12.376 1.00 76.81 330 GLY A N 1
ATOM 2584 C CA . GLY A 1 330 ? -21.768 6.875 12.632 1.00 76.81 330 GLY A CA 1
ATOM 2585 C C . GLY A 1 330 ? -20.656 5.829 12.579 1.00 76.81 330 GLY A C 1
ATOM 2586 O O . GLY A 1 330 ? -19.845 5.811 11.654 1.00 76.81 330 GLY A O 1
ATOM 2587 N N . LEU A 1 331 ? -20.639 4.942 13.577 1.00 83.88 331 LEU A N 1
ATOM 2588 C CA . LEU A 1 331 ? -19.732 3.794 13.687 1.00 83.88 331 LEU A CA 1
ATOM 2589 C C . LEU A 1 331 ? -20.564 2.542 13.951 1.00 83.88 331 LEU A C 1
ATOM 2591 O O . LEU A 1 331 ? -21.324 2.515 14.911 1.00 83.88 331 LEU A O 1
ATOM 2595 N N . THR A 1 332 ? -20.406 1.498 13.146 1.00 86.12 332 THR A N 1
ATOM 2596 C CA . THR A 1 332 ? -20.969 0.172 13.422 1.00 86.12 332 THR A CA 1
ATOM 2597 C C . THR A 1 332 ? -19.845 -0.804 13.738 1.00 86.12 332 THR A C 1
ATOM 2599 O O . THR A 1 332 ? -18.930 -0.975 12.943 1.00 86.12 332 THR A O 1
ATOM 2602 N N . LEU A 1 333 ? -19.923 -1.457 14.888 1.00 88.38 333 LEU A N 1
ATOM 2603 C CA . LEU A 1 333 ? -19.045 -2.539 15.316 1.00 88.38 333 LEU A CA 1
ATOM 2604 C C . LEU A 1 333 ? -19.894 -3.806 15.390 1.00 88.38 333 LEU A C 1
ATOM 2606 O O . LEU A 1 333 ? -20.895 -3.806 16.103 1.00 88.38 333 LEU A O 1
ATOM 2610 N N . SER A 1 334 ? -19.537 -4.863 14.659 1.00 87.00 334 SER A N 1
ATOM 2611 C CA . SER A 1 334 ? -20.322 -6.104 14.638 1.00 87.00 334 SER A CA 1
ATOM 2612 C C . SER A 1 334 ? -19.452 -7.351 14.712 1.00 87.00 334 SER A C 1
ATOM 2614 O O . SER A 1 334 ? -18.562 -7.510 13.890 1.00 87.00 334 SER A O 1
ATOM 2616 N N . ASN A 1 335 ? -19.742 -8.294 15.608 1.00 89.00 335 ASN A N 1
ATOM 2617 C CA . ASN A 1 335 ? -18.978 -9.548 15.719 1.00 89.00 335 ASN A CA 1
ATOM 2618 C C . ASN A 1 335 ? -17.466 -9.300 15.917 1.00 89.00 335 ASN A C 1
ATOM 2620 O O . ASN A 1 335 ? -16.636 -9.877 15.212 1.00 89.00 335 ASN A O 1
ATOM 2624 N N . ILE A 1 336 ? -17.108 -8.388 16.828 1.00 91.75 336 ILE A N 1
ATOM 2625 C CA . ILE A 1 336 ? -15.708 -8.062 17.132 1.00 91.75 336 ILE A CA 1
ATOM 2626 C C . ILE A 1 336 ? -15.340 -8.574 18.522 1.00 91.75 336 ILE A C 1
ATOM 2628 O O . ILE A 1 336 ? -16.080 -8.345 19.481 1.00 91.75 336 ILE A O 1
ATOM 2632 N N . HIS A 1 337 ? -14.177 -9.212 18.643 1.00 89.06 337 HIS A N 1
ATOM 2633 C CA . HIS A 1 337 ? -13.573 -9.551 19.929 1.00 89.06 337 HIS A CA 1
ATOM 2634 C C . HIS A 1 337 ? -12.506 -8.519 20.309 1.00 89.06 337 HIS A C 1
ATOM 2636 O O . HIS A 1 337 ? -11.531 -8.314 19.597 1.00 89.06 337 HIS A O 1
ATOM 2642 N N . PHE A 1 338 ? -12.687 -7.850 21.438 1.00 89.00 338 PHE A N 1
ATOM 2643 C CA . PHE A 1 338 ? -11.699 -6.981 22.059 1.00 89.00 338 PHE A CA 1
ATOM 2644 C C . PHE A 1 338 ? -10.994 -7.752 23.169 1.00 89.00 338 PHE A C 1
ATOM 2646 O O . PHE A 1 338 ? -11.646 -8.255 24.082 1.00 89.00 338 PHE A O 1
ATOM 2653 N N . ILE A 1 339 ? -9.672 -7.839 23.111 1.00 87.75 339 ILE A N 1
ATOM 2654 C CA . ILE A 1 339 ? -8.864 -8.630 24.037 1.00 87.75 339 ILE A CA 1
ATOM 2655 C C . ILE A 1 339 ? -7.878 -7.696 24.731 1.00 87.75 339 ILE A C 1
ATOM 2657 O O . ILE A 1 339 ? -7.047 -7.065 24.076 1.00 87.75 339 ILE A O 1
ATOM 2661 N N . ASN A 1 340 ? -7.974 -7.613 26.059 1.00 84.62 340 ASN A N 1
ATOM 2662 C CA . ASN A 1 340 ? -6.977 -6.943 26.879 1.00 84.62 340 ASN A CA 1
ATOM 2663 C C . ASN A 1 340 ? -5.973 -7.949 27.465 1.00 84.62 340 ASN A C 1
ATOM 2665 O O . ASN A 1 340 ? -6.293 -8.719 28.371 1.00 84.62 340 ASN A O 1
ATOM 2669 N N . ASN A 1 341 ? -4.739 -7.908 26.978 1.00 85.06 341 ASN A N 1
ATOM 2670 C CA . ASN A 1 341 ? -3.621 -8.707 27.458 1.00 85.06 341 ASN A CA 1
ATOM 2671 C C . ASN A 1 341 ? -2.785 -7.987 28.531 1.00 85.06 341 ASN A C 1
ATOM 2673 O O . ASN A 1 341 ? -1.850 -8.594 29.051 1.00 85.06 341 ASN A O 1
ATOM 2677 N N . SER A 1 342 ? -3.065 -6.717 28.873 1.00 74.38 342 SER A N 1
ATOM 2678 C CA . SER A 1 342 ? -2.192 -5.905 29.743 1.00 74.38 342 SER A CA 1
ATOM 2679 C C . SER A 1 342 ? -2.167 -6.309 31.220 1.00 74.38 342 SER A C 1
ATOM 2681 O O . SER A 1 342 ? -1.466 -5.677 32.006 1.00 74.38 342 SER A O 1
ATOM 2683 N N . GLY A 1 343 ? -2.957 -7.309 31.631 1.00 64.00 343 GLY A N 1
ATOM 2684 C CA . GLY A 1 343 ? -3.107 -7.772 33.021 1.00 64.00 343 GLY A CA 1
ATOM 2685 C C . GLY A 1 343 ? -3.791 -6.768 33.965 1.00 64.00 343 GLY A C 1
ATOM 2686 O O . GLY A 1 343 ? -4.402 -7.151 34.957 1.00 64.00 343 GLY A O 1
ATOM 2687 N N . ASP A 1 344 ? -3.725 -5.477 33.646 1.00 66.12 344 ASP A N 1
ATOM 2688 C CA . ASP A 1 344 ? -4.478 -4.397 34.272 1.00 66.12 344 ASP A CA 1
ATOM 2689 C C . ASP A 1 344 ? -5.866 -4.277 33.631 1.00 66.12 344 ASP A C 1
ATOM 2691 O O . ASP A 1 344 ? -6.098 -3.491 32.707 1.00 66.12 344 ASP A O 1
ATOM 2695 N N . ASN A 1 345 ? -6.804 -5.079 34.134 1.00 59.72 345 ASN A N 1
ATOM 2696 C CA . ASN A 1 345 ? -8.173 -5.131 33.622 1.00 59.72 345 ASN A CA 1
ATOM 2697 C C . ASN A 1 345 ? -8.988 -3.883 33.990 1.00 59.72 345 ASN A C 1
ATOM 2699 O O . ASN A 1 345 ? -10.142 -3.791 33.590 1.00 59.72 345 ASN A O 1
ATOM 2703 N N . LYS A 1 346 ? -8.423 -2.905 34.719 1.00 59.62 346 LYS A N 1
ATOM 2704 C CA . LYS A 1 346 ? -9.154 -1.758 35.289 1.00 59.62 346 LYS A CA 1
ATOM 2705 C C . LYS A 1 346 ? -9.596 -0.697 34.276 1.00 59.62 346 LYS A C 1
ATOM 2707 O O . LYS A 1 346 ? -9.996 0.402 34.657 1.00 59.62 346 LYS A O 1
ATOM 2712 N N . ARG A 1 347 ? -9.467 -0.980 32.982 1.00 63.56 347 ARG A N 1
ATOM 2713 C CA . ARG A 1 347 ? -9.517 0.024 31.920 1.00 63.56 347 ARG A CA 1
ATOM 2714 C C . ARG A 1 347 ? -10.822 -0.015 31.149 1.00 63.56 347 ARG A C 1
ATOM 2716 O O . ARG A 1 347 ? -11.496 -1.042 31.048 1.00 63.56 347 ARG A O 1
ATOM 2723 N N . GLN A 1 348 ? -11.180 1.146 30.623 1.00 66.12 348 GLN A N 1
ATOM 2724 C CA . GLN A 1 348 ? -12.367 1.325 29.808 1.00 66.12 348 GLN A CA 1
ATOM 2725 C C . GLN A 1 348 ? -12.044 0.954 28.363 1.00 66.12 348 GLN A C 1
ATOM 2727 O O . GLN A 1 348 ? -11.005 1.340 27.824 1.00 66.12 348 GLN A O 1
ATOM 2732 N N . LEU A 1 349 ? -12.942 0.195 27.736 1.00 69.38 349 LEU A N 1
ATOM 2733 C CA . LEU A 1 349 ? -12.751 -0.236 26.358 1.00 69.38 349 LEU A CA 1
ATOM 2734 C C . LEU A 1 349 ? -12.957 0.936 25.386 1.00 69.38 349 LEU A C 1
ATOM 2736 O O . LEU A 1 349 ? -12.092 1.204 24.555 1.00 69.38 349 LEU A O 1
ATOM 2740 N N . PHE A 1 350 ? -14.074 1.657 25.533 1.00 71.56 350 PHE A N 1
ATOM 2741 C CA . PHE A 1 350 ? -14.501 2.716 24.611 1.00 71.56 350 PHE A CA 1
ATOM 2742 C C . PHE A 1 350 ? -14.872 4.009 25.320 1.00 71.56 350 PHE A C 1
ATOM 2744 O O . PHE A 1 350 ? -15.648 3.965 26.275 1.00 71.56 350 PHE A O 1
ATOM 2751 N N . SER A 1 351 ? -14.455 5.149 24.764 1.00 64.62 351 SER A N 1
ATOM 2752 C CA . SER A 1 351 ? -15.041 6.463 25.056 1.00 64.62 351 SER A CA 1
ATOM 2753 C C . SER A 1 351 ? -15.564 7.113 23.775 1.00 64.62 351 SER A C 1
ATOM 2755 O O . SER A 1 351 ? -14.823 7.265 22.799 1.00 64.62 351 SER A O 1
ATOM 2757 N N . VAL A 1 352 ? -16.842 7.492 23.789 1.00 62.75 352 VAL A N 1
ATOM 2758 C CA . VAL A 1 352 ? -17.514 8.236 22.721 1.00 62.75 352 VAL A CA 1
ATOM 2759 C C . VAL A 1 352 ? -17.902 9.602 23.268 1.00 62.75 352 VAL A C 1
ATOM 2761 O O . VAL A 1 352 ? -18.549 9.687 24.313 1.00 62.75 352 VAL A O 1
ATOM 2764 N N . SER A 1 353 ? -17.537 10.673 22.560 1.00 58.28 353 SER A N 1
ATOM 2765 C CA . SER A 1 353 ? -17.945 12.027 22.943 1.00 58.28 353 SER A CA 1
ATOM 2766 C C . SER A 1 353 ? -19.480 12.137 23.048 1.00 58.28 353 SER A C 1
ATOM 2768 O O . SER A 1 353 ? -20.174 11.831 22.071 1.00 58.28 353 SER A O 1
ATOM 2770 N N . PRO A 1 354 ? -20.033 12.628 24.179 1.00 49.94 354 PRO A N 1
ATOM 2771 C CA . PRO A 1 354 ? -21.480 12.753 24.406 1.00 49.94 354 PRO A CA 1
ATOM 2772 C C . PRO A 1 354 ? -22.217 13.635 23.390 1.00 49.94 354 PRO A C 1
ATOM 2774 O O . PRO A 1 354 ? -23.438 13.584 23.313 1.00 49.94 354 PRO A O 1
ATOM 2777 N N . SER A 1 355 ? -21.475 14.457 22.646 1.00 51.75 355 SER A N 1
ATOM 2778 C CA . SER A 1 355 ? -21.990 15.422 21.666 1.00 51.75 355 SER A CA 1
ATOM 2779 C C . SER A 1 355 ? -22.208 14.845 20.261 1.00 51.75 355 SER A C 1
ATOM 2781 O O . SER A 1 355 ? -22.681 15.559 19.381 1.00 51.75 355 SER A O 1
ATOM 2783 N N . SER A 1 356 ? -21.871 13.571 20.038 1.00 55.41 356 SER A N 1
ATOM 2784 C CA . SER A 1 356 ? -22.175 12.872 18.787 1.00 55.41 356 SER A CA 1
ATOM 2785 C C . SER A 1 356 ? -23.598 12.294 18.846 1.00 55.41 356 SER A C 1
ATOM 2787 O O . SER A 1 356 ? -23.835 11.200 19.352 1.00 55.41 356 SER A O 1
ATOM 2789 N N . ASP A 1 357 ? -24.581 13.037 18.332 1.00 49.66 357 ASP A N 1
ATOM 2790 C CA . ASP A 1 357 ? -25.991 12.599 18.277 1.00 49.66 357 ASP A CA 1
ATOM 2791 C C . ASP A 1 357 ? -26.243 11.453 17.269 1.00 49.66 357 ASP A C 1
ATOM 2793 O O . ASP A 1 357 ? -27.362 10.951 17.135 1.00 49.66 357 ASP A O 1
ATOM 2797 N N . TYR A 1 358 ? -25.201 10.989 16.572 1.00 58.09 358 TYR A N 1
ATOM 2798 C CA . TYR A 1 358 ? -25.304 10.037 15.473 1.00 58.09 358 TYR A CA 1
ATOM 2799 C C . TYR A 1 358 ? -24.803 8.629 15.846 1.00 58.09 358 TYR A C 1
ATOM 2801 O O . TYR A 1 358 ? -23.659 8.250 15.616 1.00 58.09 358 TYR A O 1
ATOM 2809 N N . GLY A 1 359 ? -25.724 7.828 16.390 1.00 63.38 359 GLY A N 1
ATOM 2810 C CA . GLY A 1 359 ? -25.923 6.415 16.041 1.00 63.38 359 GLY A CA 1
ATOM 2811 C C . GLY A 1 359 ? -24.728 5.458 16.004 1.00 63.38 359 GLY A C 1
ATOM 2812 O O . GLY A 1 359 ? -24.655 4.672 15.058 1.00 63.38 359 GLY A O 1
ATOM 2813 N N . ILE A 1 360 ? -23.836 5.445 17.001 1.00 74.69 360 ILE A N 1
ATOM 2814 C CA . ILE A 1 360 ? -22.881 4.330 17.133 1.00 74.69 360 ILE A CA 1
ATOM 2815 C C . ILE A 1 360 ? -23.653 3.045 17.430 1.00 74.69 360 ILE A C 1
ATOM 2817 O O . ILE A 1 360 ? -24.508 3.028 18.310 1.00 74.69 360 ILE A O 1
ATOM 2821 N N . ARG A 1 361 ? -23.366 1.964 16.707 1.00 77.00 361 ARG A N 1
ATOM 2822 C CA . ARG A 1 361 ? -23.997 0.653 16.877 1.00 77.00 361 ARG A CA 1
ATOM 2823 C C . ARG A 1 361 ? -22.939 -0.367 17.245 1.00 77.00 361 ARG A C 1
ATOM 2825 O O . ARG A 1 361 ? -21.995 -0.564 16.492 1.00 77.00 361 ARG A O 1
ATOM 2832 N N . VAL A 1 362 ? -23.104 -1.032 18.376 1.00 78.06 362 VAL A N 1
ATOM 2833 C CA . VAL A 1 362 ? -22.239 -2.135 18.803 1.00 78.06 362 VAL A CA 1
ATOM 2834 C C . VAL A 1 362 ? -23.092 -3.391 18.885 1.00 78.06 362 VAL A C 1
ATOM 2836 O O . VAL A 1 362 ? -24.056 -3.423 19.649 1.00 78.06 362 VAL A O 1
ATOM 2839 N N . MET A 1 363 ? -22.763 -4.397 18.077 1.00 75.75 363 MET A N 1
ATOM 2840 C CA . MET A 1 363 ? -23.574 -5.592 17.860 1.00 75.75 363 MET A CA 1
ATOM 2841 C C . MET A 1 363 ? -22.746 -6.869 18.028 1.00 75.75 363 MET A C 1
ATOM 2843 O O . MET A 1 363 ? -21.721 -7.027 17.373 1.00 75.75 363 MET A O 1
ATOM 2847 N N . ASN A 1 364 ? -23.196 -7.811 18.857 1.00 77.81 364 ASN A N 1
ATOM 2848 C CA . ASN A 1 364 ? -22.591 -9.147 18.996 1.00 77.81 364 ASN A CA 1
ATOM 2849 C C . ASN A 1 364 ? -21.068 -9.126 19.254 1.00 77.81 364 ASN A C 1
ATOM 2851 O O . ASN A 1 364 ? -20.325 -9.958 18.736 1.00 77.81 364 ASN A O 1
ATOM 2855 N N . CYS A 1 365 ? -20.580 -8.140 20.005 1.00 80.88 365 CYS A N 1
ATOM 2856 C CA . CYS A 1 365 ? -19.160 -8.016 20.322 1.00 80.88 365 CYS A CA 1
ATOM 2857 C C . CYS A 1 365 ? -18.827 -8.725 21.639 1.00 80.88 365 CYS A C 1
ATOM 2859 O O . CYS A 1 365 ? -19.661 -8.838 22.536 1.00 80.88 365 CYS A O 1
ATOM 2861 N N . VAL A 1 366 ? -17.577 -9.147 21.793 1.00 78.94 366 VAL A N 1
ATOM 2862 C CA . VAL A 1 366 ? -17.045 -9.705 23.042 1.00 78.94 366 VAL A CA 1
ATOM 2863 C C . VAL A 1 366 ? -15.895 -8.825 23.500 1.00 78.94 366 VAL A C 1
ATOM 2865 O O . VAL A 1 366 ? -15.063 -8.443 22.688 1.00 78.94 366 VAL A O 1
ATOM 2868 N N . ALA A 1 367 ? -15.825 -8.493 24.782 1.00 79.50 367 ALA A N 1
ATOM 2869 C CA . ALA A 1 367 ? -14.684 -7.810 25.372 1.00 79.50 367 ALA A CA 1
ATOM 2870 C C . ALA A 1 367 ? -14.149 -8.627 26.543 1.00 79.50 367 ALA A C 1
ATOM 2872 O O . ALA A 1 367 ? -14.869 -8.864 27.511 1.00 79.50 367 ALA A O 1
ATOM 2873 N N . THR A 1 368 ? -12.894 -9.048 26.462 1.00 77.81 368 THR A N 1
ATOM 2874 C CA . THR A 1 368 ? -12.219 -9.836 27.492 1.00 77.81 368 THR A CA 1
ATOM 2875 C C . THR A 1 368 ? -11.236 -8.960 28.255 1.00 77.81 368 THR A C 1
ATOM 2877 O O . THR A 1 368 ? -10.454 -8.247 27.627 1.00 77.81 368 THR A O 1
ATOM 2880 N N . ASN A 1 369 ? -11.247 -9.048 29.589 1.00 74.12 369 ASN A N 1
ATOM 2881 C CA . ASN A 1 369 ? -10.314 -8.370 30.495 1.00 74.12 369 ASN A CA 1
ATOM 2882 C C . ASN A 1 369 ? -10.448 -6.829 30.530 1.00 74.12 369 ASN A C 1
ATOM 2884 O O . ASN A 1 369 ? -9.468 -6.095 30.660 1.00 74.12 369 ASN A O 1
ATOM 2888 N N . PHE A 1 370 ? -11.685 -6.326 30.455 1.00 70.19 370 PHE A N 1
ATOM 2889 C CA . PHE A 1 370 ? -12.030 -4.907 30.628 1.00 70.19 370 PHE A CA 1
ATOM 2890 C C . PHE A 1 370 ? -13.038 -4.737 31.776 1.00 70.19 370 PHE A C 1
ATOM 2892 O O . PHE A 1 370 ? -14.103 -5.351 31.756 1.00 70.19 370 PHE A O 1
ATOM 2899 N N . SER A 1 371 ? -12.757 -3.875 32.760 1.00 54.91 371 SER A N 1
ATOM 2900 C CA . SER A 1 371 ? -13.587 -3.722 33.969 1.00 54.91 371 SER A CA 1
ATOM 2901 C C . SER A 1 371 ? -14.560 -2.544 33.950 1.00 54.91 371 SER A C 1
ATOM 2903 O O . SER A 1 371 ? -15.491 -2.545 34.751 1.00 54.91 371 SER A O 1
ATOM 2905 N N . LEU A 1 372 ? -14.338 -1.529 33.103 1.00 51.97 372 LEU A N 1
ATOM 2906 C CA . LEU A 1 372 ? -15.127 -0.282 33.097 1.00 51.97 372 LEU A CA 1
ATOM 2907 C C . LEU A 1 372 ? -16.139 -0.190 31.940 1.00 51.97 372 LEU A C 1
ATOM 2909 O O . LEU A 1 372 ? -16.816 0.823 31.787 1.00 51.97 372 LEU A O 1
ATOM 2913 N N . GLY A 1 373 ? -16.280 -1.245 31.131 1.00 54.31 373 GLY A N 1
ATOM 2914 C CA . GLY A 1 373 ? -17.290 -1.313 30.072 1.00 54.31 373 GLY A CA 1
ATOM 2915 C C . GLY A 1 373 ? -17.112 -0.272 28.952 1.00 54.31 373 GLY A C 1
ATOM 2916 O O . GLY A 1 373 ? -15.995 0.014 28.516 1.00 54.31 373 GLY A O 1
ATOM 2917 N N . THR A 1 374 ? -18.240 0.236 28.439 1.00 61.44 374 THR A N 1
ATOM 2918 C CA . THR A 1 374 ? -18.358 1.121 27.261 1.00 61.44 374 THR A CA 1
ATOM 2919 C C . THR A 1 374 ? -19.156 2.372 27.642 1.00 61.44 374 THR A C 1
ATOM 2921 O O . THR A 1 374 ? -20.253 2.233 28.179 1.00 61.44 374 THR A O 1
ATOM 2924 N N . VAL A 1 375 ? -18.664 3.575 27.314 1.00 59.41 375 VAL A N 1
ATOM 2925 C CA . VAL A 1 375 ? -19.452 4.823 27.405 1.00 59.41 375 VAL A CA 1
ATOM 2926 C C . VAL A 1 375 ? -19.917 5.215 26.005 1.00 59.41 375 VAL A C 1
ATOM 2928 O O . VAL A 1 375 ? -19.096 5.429 25.114 1.00 59.41 375 VAL A O 1
ATOM 2931 N N . LEU A 1 376 ? -21.235 5.299 25.818 1.00 61.62 376 LEU A N 1
ATOM 2932 C CA . LEU A 1 376 ? -21.884 5.628 24.548 1.00 61.62 376 LEU A CA 1
ATOM 2933 C C . LEU A 1 376 ? -22.741 6.895 24.682 1.00 61.62 376 LEU A C 1
ATOM 2935 O O . LEU A 1 376 ? -23.301 7.156 25.746 1.00 61.62 376 LEU A O 1
ATOM 2939 N N . GLY A 1 377 ? -22.869 7.652 23.588 1.00 56.03 377 GLY A N 1
ATOM 2940 C CA . GLY A 1 377 ? -23.778 8.800 23.495 1.00 56.03 377 GLY A CA 1
ATOM 2941 C C . GLY A 1 377 ? -25.253 8.388 23.390 1.00 56.03 377 GLY A C 1
ATOM 2942 O O . GLY A 1 377 ? -25.571 7.265 22.994 1.00 56.03 377 GLY A O 1
ATOM 2943 N N . SER A 1 378 ? -26.168 9.317 23.689 1.00 54.53 378 SER A N 1
ATOM 2944 C CA . SER A 1 378 ? -27.608 9.046 23.868 1.00 54.53 378 SER A CA 1
ATOM 2945 C C . SER A 1 378 ? -28.344 8.475 22.638 1.00 54.53 378 SER A C 1
ATOM 2947 O O . SER A 1 378 ? -29.368 7.804 22.804 1.00 54.53 378 SER A O 1
ATOM 2949 N N . GLY A 1 379 ? -27.815 8.701 21.428 1.00 56.56 379 GLY A N 1
ATOM 2950 C CA . GLY A 1 379 ? -28.318 8.171 20.152 1.00 56.56 379 GLY A CA 1
ATOM 2951 C C . GLY A 1 379 ? -27.740 6.812 19.732 1.00 56.56 379 GLY A C 1
ATOM 2952 O O . GLY A 1 379 ? -28.074 6.321 18.654 1.00 56.56 379 GLY A O 1
ATOM 2953 N N . SER A 1 380 ? -26.877 6.203 20.548 1.00 67.38 380 SER A N 1
ATOM 2954 C CA . SER A 1 380 ? -26.188 4.945 20.229 1.00 67.38 380 SER A CA 1
ATOM 2955 C C . SER A 1 380 ? -27.034 3.703 20.541 1.00 67.38 380 SER A C 1
ATOM 2957 O O . SER A 1 380 ? -27.940 3.733 21.374 1.00 67.38 380 SER A O 1
ATOM 2959 N N . GLN A 1 381 ? -26.712 2.586 19.890 1.00 64.19 381 GLN A N 1
ATOM 2960 C CA . GLN A 1 381 ? -27.316 1.271 20.091 1.00 64.19 381 GLN A CA 1
ATOM 2961 C C . GLN A 1 381 ? -26.262 0.266 20.561 1.00 64.19 381 GLN A C 1
ATOM 2963 O O . GLN A 1 381 ? -25.193 0.140 19.965 1.00 64.19 381 GLN A O 1
ATOM 2968 N N . LEU A 1 382 ? -26.596 -0.486 21.606 1.00 67.06 382 LEU A N 1
ATOM 2969 C CA . LEU A 1 382 ? -25.793 -1.585 22.133 1.00 67.06 382 LEU A CA 1
ATOM 2970 C C . LEU A 1 382 ? -26.656 -2.850 22.140 1.00 67.06 382 LEU A C 1
ATOM 2972 O O . LEU A 1 382 ? -27.675 -2.886 22.828 1.00 67.06 382 LEU A O 1
ATOM 2976 N N . GLN A 1 383 ? -26.263 -3.870 21.379 1.00 60.81 383 GLN A N 1
ATOM 2977 C CA . GLN A 1 383 ? -26.977 -5.142 21.264 1.00 60.81 383 GLN A CA 1
ATOM 2978 C C . GLN A 1 383 ? -25.976 -6.304 21.326 1.00 60.81 383 GLN A C 1
ATOM 2980 O O . GLN A 1 383 ? -25.144 -6.456 20.446 1.00 60.81 383 GLN A O 1
ATOM 2985 N N . GLY A 1 384 ? -26.028 -7.146 22.359 1.00 57.41 384 GLY A N 1
ATOM 2986 C CA . GLY A 1 384 ? -25.171 -8.339 22.425 1.00 57.41 384 GLY A CA 1
ATOM 2987 C C . GLY A 1 384 ? -23.677 -8.071 22.667 1.00 57.41 384 GLY A C 1
ATOM 2988 O O . GLY A 1 384 ? -22.844 -8.809 22.151 1.00 57.41 384 GLY A O 1
ATOM 2989 N N . LEU A 1 385 ? -23.314 -7.035 23.436 1.00 67.88 385 LEU A N 1
ATOM 2990 C CA . LEU A 1 385 ? -21.950 -6.907 23.968 1.00 67.88 385 LEU A CA 1
ATOM 2991 C C . LEU A 1 385 ? -21.776 -7.819 25.192 1.00 67.88 385 LEU A C 1
ATOM 2993 O O . LEU A 1 385 ? -22.435 -7.617 26.210 1.00 67.88 385 LEU A O 1
ATOM 2997 N N . THR A 1 386 ? -20.851 -8.773 25.113 1.00 63.88 386 THR A N 1
ATOM 2998 C CA . THR A 1 386 ? -20.479 -9.651 26.232 1.00 63.88 386 THR A CA 1
ATOM 2999 C C . THR A 1 386 ? -19.184 -9.161 26.877 1.00 63.88 386 THR A C 1
ATOM 3001 O O . THR A 1 386 ? -18.162 -9.088 26.201 1.00 63.88 386 THR A O 1
ATOM 3004 N N . LEU A 1 387 ? -19.195 -8.863 28.180 1.00 68.12 387 LEU A N 1
ATOM 3005 C CA . LEU A 1 387 ? -17.983 -8.553 28.950 1.00 68.12 387 LEU A CA 1
ATOM 3006 C C . LEU A 1 387 ? -17.517 -9.807 29.706 1.00 68.12 387 LEU A C 1
ATOM 3008 O O . LEU A 1 387 ? -18.250 -10.338 30.538 1.00 68.12 387 LEU A O 1
ATOM 3012 N N . VAL A 1 388 ? -16.303 -10.277 29.429 1.00 62.72 388 VAL A N 1
ATOM 3013 C CA . VAL A 1 388 ? -15.682 -11.442 30.071 1.00 62.72 388 VAL A CA 1
ATOM 3014 C C . VAL A 1 388 ? -14.516 -10.955 30.928 1.00 62.72 388 VAL A C 1
ATOM 3016 O O . VAL A 1 388 ? -13.475 -10.589 30.396 1.00 62.72 388 VAL A O 1
ATOM 3019 N N . ASN A 1 389 ? -14.676 -10.943 32.252 1.00 61.25 389 ASN A N 1
ATOM 3020 C CA . ASN A 1 389 ? -13.589 -10.629 33.183 1.00 61.25 389 ASN A CA 1
ATOM 3021 C C . ASN A 1 389 ? -13.129 -11.885 33.924 1.00 61.25 389 ASN A C 1
ATOM 3023 O O . ASN A 1 389 ? -13.938 -12.586 34.541 1.00 61.25 389 ASN A O 1
ATOM 3027 N N . GLU A 1 390 ? -11.821 -12.119 33.934 1.00 46.47 390 GLU A N 1
ATOM 3028 C CA . GLU A 1 390 ? -11.176 -13.048 34.856 1.00 46.47 390 GLU A CA 1
ATOM 3029 C C . GLU A 1 390 ? -10.819 -12.279 36.142 1.00 46.47 390 GLU A C 1
ATOM 3031 O O . GLU A 1 390 ? -9.807 -11.592 36.208 1.00 46.47 390 GLU A O 1
ATOM 3036 N N . GLY A 1 391 ? -11.691 -12.340 37.156 1.00 39.50 391 GLY A N 1
ATOM 3037 C CA . GLY A 1 391 ? -11.437 -11.760 38.483 1.00 39.50 391 GLY A CA 1
ATOM 3038 C C . GLY A 1 391 ? -12.088 -10.392 38.740 1.00 39.50 391 GLY A C 1
ATOM 3039 O O . GLY A 1 391 ? -11.715 -9.383 38.159 1.00 39.50 391 GLY A O 1
ATOM 3040 N N . GLU A 1 392 ? -13.031 -10.391 39.685 1.00 34.94 392 GLU A N 1
ATOM 3041 C CA . GLU A 1 392 ? -13.690 -9.235 40.318 1.00 34.94 392 GLU A CA 1
ATOM 3042 C C . GLU A 1 392 ? -14.659 -8.363 39.484 1.00 34.94 392 GLU A C 1
ATOM 3044 O O . GLU A 1 392 ? -14.684 -8.321 38.256 1.00 34.94 392 GLU A O 1
ATOM 3049 N N . THR A 1 393 ? -15.565 -7.758 40.250 1.00 35.50 393 THR A N 1
ATOM 3050 C CA . THR A 1 393 ? -16.863 -7.137 39.961 1.00 35.50 393 THR A CA 1
ATOM 3051 C C . THR A 1 393 ? -16.930 -6.276 38.692 1.00 35.50 393 THR A C 1
ATOM 3053 O O . THR A 1 393 ? -16.139 -5.357 38.495 1.00 35.50 393 THR A O 1
ATOM 3056 N N . VAL A 1 394 ? -17.944 -6.527 37.854 1.00 35.56 394 VAL A N 1
ATOM 3057 C CA . VAL A 1 394 ? -18.264 -5.725 36.660 1.00 35.56 394 VAL A CA 1
ATOM 3058 C C . VAL A 1 394 ? -18.965 -4.435 37.090 1.00 35.56 394 VAL A C 1
ATOM 3060 O O . VAL A 1 394 ? -20.112 -4.469 37.530 1.00 35.56 394 VAL A O 1
ATOM 3063 N N . GLY A 1 395 ? -18.293 -3.293 36.946 1.00 34.91 395 GLY A N 1
ATOM 3064 C CA . GLY A 1 395 ? -18.914 -1.977 37.069 1.00 34.91 395 GLY A CA 1
ATOM 3065 C C . GLY A 1 395 ? -19.235 -1.418 35.688 1.00 34.91 395 GLY A C 1
ATOM 3066 O O . GLY A 1 395 ? -18.358 -0.861 35.034 1.00 34.91 395 GLY A O 1
ATOM 3067 N N . VAL A 1 396 ? -20.489 -1.525 35.236 1.00 36.84 396 VAL A N 1
ATOM 3068 C CA . VAL A 1 396 ? -20.968 -0.712 34.105 1.00 36.84 396 VAL A CA 1
ATOM 3069 C C . VAL A 1 396 ? -21.199 0.703 34.635 1.00 36.84 396 VAL A C 1
ATOM 3071 O O . VAL A 1 396 ? -22.291 1.039 35.083 1.00 36.84 396 VAL A O 1
ATOM 3074 N N . ASN A 1 397 ? -20.153 1.528 34.651 1.00 31.19 397 ASN A N 1
ATOM 3075 C CA . ASN A 1 397 ? -20.278 2.935 35.022 1.00 31.19 397 ASN A CA 1
ATOM 3076 C C . ASN A 1 397 ? -20.659 3.758 33.782 1.00 31.19 397 ASN A C 1
ATOM 3078 O O . ASN A 1 397 ? -19.888 3.865 32.834 1.00 31.19 397 ASN A O 1
ATOM 3082 N N . ASN A 1 398 ? -21.849 4.364 33.824 1.00 31.33 398 ASN A N 1
ATOM 3083 C CA . ASN A 1 398 ? -22.344 5.388 32.893 1.00 31.33 398 ASN A CA 1
ATOM 3084 C C . ASN A 1 398 ? -22.522 4.979 31.419 1.00 31.33 398 ASN A C 1
ATOM 3086 O O . ASN A 1 398 ? -21.953 5.583 30.512 1.00 31.33 398 ASN A O 1
ATOM 3090 N N . ALA A 1 399 ? -23.439 4.049 31.150 1.00 32.38 399 ALA A N 1
ATOM 3091 C CA . ALA A 1 399 ? -24.071 3.987 29.833 1.00 32.38 399 ALA A CA 1
ATOM 3092 C C . ALA A 1 399 ? -25.192 5.043 29.748 1.00 32.38 399 ALA A C 1
ATOM 3094 O O . ALA A 1 399 ? -26.335 4.744 30.069 1.00 32.38 399 ALA A O 1
ATOM 3095 N N . ILE A 1 400 ? -24.913 6.275 29.302 1.00 32.03 400 ILE A N 1
ATOM 3096 C CA . ILE A 1 400 ? -25.984 7.216 28.910 1.00 32.03 400 ILE A CA 1
ATOM 3097 C C . ILE A 1 400 ? -26.522 6.758 27.548 1.00 32.03 400 ILE A C 1
ATOM 3099 O O . ILE A 1 400 ? -26.209 7.316 26.502 1.00 32.03 400 ILE A O 1
ATOM 3103 N N . SER A 1 401 ? -27.310 5.687 27.524 1.00 31.77 401 SER A N 1
ATOM 3104 C CA . SER A 1 401 ? -27.932 5.194 26.294 1.00 31.77 401 SER A CA 1
ATOM 3105 C C . SER A 1 401 ? -29.394 4.859 26.524 1.00 31.77 401 SER A C 1
ATOM 3107 O O . SER A 1 401 ? -29.759 4.154 27.464 1.00 31.77 401 SER A O 1
ATOM 3109 N N . ARG A 1 402 ? -30.252 5.328 25.613 1.00 31.03 402 ARG A N 1
ATOM 3110 C CA . ARG A 1 402 ? -31.591 4.763 25.433 1.00 31.03 402 ARG A CA 1
ATOM 3111 C C . ARG A 1 402 ? -31.422 3.350 24.869 1.00 31.03 402 ARG A C 1
ATOM 3113 O O . ARG A 1 402 ? -31.430 3.164 23.658 1.00 31.03 402 ARG A O 1
ATOM 3120 N N . MET A 1 403 ? -31.262 2.352 25.736 1.00 34.41 403 MET A N 1
ATOM 3121 C CA . MET A 1 403 ? -31.304 0.946 25.332 1.00 34.41 403 MET A CA 1
ATOM 3122 C C . MET A 1 403 ? -32.698 0.643 24.754 1.00 34.41 403 MET A C 1
ATOM 3124 O O . MET A 1 403 ? -33.684 0.603 25.486 1.00 34.41 403 MET A O 1
ATOM 3128 N N . ARG A 1 404 ? -32.807 0.478 23.432 1.00 28.72 404 ARG A N 1
ATOM 3129 C CA . ARG A 1 404 ? -34.012 -0.039 22.764 1.00 28.72 404 ARG A CA 1
ATOM 3130 C C . ARG A 1 404 ? -33.647 -1.339 22.055 1.00 28.72 404 ARG A C 1
ATOM 3132 O O . ARG A 1 404 ? -32.989 -1.298 21.023 1.00 28.72 404 ARG A O 1
ATOM 3139 N N . GLY A 1 405 ? -34.085 -2.472 22.598 1.00 26.41 405 GLY A N 1
ATOM 3140 C CA . GLY A 1 405 ? -33.925 -3.784 21.973 1.00 26.41 405 GLY A CA 1
ATOM 3141 C C . GLY A 1 405 ? -34.513 -4.907 22.828 1.00 26.41 405 GLY A C 1
ATOM 3142 O O . GLY A 1 405 ? -34.439 -4.861 24.054 1.00 26.41 405 GLY A O 1
ATOM 3143 N N . LEU A 1 406 ? -35.116 -5.901 22.174 1.00 23.97 406 LEU A N 1
ATOM 3144 C CA . LEU A 1 406 ? -35.479 -7.186 22.773 1.00 23.97 406 LEU A CA 1
ATOM 3145 C C . LEU A 1 406 ? -34.191 -8.009 22.922 1.00 23.97 406 LEU A C 1
ATOM 3147 O O . LEU A 1 406 ? -33.579 -8.353 21.915 1.00 23.97 406 LEU A O 1
ATOM 3151 N N . GLY A 1 407 ? -33.781 -8.307 24.156 1.00 28.52 407 GLY A N 1
ATOM 3152 C CA . GLY A 1 407 ? -32.625 -9.166 24.436 1.00 28.52 407 GLY A CA 1
ATOM 3153 C C . GLY A 1 407 ? -31.386 -8.404 24.903 1.00 28.52 407 GLY A C 1
ATOM 3154 O O . GLY A 1 407 ? -30.427 -8.227 24.156 1.00 28.52 407 GLY A O 1
ATOM 3155 N N . LEU A 1 408 ? -31.399 -7.981 26.166 1.00 34.38 408 LEU A N 1
ATOM 3156 C CA . LEU A 1 408 ? -30.182 -7.718 26.926 1.00 34.38 408 LEU A CA 1
ATOM 3157 C C . LEU A 1 408 ? -29.919 -8.961 27.783 1.00 34.38 408 LEU A C 1
ATOM 3159 O O . LEU A 1 408 ? -30.700 -9.251 28.686 1.00 34.38 408 LEU A O 1
ATOM 3163 N N . GLU A 1 409 ? -28.847 -9.696 27.496 1.00 32.25 409 GLU A N 1
ATOM 3164 C CA . GLU A 1 409 ? -28.396 -10.818 28.323 1.00 32.25 409 GLU A CA 1
ATOM 3165 C C . GLU A 1 409 ? -27.123 -10.398 29.065 1.00 32.25 409 GLU A C 1
ATOM 3167 O O . GLU A 1 409 ? -26.044 -10.300 28.483 1.00 32.25 409 GLU A O 1
ATOM 3172 N N . ILE A 1 410 ? -27.255 -10.092 30.358 1.00 35.94 410 ILE A N 1
ATOM 3173 C CA . ILE A 1 410 ? -26.114 -9.815 31.236 1.00 35.94 410 ILE A CA 1
ATOM 3174 C C . ILE A 1 410 ? -25.751 -11.121 31.943 1.00 35.94 410 ILE A C 1
ATOM 3176 O O . ILE A 1 410 ? -26.361 -11.496 32.942 1.00 35.94 410 ILE A O 1
ATOM 3180 N N . LEU A 1 411 ? -24.744 -11.821 31.424 1.00 30.45 411 LEU A N 1
ATOM 3181 C CA . LEU A 1 411 ? -24.212 -13.050 32.014 1.00 30.45 411 LEU A CA 1
ATOM 3182 C C . LEU A 1 411 ? -23.065 -12.728 32.981 1.00 30.45 411 LEU A C 1
ATOM 3184 O O . LEU A 1 411 ? -21.896 -12.700 32.602 1.00 30.45 411 LEU A O 1
ATOM 3188 N N . ASN A 1 412 ? -23.383 -12.523 34.261 1.00 33.69 412 ASN A N 1
ATOM 3189 C CA . ASN A 1 412 ? -22.367 -12.473 35.313 1.00 33.69 412 ASN A CA 1
ATOM 3190 C C . ASN A 1 412 ? -21.996 -13.900 35.760 1.00 33.69 412 ASN A C 1
ATOM 3192 O O . ASN A 1 412 ? -22.596 -14.455 36.681 1.00 33.69 412 ASN A O 1
ATOM 3196 N N . LYS A 1 413 ? -21.002 -14.510 35.101 1.00 29.16 413 LYS A N 1
ATOM 3197 C CA . LYS A 1 413 ? -20.538 -15.876 35.423 1.00 29.16 413 LYS A CA 1
ATOM 3198 C C . LYS A 1 413 ? -19.756 -15.983 36.744 1.00 29.16 413 LYS A C 1
ATOM 3200 O O . LYS A 1 413 ? -19.573 -17.094 37.230 1.00 29.16 413 LYS A O 1
ATOM 3205 N N . ASN A 1 414 ? -19.346 -14.866 37.354 1.00 31.31 414 ASN A N 1
ATOM 3206 C CA . ASN A 1 414 ? -18.531 -14.863 38.579 1.00 31.31 414 ASN A CA 1
ATOM 3207 C C . ASN A 1 414 ? -19.337 -14.648 39.877 1.00 31.31 414 ASN A C 1
ATOM 3209 O O . ASN A 1 414 ? -18.784 -14.819 40.961 1.00 31.31 414 ASN A O 1
ATOM 3213 N N . ALA A 1 415 ? -20.634 -14.325 39.797 1.00 35.16 415 ALA A N 1
ATOM 3214 C CA . ALA A 1 415 ? -21.467 -14.010 40.968 1.00 35.16 415 ALA A CA 1
ATOM 3215 C C . ALA A 1 415 ? -22.116 -15.222 41.667 1.00 35.16 415 ALA A C 1
ATOM 3217 O O . ALA A 1 415 ? -22.803 -15.049 42.667 1.00 35.16 415 ALA A O 1
ATOM 3218 N N . TRP A 1 416 ? -21.876 -16.450 41.198 1.00 35.31 416 TRP A N 1
ATOM 3219 C CA . TRP A 1 416 ? -22.421 -17.671 41.815 1.00 35.31 416 TRP A CA 1
ATOM 3220 C C . TRP A 1 416 ? -21.407 -18.396 42.710 1.00 35.31 416 TRP A C 1
ATOM 3222 O O . TRP A 1 416 ? -21.509 -19.603 42.926 1.00 35.31 416 TRP A O 1
ATOM 3232 N N . LYS A 1 417 ? -20.404 -17.685 43.241 1.00 31.81 417 LYS A N 1
ATOM 3233 C CA . LYS A 1 417 ? -19.630 -18.212 44.371 1.00 31.81 417 LYS A CA 1
ATOM 3234 C C . LYS A 1 417 ? -20.491 -18.116 45.626 1.00 31.81 417 LYS A C 1
ATOM 3236 O O . LYS A 1 417 ? -21.015 -17.051 45.943 1.00 31.81 417 LYS A O 1
ATOM 3241 N N . ALA A 1 418 ? -20.614 -19.225 46.352 1.00 32.25 418 ALA A N 1
ATOM 3242 C CA . ALA A 1 418 ? -21.131 -19.199 47.714 1.00 32.25 418 ALA A CA 1
ATOM 3243 C C . ALA A 1 418 ? -20.370 -18.123 48.519 1.00 32.25 418 ALA A C 1
ATOM 3245 O O . ALA A 1 418 ? -19.138 -18.103 48.474 1.00 32.25 418 ALA A O 1
ATOM 3246 N N . ASN A 1 419 ? -21.101 -17.256 49.231 1.00 36.41 419 ASN A N 1
ATOM 3247 C CA . ASN A 1 419 ? -20.599 -16.158 50.081 1.00 36.41 419 ASN A CA 1
ATOM 3248 C C . ASN A 1 419 ? -20.213 -14.832 49.382 1.00 36.41 419 ASN A C 1
ATOM 3250 O O . ASN A 1 419 ? -19.362 -14.107 49.890 1.00 36.41 419 ASN A O 1
ATOM 3254 N N . ALA A 1 420 ? -20.808 -14.480 48.238 1.00 34.81 420 ALA A N 1
ATOM 3255 C CA . ALA A 1 420 ? -20.694 -13.117 47.704 1.00 34.81 420 ALA A CA 1
ATOM 3256 C C . ALA A 1 420 ? -21.691 -12.167 48.405 1.00 34.81 420 ALA A C 1
ATOM 3258 O O . ALA A 1 420 ? -22.893 -12.284 48.182 1.00 34.81 420 ALA A O 1
ATOM 3259 N N . ASP A 1 421 ? -21.188 -11.224 49.217 1.00 35.72 421 ASP A N 1
ATOM 3260 C CA . ASP A 1 421 ? -22.004 -10.386 50.122 1.00 35.72 421 ASP A CA 1
ATOM 3261 C C . ASP A 1 421 ? -22.939 -9.370 49.428 1.00 35.72 421 ASP A C 1
ATOM 3263 O O . ASP A 1 421 ? -23.872 -8.841 50.032 1.00 35.72 421 ASP A O 1
ATOM 3267 N N . SER A 1 422 ? -22.715 -9.062 48.150 1.00 37.81 422 SER A N 1
ATOM 3268 C CA . SER A 1 422 ? -23.684 -8.403 47.258 1.00 37.81 422 SER A CA 1
ATOM 3269 C C . SER A 1 422 ? -23.116 -8.288 45.842 1.00 37.81 422 SER A C 1
ATOM 3271 O O . SER A 1 422 ? -21.909 -8.131 45.659 1.00 37.81 422 SER A O 1
ATOM 3273 N N . ALA A 1 423 ? -23.985 -8.330 44.830 1.00 37.47 423 ALA A N 1
ATOM 3274 C CA . ALA A 1 423 ? -23.633 -7.973 43.456 1.00 37.47 423 ALA A CA 1
ATOM 3275 C C . ALA A 1 423 ? -24.621 -6.920 42.937 1.00 37.47 423 ALA A C 1
ATOM 3277 O O . ALA A 1 423 ? -25.827 -7.001 43.182 1.00 37.47 423 ALA A O 1
ATOM 3278 N N . TYR A 1 424 ? -24.090 -5.907 42.250 1.00 38.28 424 TYR A N 1
ATOM 3279 C CA . TYR A 1 424 ? -24.849 -4.764 41.748 1.00 38.28 424 TYR A CA 1
ATOM 3280 C C . TYR A 1 424 ? -24.728 -4.698 40.228 1.00 38.28 424 TYR A C 1
ATOM 3282 O O . TYR A 1 424 ? -23.629 -4.800 39.685 1.00 38.28 424 TYR A O 1
ATOM 3290 N N . ILE A 1 425 ? -25.851 -4.484 39.547 1.00 40.44 425 ILE A N 1
ATOM 3291 C CA . ILE A 1 425 ? -25.893 -4.073 38.142 1.00 40.44 425 ILE A CA 1
ATOM 3292 C C . ILE A 1 425 ? -26.674 -2.759 38.093 1.00 40.44 425 ILE A C 1
ATOM 3294 O O . ILE A 1 425 ? -27.868 -2.737 38.384 1.00 40.44 425 ILE A O 1
ATOM 3298 N N . ALA A 1 426 ? -26.006 -1.660 37.745 1.00 37.41 426 ALA A N 1
ATOM 3299 C CA . ALA A 1 426 ? -26.633 -0.351 37.576 1.00 37.41 426 ALA A CA 1
ATOM 3300 C C . ALA A 1 426 ? -26.887 -0.066 36.086 1.00 37.41 426 ALA A C 1
ATOM 3302 O O . ALA A 1 426 ? -26.004 -0.238 35.249 1.00 37.41 426 ALA A O 1
ATOM 3303 N N . LEU A 1 427 ? -28.097 0.381 35.761 1.00 41.19 427 LEU A N 1
ATOM 3304 C CA . LEU A 1 427 ? -28.572 0.753 34.429 1.00 41.19 427 LEU A CA 1
ATOM 3305 C C . LEU A 1 427 ? -29.073 2.207 34.493 1.00 41.19 427 LEU A C 1
ATOM 3307 O O . LEU A 1 427 ? -30.213 2.462 34.868 1.00 41.19 427 LEU A O 1
ATOM 3311 N N . GLY A 1 428 ? -28.212 3.179 34.187 1.00 34.28 428 GLY A N 1
ATOM 3312 C CA . GLY A 1 428 ? -28.497 4.616 34.347 1.00 34.28 428 GLY A CA 1
ATOM 3313 C C . GLY A 1 428 ? -28.806 5.374 33.053 1.00 34.28 428 GLY A C 1
ATOM 3314 O O . GLY A 1 428 ? -28.406 4.957 31.975 1.00 34.28 428 GLY A O 1
ATOM 3315 N N . ASN A 1 429 ? -29.469 6.527 33.157 1.00 34.56 429 ASN A N 1
ATOM 3316 C CA . ASN A 1 429 ? -29.424 7.619 32.180 1.00 34.56 429 ASN A CA 1
ATOM 3317 C C . ASN A 1 429 ? -29.368 8.985 32.908 1.00 34.56 429 ASN A C 1
ATOM 3319 O O . ASN A 1 429 ? -29.319 9.033 34.133 1.00 34.56 429 ASN A O 1
ATOM 3323 N N . ALA A 1 430 ? -29.377 10.101 32.166 1.00 26.92 430 ALA A N 1
ATOM 3324 C CA . ALA A 1 430 ? -29.241 11.458 32.721 1.00 26.92 430 ALA A CA 1
ATOM 3325 C C . ALA A 1 430 ? -30.386 11.920 33.652 1.00 26.92 430 ALA A C 1
ATOM 3327 O O . ALA A 1 430 ? -30.255 12.951 34.301 1.00 26.92 430 ALA A O 1
ATOM 3328 N N . TYR A 1 431 ? -31.502 11.189 33.704 1.00 27.53 431 TYR A N 1
ATOM 3329 C CA . TYR A 1 431 ? -32.708 11.549 34.457 1.00 27.53 431 TYR A CA 1
ATOM 3330 C C . TYR A 1 431 ? -33.047 10.545 35.570 1.00 27.53 431 TYR A C 1
ATOM 3332 O O . TYR A 1 431 ? -33.958 10.786 36.357 1.00 27.53 431 TYR A O 1
ATOM 3340 N N . GLY A 1 432 ? -32.342 9.415 35.644 1.00 30.97 432 GLY A N 1
ATOM 3341 C CA . GLY A 1 432 ? -32.597 8.375 36.635 1.00 30.97 432 GLY A CA 1
ATOM 3342 C C . GLY A 1 432 ? -31.819 7.094 36.357 1.00 30.97 432 GLY A C 1
ATOM 3343 O O . GLY A 1 432 ? -31.283 6.896 35.266 1.00 30.97 432 GLY A O 1
ATOM 3344 N N . ALA A 1 433 ? -31.757 6.207 37.346 1.00 34.59 433 ALA A N 1
ATOM 3345 C CA . ALA A 1 433 ? -31.070 4.926 37.228 1.00 34.59 433 ALA A CA 1
ATOM 3346 C C . ALA A 1 433 ? -31.938 3.776 37.728 1.00 34.59 433 ALA A C 1
ATOM 3348 O O . ALA A 1 433 ? -32.596 3.894 38.752 1.00 34.59 433 ALA A O 1
ATOM 3349 N N . ALA A 1 434 ? -31.926 2.658 37.012 1.00 34.00 434 ALA A N 1
ATOM 3350 C CA . ALA A 1 434 ? -32.458 1.392 37.477 1.00 34.00 434 ALA A CA 1
ATOM 3351 C C . ALA A 1 434 ? -31.313 0.541 38.040 1.00 34.00 434 ALA A C 1
ATOM 3353 O O . ALA A 1 434 ? -30.261 0.431 37.417 1.00 34.00 434 ALA A O 1
ATOM 3354 N N . MET A 1 435 ? -31.488 -0.069 39.204 1.00 39.81 435 MET A N 1
ATOM 3355 C CA . MET A 1 435 ? -30.488 -0.950 39.809 1.00 39.81 435 MET A CA 1
ATOM 3356 C C . MET A 1 435 ? -31.071 -2.343 40.005 1.00 39.81 435 MET A C 1
ATOM 3358 O O . MET A 1 435 ? -32.183 -2.478 40.509 1.00 39.81 435 MET A O 1
ATOM 3362 N N . ILE A 1 436 ? -30.300 -3.369 39.646 1.00 41.22 436 ILE A N 1
ATOM 3363 C CA . ILE A 1 436 ? -30.531 -4.751 40.061 1.00 41.22 436 ILE A CA 1
ATOM 3364 C C . ILE A 1 436 ? -29.541 -5.041 41.185 1.00 41.22 436 ILE A C 1
ATOM 3366 O O . ILE A 1 436 ? -28.325 -5.054 40.971 1.00 41.22 436 ILE A O 1
ATOM 3370 N N . ARG A 1 437 ? -30.073 -5.252 42.388 1.00 40.59 437 ARG A N 1
ATOM 3371 C CA . ARG A 1 437 ? -29.304 -5.636 43.573 1.00 40.59 437 ARG A CA 1
ATOM 3372 C C . ARG A 1 437 ? -29.605 -7.090 43.909 1.00 40.59 437 ARG A C 1
ATOM 3374 O O . ARG A 1 437 ? -30.770 -7.454 44.053 1.00 40.59 437 ARG A O 1
ATOM 3381 N N . THR A 1 438 ? -28.565 -7.899 44.082 1.00 39.88 438 THR A N 1
ATOM 3382 C CA . THR A 1 438 ? -28.678 -9.197 44.757 1.00 39.88 438 THR A CA 1
ATOM 3383 C C . THR A 1 438 ? -28.097 -9.065 46.158 1.00 39.88 438 THR A C 1
ATOM 3385 O O . THR A 1 438 ? -26.912 -8.764 46.315 1.00 39.88 438 THR A O 1
ATOM 3388 N N . GLU A 1 439 ? -28.931 -9.258 47.175 1.00 38.53 439 GLU A N 1
ATOM 3389 C CA . GLU A 1 439 ? -28.523 -9.262 48.582 1.00 38.53 439 GLU A CA 1
ATOM 3390 C C . GLU A 1 439 ? -28.303 -10.704 49.045 1.00 38.53 439 GLU A C 1
ATOM 3392 O O . GLU A 1 439 ? -29.198 -11.537 48.894 1.00 38.53 439 GLU A O 1
ATOM 3397 N N . SER A 1 440 ? -27.150 -11.012 49.646 1.00 34.06 440 SER A N 1
ATOM 3398 C CA . SER A 1 440 ? -27.020 -12.226 50.454 1.00 34.06 440 SER A CA 1
ATOM 3399 C C . SER A 1 440 ? -27.298 -11.876 51.914 1.00 34.06 440 SER A C 1
ATOM 3401 O O . SER A 1 440 ? -26.448 -11.346 52.625 1.00 34.06 440 SER A O 1
ATOM 3403 N N . GLY A 1 441 ? -28.520 -12.150 52.363 1.00 31.50 441 GLY A N 1
ATOM 3404 C CA . GLY A 1 441 ? -28.895 -12.051 53.770 1.00 31.50 441 GLY A CA 1
ATOM 3405 C C . GLY A 1 441 ? -28.809 -13.414 54.448 1.00 31.50 441 GLY A C 1
ATOM 3406 O O . GLY A 1 441 ? -29.425 -14.382 54.002 1.00 31.50 441 GLY A O 1
ATOM 3407 N N . SER A 1 442 ? -28.084 -13.487 55.558 1.00 34.19 442 SER A N 1
ATOM 3408 C CA . SER A 1 442 ? -27.964 -14.657 56.425 1.00 34.19 442 SER A CA 1
ATOM 3409 C C . SER A 1 442 ? -29.230 -14.930 57.243 1.00 34.19 442 SER A C 1
ATOM 3411 O O . SER A 1 442 ? -29.140 -15.090 58.445 1.00 34.19 442 SER A O 1
ATOM 3413 N N . HIS A 1 443 ? -30.407 -15.065 56.630 1.00 28.92 443 HIS A N 1
ATOM 3414 C CA . HIS A 1 443 ? -31.551 -15.728 57.268 1.00 28.92 443 HIS A CA 1
ATOM 3415 C C . HIS A 1 443 ? -32.388 -16.459 56.211 1.00 28.92 443 HIS A C 1
ATOM 3417 O O . HIS A 1 443 ? -33.262 -15.887 55.569 1.00 28.92 443 HIS A O 1
ATOM 3423 N N . THR A 1 444 ? -32.122 -17.764 56.068 1.00 31.31 444 THR A N 1
ATOM 3424 C CA . THR A 1 444 ? -32.927 -18.759 55.332 1.00 31.31 444 THR A CA 1
ATOM 3425 C C . THR A 1 444 ? -33.160 -18.479 53.838 1.00 31.31 444 THR A C 1
ATOM 3427 O O . THR A 1 444 ? -34.096 -17.780 53.478 1.00 31.31 444 THR A O 1
ATOM 3430 N N . ASN A 1 445 ? -32.341 -19.097 52.975 1.00 33.72 445 ASN A N 1
ATOM 3431 C CA . ASN A 1 445 ? -32.618 -19.488 51.577 1.00 33.72 445 ASN A CA 1
ATOM 3432 C C . ASN A 1 445 ? -33.700 -18.692 50.817 1.00 33.72 445 ASN A C 1
ATOM 3434 O O . ASN A 1 445 ? -34.749 -19.241 50.476 1.00 33.72 445 ASN A O 1
ATOM 3438 N N . ARG A 1 446 ? -33.448 -17.419 50.502 1.00 37.44 446 ARG A N 1
ATOM 3439 C CA . ARG A 1 446 ? -34.311 -16.634 49.607 1.00 37.44 446 ARG A CA 1
ATOM 3440 C C . ARG A 1 446 ? -33.456 -15.919 48.570 1.00 37.44 446 ARG A C 1
ATOM 3442 O O . ARG A 1 446 ? -32.699 -15.020 48.911 1.00 37.44 446 ARG A O 1
ATOM 3449 N N . ILE A 1 447 ? -33.583 -16.337 47.313 1.00 36.94 447 ILE A N 1
ATOM 3450 C CA . ILE A 1 447 ? -33.084 -15.600 46.150 1.00 36.94 447 ILE A CA 1
ATOM 3451 C C . ILE A 1 447 ? -34.255 -14.735 45.680 1.00 36.94 447 ILE A C 1
ATOM 3453 O O . ILE A 1 447 ? -35.326 -15.255 45.384 1.00 36.94 447 ILE A O 1
ATOM 3457 N N . GLY A 1 448 ? -34.081 -13.419 45.663 1.00 39.72 448 GLY A N 1
ATOM 3458 C CA . GLY A 1 448 ? -35.051 -12.473 45.116 1.00 39.72 448 GLY A CA 1
ATOM 3459 C C . GLY A 1 448 ? -34.318 -11.387 44.341 1.00 39.72 448 GLY A C 1
ATOM 3460 O O . GLY A 1 448 ? -33.171 -11.074 44.662 1.00 39.72 448 GLY A O 1
ATOM 3461 N N . MET A 1 449 ? -34.959 -10.835 43.311 1.00 39.88 449 MET A N 1
ATOM 3462 C CA . MET A 1 449 ? -34.419 -9.716 42.536 1.00 39.88 449 MET A CA 1
ATOM 3463 C C . MET A 1 449 ? -35.193 -8.444 42.874 1.00 39.88 449 MET A C 1
ATOM 3465 O O . MET A 1 449 ? -36.400 -8.366 42.647 1.00 39.88 449 MET A O 1
ATOM 3469 N N . SER A 1 450 ? -34.492 -7.432 43.376 1.00 40.72 450 SER A N 1
ATOM 3470 C CA . SER A 1 450 ? -35.035 -6.079 43.517 1.00 40.72 450 SER A CA 1
ATOM 3471 C C . SER A 1 450 ? -34.633 -5.254 42.300 1.00 40.72 450 SER A C 1
ATO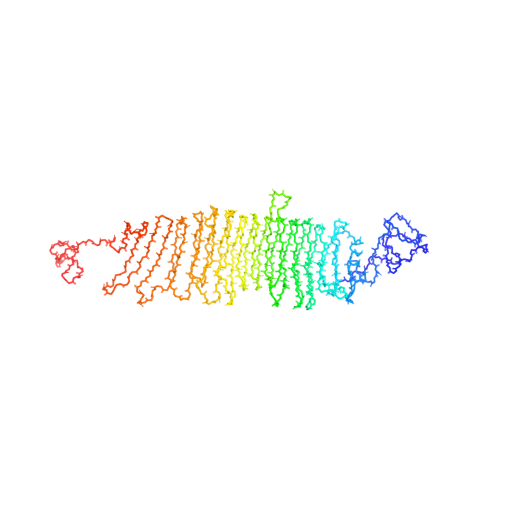M 3473 O O . SER A 1 450 ? -33.443 -5.152 41.993 1.00 40.72 450 SER A O 1
ATOM 3475 N N . LEU A 1 451 ? -35.617 -4.680 41.607 1.00 40.50 451 LEU A N 1
ATOM 3476 C CA . LEU A 1 451 ? -35.415 -3.654 40.591 1.00 40.50 451 LEU A CA 1
ATOM 3477 C C . LEU A 1 451 ? -35.788 -2.298 41.193 1.00 40.50 451 LEU A C 1
ATOM 3479 O O . LEU A 1 451 ? -36.970 -1.989 41.339 1.00 40.50 451 LEU A O 1
ATOM 3483 N N . ASN A 1 452 ? -34.789 -1.482 41.504 1.00 43.66 452 ASN A N 1
ATOM 3484 C CA . ASN A 1 452 ? -35.006 -0.164 42.098 1.00 43.66 452 ASN A CA 1
ATOM 3485 C C . ASN A 1 452 ? -34.886 0.898 41.006 1.00 43.66 452 ASN A C 1
ATOM 3487 O O . ASN A 1 452 ? -33.940 0.862 40.229 1.00 43.66 452 ASN A O 1
ATOM 3491 N N . VAL A 1 453 ? -35.814 1.847 40.952 1.00 37.59 453 VAL A N 1
ATOM 3492 C CA . VAL A 1 453 ? -35.811 3.025 40.083 1.00 37.59 453 VAL A CA 1
ATOM 3493 C C . VAL A 1 453 ? -35.470 4.239 40.943 1.00 37.59 453 VAL A C 1
ATOM 3495 O O . VAL A 1 453 ? -36.214 4.600 41.855 1.00 37.59 453 VAL A O 1
ATOM 3498 N N . LEU A 1 454 ? -34.336 4.866 40.645 1.00 40.78 454 LEU A N 1
ATOM 3499 C CA . LEU A 1 454 ? -33.845 6.098 41.249 1.00 40.78 454 LEU A CA 1
ATOM 3500 C C . LEU A 1 454 ? -34.156 7.299 40.342 1.00 40.78 454 LEU A C 1
ATOM 3502 O O . LEU A 1 454 ? -33.964 7.221 39.127 1.00 40.78 454 LEU A O 1
ATOM 3506 N N . TYR A 1 455 ? -34.539 8.425 40.935 1.00 32.25 455 TYR A N 1
ATOM 3507 C CA . TYR A 1 455 ? -34.672 9.739 40.300 1.00 32.25 455 TYR A CA 1
ATOM 3508 C C . TYR A 1 455 ? -33.900 10.744 41.151 1.00 32.25 455 TYR A C 1
ATOM 3510 O O . TYR A 1 455 ? -34.109 10.819 42.361 1.00 32.25 455 TYR A O 1
ATOM 3518 N N . ASP A 1 456 ? -32.981 11.478 40.529 1.00 33.34 456 ASP A N 1
ATOM 3519 C CA . ASP A 1 456 ? -32.151 12.495 41.194 1.00 33.34 456 ASP A CA 1
ATOM 3520 C C . ASP A 1 456 ? -31.426 11.980 42.463 1.00 33.34 456 ASP A C 1
ATOM 3522 O O . ASP A 1 456 ? -31.416 12.595 43.528 1.00 33.34 456 ASP A O 1
ATOM 3526 N N . GLY A 1 457 ? -30.878 10.761 42.372 1.00 35.84 457 GLY A N 1
ATOM 3527 C CA . GLY A 1 457 ? -30.161 10.096 43.468 1.00 35.84 457 GLY A CA 1
ATOM 3528 C C . GLY A 1 457 ? -31.046 9.509 44.575 1.00 35.84 457 GLY A C 1
ATOM 3529 O O . GLY A 1 457 ? -30.525 8.833 45.459 1.00 35.84 457 GLY A O 1
ATOM 3530 N N . SER A 1 458 ? -32.365 9.707 44.515 1.00 33.97 458 SER A N 1
ATOM 3531 C CA . SER A 1 458 ? -33.328 9.189 45.492 1.00 33.97 458 SER A CA 1
ATOM 3532 C C . SER A 1 458 ? -34.130 8.025 44.915 1.00 33.97 458 SER A C 1
ATOM 3534 O O . SER A 1 458 ? -34.540 8.056 43.756 1.00 33.97 458 SER A O 1
ATOM 3536 N N . GLU A 1 459 ? -34.368 6.982 45.710 1.00 43.22 459 GLU A N 1
ATOM 3537 C CA . GLU A 1 459 ? -35.213 5.858 45.299 1.00 43.22 459 GLU A CA 1
ATOM 3538 C C . GLU A 1 459 ? -36.673 6.297 45.191 1.00 43.22 459 GLU A C 1
ATOM 3540 O O . GLU A 1 459 ? -37.251 6.801 46.150 1.00 43.22 459 GLU A O 1
ATOM 3545 N N . VAL A 1 460 ? -37.265 6.112 44.012 1.00 38.69 460 VAL A N 1
ATOM 3546 C CA . VAL A 1 460 ? -38.657 6.498 43.738 1.00 38.69 460 VAL A CA 1
ATOM 3547 C C . VAL A 1 460 ? -39.564 5.285 43.661 1.00 38.69 460 VAL A C 1
ATOM 3549 O O . VAL A 1 460 ? -40.751 5.381 43.965 1.00 38.69 460 VAL A O 1
ATOM 3552 N N . GLN A 1 461 ? -39.032 4.134 43.247 1.00 37.19 461 GLN A N 1
ATOM 3553 C CA . GLN A 1 461 ? -39.834 2.930 43.097 1.00 37.19 461 GLN A CA 1
ATOM 3554 C C . GLN A 1 461 ? -38.977 1.678 43.240 1.00 37.19 461 GLN A C 1
ATOM 3556 O O . GLN A 1 461 ? -37.925 1.586 42.626 1.00 37.19 461 GLN A O 1
ATOM 3561 N N . SER A 1 462 ? -39.458 0.686 43.981 1.00 38.34 462 SER A N 1
ATOM 3562 C CA . SER A 1 462 ? -38.850 -0.644 44.043 1.00 38.34 462 SER A CA 1
ATOM 3563 C C . SER A 1 462 ? -39.844 -1.680 43.537 1.00 38.34 462 SER A C 1
ATOM 3565 O O . SER A 1 462 ? -40.947 -1.812 44.068 1.00 38.34 462 SER A O 1
ATOM 3567 N N . VAL A 1 463 ? -39.469 -2.414 42.491 1.00 36.41 463 VAL A N 1
ATOM 3568 C CA . VAL A 1 463 ? -40.196 -3.582 41.994 1.00 36.41 463 VAL A CA 1
ATOM 3569 C C . VAL A 1 463 ? -39.468 -4.819 42.496 1.00 36.41 463 VAL A C 1
ATOM 3571 O O . VAL A 1 463 ? -38.398 -5.177 42.010 1.00 36.41 463 VAL A O 1
ATOM 3574 N N . TYR A 1 464 ? -40.057 -5.473 43.492 1.00 38.50 464 TYR A N 1
ATOM 3575 C CA . TYR A 1 464 ? -39.536 -6.721 44.034 1.00 38.50 464 TYR A CA 1
ATOM 3576 C C . TYR A 1 464 ? -40.084 -7.898 43.226 1.00 38.50 464 TYR A C 1
ATOM 3578 O O . TYR A 1 464 ? -41.261 -8.251 43.333 1.00 38.50 464 TYR A O 1
ATOM 3586 N N . LEU A 1 465 ? -39.232 -8.514 42.409 1.00 38.34 465 LEU A N 1
ATOM 3587 C CA . LEU A 1 465 ? -39.525 -9.795 41.783 1.00 38.34 465 LEU A CA 1
ATOM 3588 C C . LEU A 1 465 ? -39.166 -10.886 42.789 1.00 38.34 465 LEU A C 1
ATOM 3590 O O . LEU A 1 465 ? -38.017 -11.303 42.935 1.00 38.34 465 LEU A O 1
ATOM 3594 N N . SER A 1 466 ? -40.192 -11.312 43.512 1.00 37.91 466 SER A N 1
ATOM 3595 C CA . SER A 1 466 ? -40.165 -12.546 44.285 1.00 37.91 466 SER A CA 1
ATOM 3596 C C . SER A 1 466 ? -40.915 -13.631 43.529 1.00 37.91 466 SER A C 1
ATOM 3598 O O . SER A 1 466 ? -41.845 -13.325 42.779 1.00 37.91 466 SER A O 1
ATOM 3600 N N . ASP A 1 467 ? -40.584 -14.893 43.796 1.00 35.88 467 ASP A N 1
ATOM 3601 C CA . ASP A 1 467 ? -41.285 -16.089 43.294 1.00 35.88 467 ASP A CA 1
ATOM 3602 C C . ASP A 1 467 ? -42.808 -16.125 43.595 1.00 35.88 467 ASP A C 1
ATOM 3604 O O . ASP A 1 467 ? -43.512 -17.067 43.236 1.00 35.88 467 ASP A O 1
ATOM 3608 N N . TYR A 1 468 ? -43.378 -15.092 44.222 1.00 34.03 468 TYR A N 1
ATOM 3609 C CA . TYR A 1 468 ? -44.774 -15.035 44.653 1.00 34.03 468 TYR A CA 1
ATOM 3610 C C . TYR A 1 468 ? -45.825 -14.838 43.548 1.00 34.03 468 TYR A C 1
ATOM 3612 O O . TYR A 1 468 ? -47.004 -14.690 43.878 1.00 34.03 468 TYR A O 1
ATOM 3620 N N . THR A 1 469 ? -45.486 -14.874 42.254 1.00 34.59 469 THR A N 1
ATOM 3621 C CA . THR A 1 469 ? -46.531 -14.870 41.204 1.00 34.59 469 THR A CA 1
ATOM 3622 C C . THR A 1 469 ? -47.110 -16.247 40.871 1.00 34.59 469 THR A C 1
ATOM 3624 O O . THR A 1 469 ? -48.075 -16.314 40.113 1.00 34.59 469 THR A O 1
ATOM 3627 N N . ILE A 1 470 ? -46.671 -17.324 41.535 1.00 33.88 470 ILE A N 1
ATOM 3628 C CA . ILE A 1 470 ? -47.456 -18.566 41.630 1.00 33.88 470 ILE A CA 1
ATOM 3629 C C . ILE A 1 470 ? -48.013 -18.680 43.052 1.00 33.88 470 ILE A C 1
ATOM 3631 O O . ILE A 1 470 ? -47.421 -19.295 43.936 1.00 33.88 470 ILE A O 1
ATOM 3635 N N . ARG A 1 471 ? -49.189 -18.089 43.293 1.00 32.72 471 ARG A N 1
ATOM 3636 C CA . ARG A 1 471 ? -49.978 -18.437 44.480 1.00 32.72 471 ARG A CA 1
ATOM 3637 C C . ARG A 1 471 ? -50.532 -19.843 44.276 1.00 32.72 471 ARG A C 1
ATOM 3639 O O . ARG A 1 471 ? -51.525 -20.016 43.573 1.00 32.72 471 ARG A O 1
ATOM 3646 N N . LEU A 1 472 ? -49.916 -20.842 44.905 1.00 36.84 472 LEU A N 1
ATOM 3647 C CA . LEU A 1 472 ? -50.627 -22.090 45.162 1.00 36.84 472 LEU A CA 1
ATOM 3648 C C . LEU A 1 472 ? -51.847 -21.748 46.041 1.00 36.84 472 LEU A C 1
ATOM 3650 O O . LEU A 1 472 ? -51.702 -20.972 46.991 1.00 36.84 472 LEU A O 1
ATOM 3654 N N . PRO A 1 473 ? -53.054 -22.238 45.712 1.00 44.62 473 PRO A N 1
ATOM 3655 C CA . PRO A 1 473 ? -54.247 -21.947 46.495 1.00 44.62 473 PRO A CA 1
ATOM 3656 C C . PRO A 1 473 ? -54.034 -22.377 47.949 1.00 44.62 473 PRO A C 1
ATOM 3658 O O . PRO A 1 473 ? -53.429 -23.417 48.210 1.00 44.62 473 PRO A O 1
ATOM 3661 N N . VAL A 1 474 ? -54.522 -21.569 48.896 1.00 53.72 474 VAL A N 1
ATOM 3662 C CA . VAL A 1 474 ? -54.478 -21.911 50.323 1.00 53.72 474 VAL A CA 1
ATOM 3663 C C . VAL A 1 474 ? -55.268 -23.201 50.514 1.00 53.72 474 VAL A C 1
ATOM 3665 O O . VAL A 1 474 ? -56.488 -23.217 50.351 1.00 53.72 474 VAL A O 1
ATOM 3668 N N . LEU A 1 475 ? -54.561 -24.290 50.812 1.00 56.72 475 LEU A N 1
ATOM 3669 C CA . LEU A 1 475 ? -55.186 -25.574 51.090 1.00 56.72 475 LEU A CA 1
ATOM 3670 C C . LEU A 1 475 ? -55.741 -25.568 52.524 1.00 56.72 475 LEU A C 1
ATOM 3672 O O . LEU A 1 475 ? -55.087 -25.038 53.425 1.00 56.72 475 LEU A O 1
ATOM 3676 N N . PRO A 1 476 ? -56.925 -26.152 52.766 1.00 70.38 476 PRO A N 1
ATOM 3677 C CA . PRO A 1 476 ? -57.478 -26.281 54.108 1.00 70.38 476 PRO A CA 1
ATOM 3678 C C . PRO A 1 476 ? -56.546 -27.052 55.051 1.00 70.38 476 PRO A C 1
ATOM 3680 O O . PRO A 1 476 ? -55.811 -27.941 54.622 1.00 70.38 476 PRO A O 1
ATOM 3683 N N . ALA A 1 477 ? -56.608 -26.732 56.346 1.00 74.75 477 ALA A N 1
ATOM 3684 C CA . ALA A 1 477 ? -55.754 -27.346 57.367 1.00 74.75 477 ALA A CA 1
ATOM 3685 C C . ALA A 1 477 ? -56.204 -28.762 57.784 1.00 74.75 477 ALA A C 1
ATOM 3687 O O . ALA A 1 477 ? -55.443 -29.504 58.406 1.00 74.75 477 ALA A O 1
ATOM 3688 N N . THR A 1 478 ? -57.445 -29.147 57.463 1.00 74.06 478 THR A N 1
ATOM 3689 C CA . THR A 1 478 ? -58.032 -30.438 57.848 1.00 74.06 478 THR A CA 1
ATOM 3690 C C . THR A 1 478 ? -58.678 -31.141 56.661 1.00 74.06 478 THR A C 1
ATOM 3692 O O . THR A 1 478 ? -59.142 -30.507 55.710 1.00 74.06 478 THR A O 1
ATOM 3695 N N . ALA A 1 479 ? -58.731 -32.473 56.736 1.00 75.19 479 ALA A N 1
ATOM 3696 C CA . ALA A 1 479 ? -59.406 -33.299 55.744 1.00 75.19 479 ALA A CA 1
ATOM 3697 C C . ALA A 1 479 ? -60.905 -32.959 55.649 1.00 75.19 479 ALA A C 1
ATOM 3699 O O . ALA A 1 479 ? -61.417 -32.851 54.533 1.00 75.19 479 ALA A O 1
ATOM 3700 N N . GLU A 1 480 ? -61.599 -32.722 56.776 1.00 79.00 480 GLU A N 1
ATOM 3701 C CA . GLU A 1 480 ? -63.011 -32.308 56.756 1.00 79.00 480 GLU A CA 1
ATOM 3702 C C . GLU A 1 480 ? -63.225 -31.003 55.980 1.00 79.00 480 GLU A C 1
ATOM 3704 O O . GLU A 1 480 ? -64.151 -30.919 55.175 1.00 79.00 480 GLU A O 1
ATOM 3709 N N . ALA A 1 481 ? -62.357 -30.003 56.174 1.00 73.94 481 ALA A N 1
ATOM 3710 C CA . ALA A 1 481 ? -62.496 -28.697 55.530 1.00 73.94 481 ALA A CA 1
ATOM 3711 C C . ALA A 1 481 ? -62.218 -28.732 54.016 1.00 73.94 481 ALA A C 1
ATOM 3713 O O . ALA A 1 481 ? -62.717 -27.880 53.284 1.00 73.94 481 ALA A O 1
ATOM 3714 N N . ALA A 1 482 ? -61.452 -29.713 53.533 1.00 72.38 482 ALA A N 1
ATOM 3715 C CA . ALA A 1 482 ? -61.219 -29.911 52.102 1.00 72.38 482 ALA A CA 1
ATOM 3716 C C . ALA A 1 482 ? -62.353 -30.649 51.376 1.00 72.38 482 ALA A C 1
ATOM 3718 O O . ALA A 1 482 ? -62.397 -30.624 50.147 1.00 72.38 482 ALA A O 1
ATOM 3719 N N . GLY A 1 483 ? -63.283 -31.279 52.102 1.00 73.38 483 GLY A N 1
ATOM 3720 C CA . GLY A 1 483 ? -64.346 -32.088 51.507 1.00 73.38 483 GLY A CA 1
ATOM 3721 C C . GLY A 1 483 ? -63.836 -33.379 50.848 1.00 73.38 483 GLY A C 1
ATOM 3722 O O . GLY A 1 483 ? -62.635 -33.646 50.761 1.00 73.38 483 GLY A O 1
ATOM 3723 N N . ALA A 1 484 ? -64.764 -34.227 50.396 1.00 73.31 484 ALA A N 1
ATOM 3724 C CA . ALA A 1 484 ? -64.426 -35.498 49.760 1.00 73.31 484 ALA A CA 1
ATOM 3725 C C . ALA A 1 484 ? -63.620 -35.278 48.464 1.00 73.31 484 ALA A C 1
ATOM 3727 O O . ALA A 1 484 ? -64.053 -34.566 47.564 1.00 73.31 484 ALA A O 1
ATOM 3728 N N . ASN A 1 485 ? -62.466 -35.939 48.367 1.00 66.88 485 ASN A N 1
ATOM 3729 C CA . ASN A 1 485 ? -61.458 -35.840 47.305 1.00 66.88 485 ASN A CA 1
ATOM 3730 C C . ASN A 1 485 ? -60.724 -34.489 47.200 1.00 66.88 485 ASN A C 1
ATOM 3732 O O . ASN A 1 485 ? -59.975 -34.285 46.245 1.00 66.88 485 ASN A O 1
ATOM 3736 N N . GLY A 1 486 ? -60.879 -33.594 48.179 1.00 63.81 486 GLY A N 1
ATOM 3737 C CA . GLY A 1 486 ? -60.141 -32.333 48.235 1.00 63.81 486 GLY A CA 1
ATOM 3738 C C . GLY A 1 486 ? -58.687 -32.491 48.691 1.00 63.81 486 GLY A C 1
ATOM 3739 O O . GLY A 1 486 ? -58.336 -33.429 49.414 1.00 63.81 486 GLY A O 1
ATOM 3740 N N . LEU A 1 487 ? -57.837 -31.552 48.268 1.00 59.72 487 LEU A N 1
ATOM 3741 C CA . LEU A 1 487 ? -56.457 -31.409 48.741 1.00 59.72 487 LEU A CA 1
ATOM 3742 C C . LEU A 1 487 ? -56.436 -30.612 50.052 1.00 59.72 487 LEU A C 1
ATOM 3744 O O . LEU A 1 487 ? -57.082 -29.572 50.140 1.00 59.72 487 LEU A O 1
ATOM 3748 N N . TYR A 1 488 ? -55.672 -31.067 51.044 1.00 67.50 488 TYR A N 1
ATOM 3749 C CA . TYR A 1 488 ? -55.471 -30.369 52.319 1.00 67.50 488 TYR A CA 1
ATOM 3750 C C . TYR A 1 488 ? -54.003 -30.440 52.751 1.00 67.50 488 TYR A C 1
ATOM 3752 O O . TYR A 1 488 ? -53.289 -31.367 52.365 1.00 67.50 488 TYR A O 1
ATOM 3760 N N . ALA A 1 489 ? -53.545 -29.475 53.545 1.00 72.19 489 ALA A N 1
ATOM 3761 C CA . ALA A 1 489 ? -52.195 -29.448 54.107 1.00 72.19 489 ALA A CA 1
ATOM 3762 C C . ALA A 1 489 ? -52.293 -29.536 55.633 1.00 72.19 489 ALA A C 1
ATOM 3764 O O . ALA A 1 489 ? -52.808 -28.624 56.274 1.00 72.19 489 ALA A O 1
ATOM 3765 N N . GLY A 1 490 ? -51.844 -30.654 56.210 1.00 55.12 490 GLY A N 1
ATOM 3766 C CA . GLY A 1 490 ? -51.893 -30.857 57.662 1.00 55.12 490 GLY A CA 1
ATOM 3767 C C . GLY A 1 490 ? -50.989 -29.879 58.420 1.00 55.12 490 GLY A C 1
ATOM 3768 O O . GLY A 1 490 ? -50.149 -29.203 57.829 1.00 55.12 490 GLY A O 1
ATOM 3769 N N . SER A 1 491 ? -51.106 -29.836 59.751 1.00 60.28 491 SER A N 1
ATOM 3770 C CA . SER A 1 491 ? -50.237 -29.014 60.617 1.00 60.28 491 SER A CA 1
ATOM 3771 C C . SER A 1 491 ? -48.747 -29.373 60.524 1.00 60.28 491 SER A C 1
ATOM 3773 O O . SER A 1 491 ? -47.898 -28.633 61.005 1.00 60.28 491 SER A O 1
ATOM 3775 N N . ASP A 1 492 ? -48.437 -30.516 59.916 1.00 53.53 492 ASP A N 1
ATOM 3776 C CA . ASP A 1 492 ? -47.096 -30.994 59.595 1.00 53.53 492 ASP A CA 1
ATOM 3777 C C . ASP A 1 492 ? -46.584 -30.522 58.221 1.00 53.53 492 ASP A C 1
ATOM 3779 O O . ASP A 1 492 ? -45.483 -30.884 57.814 1.00 53.53 492 ASP A O 1
ATOM 3783 N N . GLY A 1 493 ? -47.372 -29.727 57.492 1.00 49.19 493 GLY A N 1
ATOM 3784 C CA . GLY A 1 493 ? -47.011 -29.166 56.190 1.00 49.19 493 GLY A CA 1
ATOM 3785 C C . GLY A 1 493 ? -47.095 -30.152 55.021 1.00 49.19 493 GLY A C 1
ATOM 3786 O O . GLY A 1 493 ? -46.777 -29.778 53.893 1.00 49.19 493 GLY A O 1
ATOM 3787 N N . ILE A 1 494 ? -47.539 -31.395 55.245 1.00 54.56 494 ILE A N 1
ATOM 3788 C CA . ILE A 1 494 ? -47.653 -32.407 54.187 1.00 54.56 494 ILE A CA 1
ATOM 3789 C C . ILE A 1 494 ? -49.016 -32.289 53.491 1.00 54.56 494 ILE A C 1
ATOM 3791 O O . ILE A 1 494 ? -50.070 -32.403 54.130 1.00 54.56 494 ILE A O 1
ATOM 3795 N N . VAL A 1 495 ? -48.987 -32.124 52.163 1.00 56.19 495 VAL A N 1
ATOM 3796 C CA . VAL A 1 495 ? -50.181 -32.085 51.304 1.00 56.19 495 VAL A CA 1
ATOM 3797 C C . VAL A 1 495 ? -50.731 -33.494 51.085 1.00 56.19 495 VAL A C 1
ATOM 3799 O O . VAL A 1 495 ? -50.013 -34.406 50.675 1.00 56.19 495 VAL A O 1
ATOM 3802 N N . ARG A 1 496 ? -52.024 -33.675 51.347 1.00 67.81 496 ARG A N 1
ATOM 3803 C CA . ARG A 1 496 ? -52.745 -34.950 51.265 1.00 67.81 496 ARG A CA 1
ATOM 3804 C C . ARG A 1 496 ? -54.046 -34.778 50.481 1.00 67.81 496 ARG A C 1
ATOM 3806 O O . ARG A 1 496 ? -54.588 -33.680 50.401 1.00 67.81 496 ARG A O 1
ATOM 3813 N N . ILE A 1 497 ? -54.564 -35.873 49.924 1.00 71.44 497 ILE A N 1
ATOM 3814 C CA . ILE A 1 497 ? -55.897 -35.925 49.300 1.00 71.44 497 ILE A CA 1
ATOM 3815 C C . ILE A 1 497 ? -56.843 -36.641 50.264 1.00 71.44 497 ILE A C 1
ATOM 3817 O O . ILE A 1 497 ? -56.574 -37.784 50.642 1.00 71.44 497 ILE A O 1
ATOM 3821 N N . ASN A 1 498 ? -57.961 -36.009 50.624 1.00 77.19 498 ASN A N 1
ATOM 3822 C CA . ASN A 1 498 ? -59.010 -36.628 51.433 1.00 77.19 498 ASN A CA 1
ATOM 3823 C C . ASN A 1 498 ? -59.817 -37.634 50.593 1.00 77.19 498 ASN A C 1
ATOM 3825 O O . ASN A 1 498 ? -60.904 -37.330 50.107 1.00 77.19 498 ASN A O 1
ATOM 3829 N N . ARG A 1 499 ? -59.279 -38.836 50.365 1.00 71.56 499 ARG A N 1
ATOM 3830 C CA . ARG A 1 499 ? -60.009 -39.891 49.651 1.00 71.56 499 ARG A CA 1
ATOM 3831 C C . ARG A 1 499 ? -61.107 -40.443 50.555 1.00 71.56 499 ARG A C 1
ATOM 3833 O O . ARG A 1 499 ? -60.816 -41.077 51.566 1.00 71.56 499 ARG A O 1
ATOM 3840 N N . THR A 1 500 ? -62.367 -40.255 50.172 1.00 59.88 500 THR A N 1
ATOM 3841 C CA . THR A 1 500 ? -63.472 -40.980 50.808 1.00 59.88 500 THR A CA 1
ATOM 3842 C C . THR A 1 500 ? -63.299 -42.463 50.505 1.00 59.88 500 THR A C 1
ATOM 3844 O O . THR A 1 500 ? -63.216 -42.872 49.347 1.00 59.88 500 THR A O 1
ATOM 3847 N N . ALA A 1 501 ? -63.201 -43.284 51.548 1.00 52.06 501 ALA A N 1
ATOM 3848 C CA . ALA A 1 501 ? -63.158 -44.727 51.397 1.00 52.06 501 ALA A CA 1
ATOM 3849 C C . ALA A 1 501 ? -64.521 -45.218 50.888 1.00 52.06 501 ALA A C 1
ATOM 3851 O O . ALA A 1 501 ? -65.407 -45.559 51.669 1.00 52.06 501 ALA A O 1
ATOM 3852 N N . THR A 1 502 ? -64.709 -45.286 49.570 1.00 47.25 502 THR A N 1
ATOM 3853 C CA . THR A 1 502 ? -65.694 -46.212 49.013 1.00 47.25 502 THR A CA 1
ATOM 3854 C C . THR A 1 502 ? -65.239 -47.614 49.396 1.00 47.25 502 THR A C 1
ATOM 3856 O O . THR A 1 502 ? -64.300 -48.143 48.798 1.00 47.25 502 THR A O 1
ATOM 3859 N N . ARG A 1 503 ? -65.892 -48.210 50.405 1.00 43.22 503 ARG A N 1
ATOM 3860 C CA . ARG A 1 503 ? -65.934 -49.667 50.563 1.00 43.22 503 ARG A CA 1
ATOM 3861 C C . ARG A 1 503 ? -66.381 -50.230 49.214 1.00 43.22 503 ARG A C 1
ATOM 3863 O O . ARG A 1 503 ? -67.553 -50.128 48.865 1.00 43.22 503 ARG A O 1
ATOM 3870 N N . ARG A 1 504 ? -65.448 -50.785 48.442 1.00 38.25 504 ARG A N 1
ATOM 3871 C CA . ARG A 1 504 ? -65.811 -51.859 47.522 1.00 38.25 504 ARG A CA 1
ATOM 3872 C C . ARG A 1 504 ? -66.166 -53.040 48.421 1.00 38.25 504 ARG A C 1
ATOM 3874 O O . ARG A 1 504 ? -65.365 -53.391 49.285 1.00 38.25 504 ARG A O 1
ATOM 3881 N N . SER A 1 505 ? -67.411 -53.490 48.290 1.00 42.19 505 SER A N 1
ATOM 3882 C CA . SER A 1 505 ? -67.951 -54.724 48.868 1.00 42.19 505 SER A CA 1
ATOM 3883 C C . SER A 1 505 ? -66.986 -55.890 48.735 1.00 42.19 505 SER A C 1
ATOM 3885 O O . SER A 1 505 ? -66.414 -55.997 47.622 1.00 42.19 505 SER A O 1
#

Organism: NCBI:txid2042057